Protein AF-0000000079924358 (afdb_homodimer)

Structure (mmCIF, N/CA/C/O backbone):
data_AF-0000000079924358-model_v1
#
loop_
_entity.id
_entity.type
_entity.pdbx_description
1 polymer 'Xylose transport system permease protein XylH'
#
loop_
_atom_site.group_PDB
_atom_site.id
_atom_site.type_symbol
_atom_site.label_atom_id
_atom_site.label_alt_id
_atom_site.label_comp_id
_atom_site.label_asym_id
_atom_site.label_entity_id
_atom_site.label_seq_id
_atom_site.pdbx_PDB_ins_code
_atom_site.Cartn_x
_atom_site.Cartn_y
_atom_site.Cartn_z
_atom_site.occupancy
_atom_site.B_iso_or_equiv
_atom_site.auth_seq_id
_atom_site.auth_comp_id
_atom_site.auth_asym_id
_atom_site.auth_atom_id
_atom_site.pdbx_PDB_model_num
ATOM 1 N N . MET A 1 1 ? -33.781 6.547 30.219 1 34 1 MET A N 1
ATOM 2 C CA . MET A 1 1 ? -32.406 7.074 30.188 1 34 1 MET A CA 1
ATOM 3 C C . MET A 1 1 ? -32.281 8.211 29.188 1 34 1 MET A C 1
ATOM 5 O O . MET A 1 1 ? -32.375 7.988 27.969 1 34 1 MET A O 1
ATOM 9 N N . SER A 1 2 ? -32.344 9.5 29.625 1 40.78 2 SER A N 1
ATOM 10 C CA . SER A 1 2 ? -32.75 10.648 28.812 1 40.78 2 SER A CA 1
ATOM 11 C C . SER A 1 2 ? -31.672 11.031 27.812 1 40.78 2 SER A C 1
ATOM 13 O O . SER A 1 2 ? -30.5 10.75 28.031 1 40.78 2 SER A O 1
ATOM 15 N N . LYS A 1 3 ? -32 11.648 26.688 1 49.72 3 LYS A N 1
ATOM 16 C CA . LYS A 1 3 ? -31.203 12.188 25.594 1 49.72 3 LYS A CA 1
ATOM 17 C C . LYS A 1 3 ? -30.031 13.008 26.125 1 49.72 3 LYS A C 1
ATOM 19 O O . LYS A 1 3 ? -29.094 13.305 25.375 1 49.72 3 LYS A O 1
ATOM 24 N N . ALA A 1 4 ? -30.188 13.43 27.297 1 50.41 4 ALA A N 1
ATOM 25 C CA . ALA A 1 4 ? -29.188 14.297 27.906 1 50.41 4 ALA A CA 1
ATOM 26 C C . ALA A 1 4 ? -27.953 13.5 28.328 1 50.41 4 ALA A C 1
ATOM 28 O O . ALA A 1 4 ? -26.828 14 28.25 1 50.41 4 ALA A O 1
ATOM 29 N N . SER A 1 5 ? -28.109 12.273 28.609 1 47.62 5 SER A N 1
ATOM 30 C CA . SER A 1 5 ? -27.047 11.398 29.109 1 47.62 5 SER A CA 1
ATOM 31 C C . SER A 1 5 ? -26.125 10.953 27.969 1 47.62 5 SER A C 1
ATOM 33 O O . SER A 1 5 ? -24.906 10.867 28.141 1 47.62 5 SER A O 1
ATOM 35 N N . ILE A 1 6 ? -26.656 10.766 26.797 1 46.41 6 ILE A N 1
ATOM 36 C CA . ILE A 1 6 ? -25.875 10.281 25.672 1 46.41 6 ILE A CA 1
ATOM 37 C C . ILE A 1 6 ? -24.938 11.375 25.172 1 46.41 6 ILE A C 1
ATOM 39 O O . ILE A 1 6 ? -23.797 11.102 24.812 1 46.41 6 ILE A O 1
ATOM 43 N N . LYS A 1 7 ? -25.422 12.703 25.141 1 47.31 7 LYS A N 1
ATOM 44 C CA . LYS A 1 7 ? -24.609 13.828 24.672 1 47.31 7 LYS A CA 1
ATOM 45 C C . LYS A 1 7 ? -23.438 14.086 25.609 1 47.31 7 LYS A C 1
ATOM 47 O O . LYS A 1 7 ? -22.344 14.43 25.172 1 47.31 7 LYS A O 1
ATOM 52 N N . ASP A 1 8 ? -23.75 13.906 26.875 1 49.22 8 ASP A N 1
ATOM 53 C CA . ASP A 1 8 ? -22.719 14.133 27.875 1 49.22 8 ASP A CA 1
ATOM 54 C C . ASP A 1 8 ? -21.625 13.07 27.781 1 49.22 8 ASP A C 1
ATOM 56 O O . ASP A 1 8 ? -20.438 13.367 27.969 1 49.22 8 ASP A O 1
ATOM 60 N N . ILE A 1 9 ? -22.047 11.82 27.531 1 44.66 9 ILE A N 1
ATOM 61 C CA . ILE A 1 9 ? -21.109 10.719 27.375 1 44.66 9 ILE A CA 1
ATOM 62 C C . ILE A 1 9 ? -20.25 10.945 26.125 1 44.66 9 ILE A C 1
ATOM 64 O O . ILE A 1 9 ? -19.047 10.711 26.141 1 44.66 9 ILE A O 1
ATOM 68 N N . GLN A 1 10 ? -20.891 11.414 25.062 1 47.69 10 GLN A N 1
ATOM 69 C CA . GLN A 1 10 ? -20.188 11.68 23.812 1 47.69 10 GLN A CA 1
ATOM 70 C C . GLN A 1 10 ? -19.188 12.812 23.969 1 47.69 10 GLN A C 1
ATOM 72 O O . GLN A 1 10 ? -18.078 12.75 23.438 1 47.69 10 GLN A O 1
ATOM 77 N N . LYS A 1 11 ? -19.516 13.945 24.703 1 47.91 11 LYS A N 1
ATOM 78 C CA . LYS A 1 11 ? -18.609 15.062 24.969 1 47.91 11 LYS A CA 1
ATOM 79 C C . LYS A 1 11 ? -17.406 14.625 25.812 1 47.91 11 LYS A C 1
ATOM 81 O O . LYS A 1 11 ? -16.281 15.031 25.547 1 47.91 11 LYS A O 1
ATOM 86 N N . ARG A 1 12 ? -17.688 13.789 26.828 1 47.69 12 ARG A N 1
ATOM 87 C CA . ARG A 1 12 ? -16.641 13.281 27.703 1 47.69 12 ARG A CA 1
ATOM 88 C C . ARG A 1 12 ? -15.664 12.406 26.922 1 47.69 12 ARG A C 1
ATOM 90 O O . ARG A 1 12 ? -14.461 12.43 27.188 1 47.69 12 ARG A O 1
ATOM 97 N N . GLN A 1 13 ? -16.141 11.625 25.953 1 49.03 13 GLN A N 1
ATOM 98 C CA . GLN A 1 13 ? -15.312 10.727 25.141 1 49.03 13 GLN A CA 1
ATOM 99 C C . GLN A 1 13 ? -14.398 11.516 24.203 1 49.03 13 GLN A C 1
ATOM 101 O O . GLN A 1 13 ? -13.234 11.156 24.016 1 49.03 13 GLN A O 1
ATOM 106 N N . ILE A 1 14 ? -14.867 12.602 23.641 1 52.69 14 ILE A N 1
ATOM 107 C CA . ILE A 1 14 ? -14.07 13.469 22.781 1 52.69 14 ILE A CA 1
ATOM 108 C C . ILE A 1 14 ? -12.938 14.094 23.594 1 52.69 14 ILE A C 1
ATOM 110 O O . ILE A 1 14 ? -11.805 14.188 23.125 1 52.69 14 ILE A O 1
ATOM 114 N N . ASP A 1 15 ? -13.273 14.336 24.906 1 57.34 15 ASP A N 1
ATOM 115 C CA . ASP A 1 15 ? -12.305 15.008 25.781 1 57.34 15 ASP A CA 1
ATOM 116 C C . ASP A 1 15 ? -11.172 14.062 26.156 1 57.34 15 ASP A C 1
ATOM 118 O O . ASP A 1 15 ? -10.008 14.453 26.156 1 57.34 15 ASP A O 1
ATOM 122 N N . ILE A 1 16 ? -11.5 12.828 26.219 1 59.38 16 ILE A N 1
ATOM 123 C CA . ILE A 1 16 ? -10.492 11.875 26.672 1 59.38 16 ILE A CA 1
ATOM 124 C C . ILE A 1 16 ? -9.492 11.609 25.547 1 59.38 16 ILE A C 1
ATOM 126 O O . ILE A 1 16 ? -8.297 11.43 25.812 1 59.38 16 ILE A O 1
ATOM 130 N N . ARG A 1 17 ? -9.938 11.766 24.344 1 63.81 17 ARG A N 1
ATOM 131 C CA . ARG A 1 17 ? -9.062 11.5 23.203 1 63.81 17 ARG A CA 1
ATOM 132 C C . ARG A 1 17 ? -8.055 12.625 23.016 1 63.81 17 ARG A C 1
ATOM 134 O O . ARG A 1 17 ? -6.891 12.375 22.688 1 63.81 17 ARG A O 1
ATOM 141 N N . LYS A 1 18 ? -8.539 13.758 23.234 1 66.19 18 LYS A N 1
ATOM 142 C CA . LYS A 1 18 ? -7.645 14.906 23.141 1 66.19 18 LYS A CA 1
ATOM 143 C C . LYS A 1 18 ? -6.539 14.836 24.188 1 66.19 18 LYS A C 1
ATOM 145 O O . LYS A 1 18 ? -5.375 15.109 23.891 1 66.19 18 LYS A O 1
ATOM 150 N N . TYR A 1 19 ? -6.879 14.406 25.281 1 70.88 19 TYR A N 1
ATOM 151 C CA . TYR A 1 19 ? -5.91 14.328 26.359 1 70.88 19 TYR A CA 1
ATOM 152 C C . TYR A 1 19 ? -4.926 13.188 26.141 1 70.88 19 TYR A C 1
ATOM 154 O O . TYR A 1 19 ? -3.736 13.32 26.453 1 70.88 19 TYR A O 1
ATOM 162 N N . THR A 1 20 ? -5.438 12.211 25.516 1 74 20 THR A N 1
ATOM 163 C CA . THR A 1 20 ? -4.57 11.062 25.266 1 74 20 THR A CA 1
ATOM 164 C C . THR A 1 20 ? -3.484 11.414 24.25 1 74 20 THR A C 1
ATOM 166 O O . THR A 1 20 ? -2.34 10.977 24.375 1 74 20 THR A O 1
ATOM 169 N N . MET A 1 21 ? -3.797 12.242 23.344 1 80.25 21 MET A N 1
ATOM 170 C CA . MET A 1 21 ? -2.834 12.633 22.328 1 80.25 21 MET A CA 1
ATOM 171 C C . MET A 1 21 ? -1.749 13.531 22.906 1 80.25 21 MET A C 1
ATOM 173 O O . MET A 1 21 ? -0.572 13.391 22.562 1 80.25 21 MET A O 1
ATOM 177 N N . ILE A 1 22 ? -2.168 14.406 23.766 1 80.81 22 ILE A N 1
ATOM 178 C CA . ILE A 1 22 ? -1.218 15.32 24.391 1 80.81 22 ILE A CA 1
ATOM 179 C C . ILE A 1 22 ? -0.282 14.539 25.312 1 80.81 22 ILE A C 1
ATOM 181 O O . ILE A 1 22 ? 0.926 14.781 25.328 1 80.81 22 ILE A O 1
ATOM 185 N N . ILE A 1 23 ? -0.848 13.578 25.984 1 80.62 23 ILE A N 1
ATOM 186 C CA . ILE A 1 23 ? -0.058 12.734 26.875 1 80.62 23 ILE A CA 1
ATOM 187 C C . ILE A 1 23 ? 0.945 11.922 26.047 1 80.62 23 ILE A C 1
ATOM 189 O O . ILE A 1 23 ? 2.107 11.781 26.453 1 80.62 23 ILE A O 1
ATOM 193 N N . ALA A 1 24 ? 0.464 11.477 24.922 1 81.75 24 ALA A N 1
ATOM 194 C CA . ALA A 1 24 ? 1.356 10.719 24.047 1 81.75 24 ALA A CA 1
ATOM 195 C C . ALA A 1 24 ? 2.5 11.586 23.531 1 81.75 24 ALA A C 1
ATOM 197 O O . ALA A 1 24 ? 3.652 11.148 23.5 1 81.75 24 ALA A O 1
ATOM 198 N N . LEU A 1 25 ? 2.195 12.758 23.156 1 89.81 25 LEU A N 1
ATOM 199 C CA . LEU A 1 25 ? 3.203 13.688 22.656 1 89.81 25 LEU A CA 1
ATOM 200 C C . LEU A 1 25 ? 4.234 14.016 23.719 1 89.81 25 LEU A C 1
ATOM 202 O O . LEU A 1 25 ? 5.441 13.945 23.469 1 89.81 25 LEU A O 1
ATOM 206 N N . VAL A 1 26 ? 3.766 14.336 24.891 1 89.81 26 VAL A N 1
ATOM 207 C CA . VAL A 1 26 ? 4.648 14.672 26 1 89.81 26 VAL A CA 1
ATOM 208 C C . VAL A 1 26 ? 5.492 13.461 26.391 1 89.81 26 VAL A C 1
ATOM 210 O O . VAL A 1 26 ? 6.688 13.586 26.656 1 89.81 26 VAL A O 1
ATOM 213 N N . GLY A 1 27 ? 4.84 12.305 26.438 1 90.69 27 GLY A N 1
ATOM 214 C CA . GLY A 1 27 ? 5.574 11.078 26.703 1 90.69 27 GLY A CA 1
ATOM 215 C C . GLY A 1 27 ? 6.695 10.82 25.719 1 90.69 27 GLY A C 1
ATOM 216 O O . GLY A 1 27 ? 7.801 10.445 26.109 1 90.69 27 GLY A O 1
ATOM 217 N N . ILE A 1 28 ? 6.441 11.055 24.484 1 91.69 28 ILE A N 1
ATOM 218 C CA . ILE A 1 28 ? 7.43 10.844 23.422 1 91.69 28 ILE A CA 1
ATOM 219 C C . ILE A 1 28 ? 8.57 11.844 23.594 1 91.69 28 ILE A C 1
ATOM 221 O O . ILE A 1 28 ? 9.742 11.492 23.422 1 91.69 28 ILE A O 1
ATOM 225 N N . TRP A 1 29 ? 8.234 13.086 23.859 1 93.5 29 TRP A N 1
ATOM 226 C CA . TRP A 1 29 ? 9.266 14.109 24.047 1 93.5 29 TRP A CA 1
ATOM 227 C C . TRP A 1 29 ? 10.141 13.789 25.25 1 93.5 29 TRP A C 1
ATOM 229 O O . TRP A 1 29 ? 11.359 13.961 25.203 1 93.5 29 TRP A O 1
ATOM 239 N N . ILE A 1 30 ? 9.508 13.281 26.297 1 93 30 ILE A N 1
ATOM 240 C CA . ILE A 1 30 ? 10.258 12.891 27.484 1 93 30 ILE A CA 1
ATOM 241 C C . ILE A 1 30 ? 11.148 11.688 27.172 1 93 30 ILE A C 1
ATOM 243 O O . ILE A 1 30 ? 12.328 11.664 27.531 1 93 30 ILE A O 1
ATOM 247 N N . LEU A 1 31 ? 10.609 10.789 26.484 1 92.31 31 LEU A N 1
ATOM 248 C CA . LEU A 1 31 ? 11.344 9.578 26.125 1 92.31 31 LEU A CA 1
ATOM 249 C C . LEU A 1 31 ? 12.594 9.922 25.312 1 92.31 31 LEU A C 1
ATOM 251 O O . LEU A 1 31 ? 13.695 9.477 25.656 1 92.31 31 LEU A O 1
ATOM 255 N N . PHE A 1 32 ? 12.445 10.703 24.312 1 93.31 32 PHE A N 1
ATOM 256 C CA . PHE A 1 32 ? 13.578 11 23.453 1 93.31 32 PHE A CA 1
ATOM 257 C C . PHE A 1 32 ? 14.547 11.961 24.141 1 93.31 32 PHE A C 1
ATOM 259 O O . PHE A 1 32 ? 15.75 11.938 23.859 1 93.31 32 PHE A O 1
ATOM 266 N N . SER A 1 33 ? 14.016 12.781 25.016 1 92.81 33 SER A N 1
ATOM 267 C CA . SER A 1 33 ? 14.906 13.633 25.812 1 92.81 33 SER A CA 1
ATOM 268 C C . SER A 1 33 ? 15.789 12.797 26.734 1 92.81 33 SER A C 1
ATOM 270 O O . SER A 1 33 ? 16.953 13.133 26.953 1 92.81 33 SER A O 1
ATOM 272 N N . PHE A 1 34 ? 15.203 11.773 27.25 1 92.75 34 PHE A N 1
ATOM 273 C CA . PHE A 1 34 ? 15.938 10.883 28.141 1 92.75 34 PHE A CA 1
ATOM 274 C C . PHE A 1 34 ? 16.922 10.023 27.359 1 92.75 34 PHE A C 1
ATOM 276 O O . PHE A 1 34 ? 18.031 9.75 27.828 1 92.75 34 PHE A O 1
ATOM 283 N N . LEU A 1 35 ? 16.578 9.602 26.219 1 92.31 35 LEU A N 1
ATOM 284 C CA . LEU A 1 35 ? 17.406 8.719 25.422 1 92.31 35 LEU A CA 1
ATOM 285 C C . LEU A 1 35 ? 18.531 9.508 24.75 1 92.31 35 LEU A C 1
ATOM 287 O O . LEU A 1 35 ? 19.594 8.953 24.453 1 92.31 35 LEU A O 1
ATOM 291 N N . ASP A 1 36 ? 18.219 10.75 24.438 1 92.62 36 ASP A N 1
ATOM 292 C CA . ASP A 1 36 ? 19.219 11.609 23.812 1 92.62 36 ASP A CA 1
ATOM 293 C C . ASP A 1 36 ? 20.234 12.117 24.828 1 92.62 36 ASP A C 1
ATOM 295 O O . ASP A 1 36 ? 20.016 13.141 25.484 1 92.62 36 ASP A O 1
ATOM 299 N N . LYS A 1 37 ? 21.344 11.562 24.891 1 89.38 37 LYS A N 1
ATOM 300 C CA . LYS A 1 37 ? 22.375 11.906 25.859 1 89.38 37 LYS A CA 1
ATOM 301 C C . LYS A 1 37 ? 23.062 13.219 25.484 1 89.38 37 LYS A C 1
ATOM 303 O O . LYS A 1 37 ? 23.672 13.867 26.328 1 89.38 37 LYS A O 1
ATOM 308 N N . SER A 1 38 ? 22.922 13.625 24.297 1 90.06 38 SER A N 1
ATOM 309 C CA . SER A 1 38 ? 23.578 14.852 23.844 1 90.06 38 SER A CA 1
ATOM 310 C C . SER A 1 38 ? 22.75 16.078 24.234 1 90.06 38 SER A C 1
ATOM 312 O O . SER A 1 38 ? 23.25 17.203 24.141 1 90.06 38 SER A O 1
ATOM 314 N N . GLY A 1 39 ? 21.5 15.852 24.656 1 89 39 GLY A N 1
ATOM 315 C CA . GLY A 1 39 ? 20.641 16.953 25.062 1 89 39 GLY A CA 1
ATOM 316 C C . GLY A 1 39 ? 20.188 17.812 23.891 1 89 39 GLY A C 1
ATOM 317 O O . GLY A 1 39 ? 19.812 18.969 24.078 1 89 39 GLY A O 1
ATOM 318 N N . THR A 1 40 ? 20.219 17.344 22.766 1 91.44 40 THR A N 1
ATOM 319 C CA . THR A 1 40 ? 19.938 18.094 21.547 1 91.44 40 THR A CA 1
ATOM 320 C C . THR A 1 40 ? 18.438 18.094 21.266 1 91.44 40 THR A C 1
ATOM 322 O O . THR A 1 40 ? 17.922 19.031 20.641 1 91.44 40 THR A O 1
ATOM 325 N N . PHE A 1 41 ? 17.719 17.172 21.734 1 94.44 41 PHE A N 1
ATOM 326 C CA . PHE A 1 41 ? 16.328 16.953 21.328 1 94.44 41 PHE A CA 1
ATOM 327 C C . PHE A 1 41 ? 15.469 18.172 21.656 1 94.44 41 PHE A C 1
ATOM 329 O O . PHE A 1 41 ? 14.711 18.641 20.812 1 94.44 41 PHE A O 1
ATOM 336 N N . LEU A 1 42 ? 15.633 18.766 22.828 1 92.44 42 LEU A N 1
ATOM 337 C CA . LEU A 1 42 ? 14.734 19.828 23.266 1 92.44 42 LEU A CA 1
ATOM 338 C C . LEU A 1 42 ? 15.359 21.203 23.031 1 92.44 42 LEU A C 1
ATOM 340 O O . LEU A 1 42 ? 14.844 22.219 23.5 1 92.44 42 LEU A O 1
ATOM 344 N N . THR A 1 43 ? 16.438 21.25 22.281 1 93.88 43 THR A N 1
ATOM 345 C CA . THR A 1 43 ? 17.031 22.531 21.938 1 93.88 43 THR A CA 1
ATOM 346 C C . THR A 1 43 ? 16.141 23.297 20.969 1 93.88 43 THR A C 1
ATOM 348 O O . THR A 1 43 ? 15.406 22.703 20.172 1 93.88 43 THR A O 1
ATOM 351 N N . PRO A 1 44 ? 16.188 24.578 21.062 1 94.81 44 PRO A N 1
ATOM 352 C CA . PRO A 1 44 ? 15.383 25.391 20.141 1 94.81 44 PRO A CA 1
ATOM 353 C C . PRO A 1 44 ? 15.68 25.094 18.672 1 94.81 44 PRO A C 1
ATOM 355 O O . PRO A 1 44 ? 14.773 25.109 17.844 1 94.81 44 PRO A O 1
ATOM 358 N N . ARG A 1 45 ? 16.891 24.875 18.391 1 94.62 45 ARG A N 1
ATOM 359 C CA . ARG A 1 45 ? 17.281 24.547 17.016 1 94.62 45 ARG A CA 1
ATOM 360 C C . ARG A 1 45 ? 16.578 23.297 16.531 1 94.62 45 ARG A C 1
ATOM 362 O O . ARG A 1 45 ? 15.977 23.297 15.445 1 94.62 45 ARG A O 1
ATOM 369 N N . ASN A 1 46 ? 16.672 22.234 17.344 1 95.81 46 ASN A N 1
ATOM 370 C CA . ASN A 1 46 ? 16.031 20.984 16.953 1 95.81 46 ASN A CA 1
ATOM 371 C C . ASN A 1 46 ? 14.508 21.094 16.938 1 95.81 46 ASN A C 1
ATOM 373 O O . ASN A 1 46 ? 13.844 20.484 16.094 1 95.81 46 ASN A O 1
ATOM 377 N N . MET A 1 47 ? 14.016 21.781 17.844 1 95.12 47 MET A N 1
ATOM 378 C CA . MET A 1 47 ? 12.57 21.984 17.859 1 95.12 47 MET A CA 1
ATOM 379 C C . MET A 1 47 ? 12.117 22.719 16.594 1 95.12 47 MET A C 1
ATOM 381 O O . MET A 1 47 ? 11.07 22.406 16.031 1 95.12 47 MET A O 1
ATOM 385 N N . SER A 1 48 ? 12.844 23.703 16.203 1 95.44 48 SER A N 1
ATOM 386 C CA . SER A 1 48 ? 12.539 24.391 14.969 1 95.44 48 SER A CA 1
ATOM 387 C C . SER A 1 48 ? 12.562 23.438 13.773 1 95.44 48 SER A C 1
ATOM 389 O O . SER A 1 48 ? 11.664 23.484 12.93 1 95.44 48 SER A O 1
ATOM 391 N N . ASN A 1 49 ? 13.539 22.578 13.766 1 94.25 49 ASN A N 1
ATOM 392 C CA . ASN A 1 49 ? 13.641 21.578 12.703 1 94.25 49 ASN A CA 1
ATOM 393 C C . ASN A 1 49 ? 12.477 20.594 12.742 1 94.25 49 ASN A C 1
ATOM 395 O O . ASN A 1 49 ? 11.945 20.203 11.695 1 94.25 49 ASN A O 1
ATOM 399 N N . LEU A 1 50 ? 12.148 20.172 13.891 1 95.5 50 LEU A N 1
ATOM 400 C CA . LEU A 1 50 ? 11.023 19.266 14.094 1 95.5 50 LEU A CA 1
ATOM 401 C C . LEU A 1 50 ? 9.734 19.859 13.516 1 95.5 50 LEU A C 1
ATOM 403 O O . LEU A 1 50 ? 8.984 19.156 12.828 1 95.5 50 LEU A O 1
ATOM 407 N N . PHE A 1 51 ? 9.531 21.094 13.75 1 95.56 51 PHE A N 1
ATOM 408 C CA . PHE A 1 51 ? 8.297 21.719 13.305 1 95.56 51 PHE A CA 1
ATOM 409 C C . PHE A 1 51 ? 8.297 21.938 11.797 1 95.56 51 PHE A C 1
ATOM 411 O O . PHE A 1 51 ? 7.254 21.859 11.148 1 95.56 51 PHE A O 1
ATOM 418 N N . LYS A 1 52 ? 9.484 22.172 11.211 1 94.81 52 LYS A N 1
ATOM 419 C CA . LYS A 1 52 ? 9.578 22.219 9.758 1 94.81 52 LYS A CA 1
ATOM 420 C C . LYS A 1 52 ? 9.219 20.875 9.133 1 94.81 52 LYS A C 1
ATOM 422 O O . LYS A 1 52 ? 8.492 20.828 8.141 1 94.81 52 LYS A O 1
ATOM 427 N N . GLN A 1 53 ? 9.688 19.828 9.758 1 93.69 53 GLN A N 1
ATOM 428 C CA . GLN A 1 53 ? 9.367 18.484 9.305 1 93.69 53 GLN A CA 1
ATOM 429 C C . GLN A 1 53 ? 7.887 18.172 9.492 1 93.69 53 GLN A C 1
ATOM 431 O O . GLN A 1 53 ? 7.262 17.562 8.625 1 93.69 53 GLN A O 1
ATOM 436 N N . MET A 1 54 ? 7.406 18.578 10.57 1 96.69 54 MET A N 1
ATOM 437 C CA . MET A 1 54 ? 6.004 18.359 10.914 1 96.69 54 MET A CA 1
ATOM 438 C C . MET A 1 54 ? 5.082 19.047 9.914 1 96.69 54 MET A C 1
ATOM 440 O O . MET A 1 54 ? 4.012 18.531 9.594 1 96.69 54 MET A O 1
ATOM 444 N N . ALA A 1 55 ? 5.535 20.156 9.391 1 97.88 55 ALA A N 1
ATOM 445 C CA . ALA A 1 55 ? 4.703 20.938 8.477 1 97.88 55 ALA A CA 1
ATOM 446 C C . ALA A 1 55 ? 4.32 20.109 7.246 1 97.88 55 ALA A C 1
ATOM 448 O O . ALA A 1 55 ? 3.16 20.109 6.828 1 97.88 55 ALA A O 1
ATOM 449 N N . VAL A 1 56 ? 5.223 19.406 6.695 1 97.56 56 VAL A N 1
ATOM 450 C CA . VAL A 1 56 ? 4.977 18.578 5.512 1 97.56 56 VAL A CA 1
ATOM 451 C C . VAL A 1 56 ? 3.98 17.469 5.848 1 97.56 56 VAL A C 1
ATOM 453 O O . VAL A 1 56 ? 2.988 17.281 5.141 1 97.56 56 VAL A O 1
ATOM 456 N N . THR A 1 57 ? 4.199 16.797 6.934 1 97.62 57 THR A N 1
ATOM 457 C CA . THR A 1 57 ? 3.336 15.703 7.363 1 97.62 57 THR A CA 1
ATOM 458 C C . THR A 1 57 ? 1.944 16.219 7.719 1 97.62 57 THR A C 1
ATOM 460 O O . THR A 1 57 ? 0.941 15.562 7.43 1 97.62 57 THR A O 1
ATOM 463 N N . ALA A 1 58 ? 1.953 17.344 8.344 1 98.44 58 ALA A N 1
ATOM 464 C CA . ALA A 1 58 ? 0.68 17.922 8.766 1 98.44 58 ALA A CA 1
ATOM 465 C C . ALA A 1 58 ? -0.189 18.266 7.562 1 98.44 58 ALA A C 1
ATOM 467 O O . ALA A 1 58 ? -1.396 18.016 7.562 1 98.44 58 ALA A O 1
ATOM 468 N N . VAL A 1 59 ? 0.392 18.875 6.578 1 98.62 59 VAL A N 1
ATOM 469 C CA . VAL A 1 59 ? -0.359 19.25 5.383 1 98.62 59 VAL A CA 1
ATOM 470 C C . VAL A 1 59 ? -0.918 18 4.711 1 98.62 59 VAL A C 1
ATOM 472 O O . VAL A 1 59 ? -2.09 17.969 4.328 1 98.62 59 VAL A O 1
ATOM 475 N N . LEU A 1 60 ? -0.111 17.031 4.633 1 98.38 60 LEU A N 1
ATOM 476 C CA . LEU A 1 60 ? -0.548 15.781 4.016 1 98.38 60 LEU A CA 1
ATOM 477 C C . LEU A 1 60 ? -1.634 15.117 4.852 1 98.38 60 LEU A C 1
ATOM 479 O O . LEU A 1 60 ? -2.582 14.547 4.305 1 98.38 60 LEU A O 1
ATOM 483 N N . ALA A 1 61 ? -1.427 15.164 6.152 1 98.38 61 ALA A N 1
ATOM 484 C CA . ALA A 1 61 ? -2.398 14.57 7.066 1 98.38 61 ALA A CA 1
ATOM 485 C C . ALA A 1 61 ? -3.756 15.258 6.949 1 98.38 61 ALA A C 1
ATOM 487 O O . ALA A 1 61 ? -4.801 14.609 7.051 1 98.38 61 ALA A O 1
ATOM 488 N N . MET A 1 62 ? -3.725 16.547 6.742 1 98.31 62 MET A N 1
ATOM 489 C CA . MET A 1 62 ? -4.98 17.266 6.574 1 98.31 62 MET A CA 1
ATOM 490 C C . MET A 1 62 ? -5.719 16.797 5.324 1 98.31 62 MET A C 1
ATOM 492 O O . MET A 1 62 ? -6.945 16.688 5.328 1 98.31 62 MET A O 1
ATOM 496 N N . GLY A 1 63 ? -5 16.547 4.281 1 97.56 63 GLY A N 1
ATOM 497 C CA . GLY A 1 63 ? -5.609 15.977 3.094 1 97.56 63 GLY A CA 1
ATOM 498 C C . GLY A 1 63 ? -6.148 14.578 3.322 1 97.56 63 GLY A C 1
ATOM 499 O O . GLY A 1 63 ? -7.27 14.266 2.912 1 97.56 63 GLY A O 1
ATOM 500 N N . MET A 1 64 ? -5.383 13.781 3.963 1 97.69 64 MET A N 1
ATOM 501 C CA . MET A 1 64 ? -5.785 12.406 4.27 1 97.69 64 MET A CA 1
ATOM 502 C C . MET A 1 64 ? -6.988 12.391 5.203 1 97.69 64 MET A C 1
ATOM 504 O O . MET A 1 64 ? -7.836 11.5 5.113 1 97.69 64 MET A O 1
ATOM 508 N N . PHE A 1 65 ? -7.051 13.352 6.09 1 97.31 65 PHE A N 1
ATOM 509 C CA . PHE A 1 65 ? -8.148 13.469 7.043 1 97.31 65 PHE A CA 1
ATOM 510 C C . PHE A 1 65 ? -9.492 13.445 6.328 1 97.31 65 PHE A C 1
ATOM 512 O O . PHE A 1 65 ? -10.391 12.688 6.699 1 97.31 65 PHE A O 1
ATOM 519 N N . MET A 1 66 ? -9.578 14.211 5.277 1 95.25 66 MET A N 1
ATOM 520 C CA . MET A 1 66 ? -10.836 14.289 4.531 1 95.25 66 MET A CA 1
ATOM 521 C C . MET A 1 66 ? -11.18 12.938 3.904 1 95.25 66 MET A C 1
ATOM 523 O O . MET A 1 66 ? -12.352 12.547 3.869 1 95.25 66 MET A O 1
ATOM 527 N N . ILE A 1 67 ? -10.18 12.312 3.447 1 97.44 67 ILE A N 1
ATOM 528 C CA . ILE A 1 67 ? -10.359 11.023 2.789 1 97.44 67 ILE A CA 1
ATOM 529 C C . ILE A 1 67 ? -10.82 9.984 3.807 1 97.44 67 ILE A C 1
ATOM 531 O O . ILE A 1 67 ? -11.742 9.203 3.539 1 97.44 67 ILE A O 1
ATOM 535 N N . LEU A 1 68 ? -10.219 9.984 4.949 1 96.31 68 LEU A N 1
ATOM 536 C CA . LEU A 1 68 ? -10.531 9.008 5.984 1 96.31 68 LEU A CA 1
ATOM 537 C C . LEU A 1 68 ? -11.945 9.211 6.52 1 96.31 68 LEU A C 1
ATOM 539 O O . LEU A 1 68 ? -12.664 8.242 6.766 1 96.31 68 LEU A O 1
ATOM 543 N N . VAL A 1 69 ? -12.312 10.422 6.691 1 95.69 69 VAL A N 1
ATOM 544 C CA . VAL A 1 69 ? -13.641 10.727 7.203 1 95.69 69 VAL A CA 1
ATOM 545 C C . VAL A 1 69 ? -14.703 10.172 6.25 1 95.69 69 VAL A C 1
ATOM 547 O O . VAL A 1 69 ? -15.773 9.742 6.688 1 95.69 69 VAL A O 1
ATOM 550 N N . ASP A 1 70 ? -14.336 10.156 4.965 1 95.31 70 ASP A N 1
ATOM 551 C CA . ASP A 1 70 ? -15.25 9.68 3.934 1 95.31 70 ASP A CA 1
ATOM 552 C C . ASP A 1 70 ? -15.109 8.172 3.73 1 95.31 70 ASP A C 1
ATOM 554 O O . ASP A 1 70 ? -15.625 7.621 2.756 1 95.31 70 ASP A O 1
ATOM 558 N N . LEU A 1 71 ? -14.406 7.523 4.523 1 93.25 71 LEU A N 1
ATOM 559 C CA . LEU A 1 71 ? -14.273 6.07 4.57 1 93.25 71 LEU A CA 1
ATOM 560 C C . LEU A 1 71 ? -13.445 5.562 3.393 1 93.25 71 LEU A C 1
ATOM 562 O O . LEU A 1 71 ? -13.805 4.559 2.768 1 93.25 71 LEU A O 1
ATOM 566 N N . HIS A 1 72 ? -12.469 6.367 3.008 1 95.06 72 HIS A N 1
ATOM 567 C CA . HIS A 1 72 ? -11.516 5.949 1.982 1 95.06 72 HIS A CA 1
ATOM 568 C C . HIS A 1 72 ? -10.078 6.047 2.486 1 95.06 72 HIS A C 1
ATOM 570 O O . HIS A 1 72 ? -9.836 6.523 3.598 1 95.06 72 HIS A O 1
ATOM 576 N N . ILE A 1 73 ? -9.18 5.465 1.834 1 93.75 73 ILE A N 1
ATOM 577 C CA . ILE A 1 73 ? -7.746 5.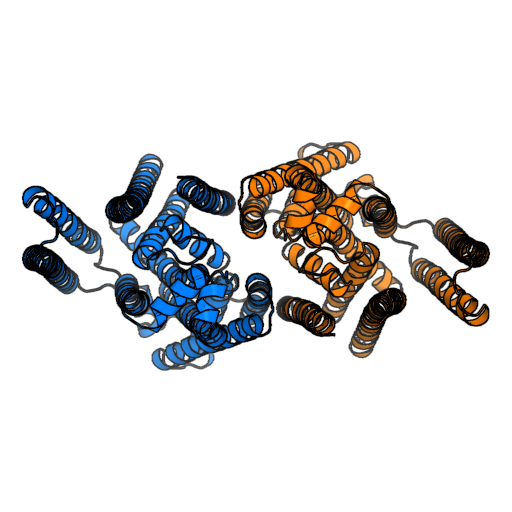59 2.08 1 93.75 73 ILE A CA 1
ATOM 578 C C . ILE A 1 73 ? -7.012 5.812 0.759 1 93.75 73 ILE A C 1
ATOM 580 O O . ILE A 1 73 ? -7.25 5.098 -0.218 1 93.75 73 ILE A O 1
ATOM 584 N N . ASP A 1 74 ? -6.293 6.781 0.694 1 96.81 74 ASP A N 1
ATOM 585 C CA . ASP A 1 74 ? -5.52 7.074 -0.508 1 96.81 74 ASP A CA 1
ATOM 586 C C . ASP A 1 74 ? -4.031 6.801 -0.286 1 96.81 74 ASP A C 1
ATOM 588 O O . ASP A 1 74 ? -3.344 7.586 0.371 1 96.81 74 ASP A O 1
ATOM 592 N N . LEU A 1 75 ? -3.531 5.828 -0.882 1 94.31 75 LEU A N 1
ATOM 593 C CA . LEU A 1 75 ? -2.152 5.402 -0.664 1 94.31 75 LEU A CA 1
ATOM 594 C C . LEU A 1 75 ? -1.209 6.102 -1.639 1 94.31 75 LEU A C 1
ATOM 596 O O . LEU A 1 75 ? 0.011 5.957 -1.537 1 94.31 75 LEU A O 1
ATOM 600 N N . SER A 1 76 ? -1.725 6.867 -2.508 1 97 76 SER A N 1
ATOM 601 C CA . SER A 1 76 ? -0.898 7.465 -3.553 1 97 76 SER A CA 1
ATOM 602 C C . SER A 1 76 ? -0.323 8.805 -3.107 1 97 76 SER A C 1
ATOM 604 O O . SER A 1 76 ? 0.551 9.359 -3.773 1 97 76 SER A O 1
ATOM 606 N N . LEU A 1 77 ? -0.742 9.281 -1.992 1 97.5 77 LEU A N 1
ATOM 607 C CA . LEU A 1 77 ? -0.447 10.664 -1.625 1 97.5 77 LEU A CA 1
ATOM 608 C C . LEU A 1 77 ? 1.048 10.852 -1.391 1 97.5 77 LEU A C 1
ATOM 610 O O . LEU A 1 77 ? 1.598 11.914 -1.702 1 97.5 77 LEU A O 1
ATOM 614 N N . GLY A 1 78 ? 1.661 9.875 -0.821 1 96.56 78 GLY A N 1
ATOM 615 C CA . GLY A 1 78 ? 3.102 9.984 -0.657 1 96.56 78 GLY A CA 1
ATOM 616 C C . GLY A 1 78 ? 3.844 10.125 -1.973 1 96.56 78 GLY A C 1
ATOM 617 O O . GLY A 1 78 ? 4.699 11 -2.121 1 96.56 78 GLY A O 1
ATOM 618 N N . SER A 1 79 ? 3.527 9.242 -2.906 1 97 79 SER A N 1
ATOM 619 C CA . SER A 1 79 ? 4.145 9.312 -4.227 1 97 79 SER A CA 1
ATOM 620 C C . SER A 1 79 ? 3.783 10.609 -4.941 1 97 79 SER A C 1
ATOM 622 O O . SER A 1 79 ? 4.586 11.141 -5.707 1 97 79 SER A O 1
ATOM 624 N N . LEU A 1 80 ? 2.611 11.078 -4.668 1 98.31 80 LEU A N 1
ATOM 625 C CA . LEU A 1 80 ? 2.188 12.328 -5.273 1 98.31 80 LEU A CA 1
ATOM 626 C C . LEU A 1 80 ? 3.008 13.5 -4.738 1 98.31 80 LEU A C 1
ATOM 628 O O . LEU A 1 80 ? 3.328 14.43 -5.48 1 98.31 80 LEU A O 1
ATOM 632 N N . VAL A 1 81 ? 3.326 13.461 -3.473 1 98.25 81 VAL A N 1
ATOM 633 C CA . VAL A 1 81 ? 4.223 14.453 -2.889 1 98.25 81 VAL A CA 1
ATOM 634 C C . VAL A 1 81 ? 5.547 14.461 -3.646 1 98.25 81 VAL A C 1
ATOM 636 O O . VAL A 1 81 ? 6.055 15.531 -4.004 1 98.25 81 VAL A O 1
ATOM 639 N N . GLY A 1 82 ? 6.039 13.289 -3.869 1 97.38 82 GLY A N 1
ATOM 640 C CA . GLY A 1 82 ? 7.277 13.18 -4.625 1 97.38 82 GLY A CA 1
ATOM 641 C C . GLY A 1 82 ? 7.156 13.695 -6.047 1 97.38 82 GLY A C 1
ATOM 642 O O . GLY A 1 82 ? 8.016 14.438 -6.52 1 97.38 82 GLY A O 1
ATOM 643 N N . LEU A 1 83 ? 6.137 13.289 -6.684 1 97.75 83 LEU A N 1
ATOM 644 C CA . LEU A 1 83 ? 5.922 13.688 -8.07 1 97.75 83 LEU A CA 1
ATOM 645 C C . LEU A 1 83 ? 5.789 15.203 -8.188 1 97.75 83 LEU A C 1
ATOM 647 O O . LEU A 1 83 ? 6.441 15.82 -9.031 1 97.75 83 LEU A O 1
ATOM 651 N N . THR A 1 84 ? 4.973 15.773 -7.379 1 98.19 84 THR A N 1
ATOM 652 C CA . THR A 1 84 ? 4.734 17.203 -7.461 1 98.19 84 THR A CA 1
ATOM 653 C C . THR A 1 84 ? 5.98 17.984 -7.055 1 98.19 84 THR A C 1
ATOM 655 O O . THR A 1 84 ? 6.312 19 -7.668 1 98.19 84 THR A O 1
ATOM 658 N N . GLY A 1 85 ? 6.652 17.547 -6.027 1 97.31 85 GLY A N 1
ATOM 659 C CA . GLY A 1 85 ? 7.93 18.156 -5.703 1 97.31 85 GLY A CA 1
ATOM 660 C C . GLY A 1 85 ? 8.922 18.125 -6.855 1 97.31 85 GLY A C 1
ATOM 661 O O . GLY A 1 85 ? 9.594 19.109 -7.133 1 97.31 85 GLY A O 1
ATOM 662 N N . GLY A 1 86 ? 9.016 16.969 -7.461 1 96.88 86 GLY A N 1
ATOM 663 C CA . GLY A 1 86 ? 9.898 16.812 -8.602 1 96.88 86 GLY A CA 1
ATOM 664 C C . GLY A 1 86 ? 9.516 17.688 -9.781 1 96.88 86 GLY A C 1
ATOM 665 O O . GLY A 1 86 ? 10.375 18.328 -10.391 1 96.88 86 GLY A O 1
ATOM 666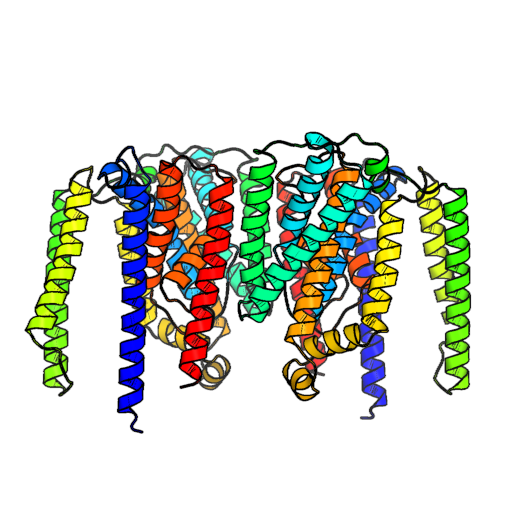 N N . VAL A 1 87 ? 8.227 17.719 -10.094 1 97.38 87 VAL A N 1
ATOM 667 C CA . VAL A 1 87 ? 7.746 18.531 -11.211 1 97.38 87 VAL A CA 1
ATOM 668 C C . VAL A 1 87 ? 8.008 20.016 -10.93 1 97.38 87 VAL A C 1
ATOM 670 O O . VAL A 1 87 ? 8.445 20.75 -11.82 1 97.38 87 VAL A O 1
ATOM 673 N N . CYS A 1 88 ? 7.758 20.406 -9.727 1 97.31 88 CYS A N 1
ATOM 674 C CA . CYS A 1 88 ? 8.023 21.781 -9.359 1 97.31 88 CYS A CA 1
ATOM 675 C C . CYS A 1 88 ? 9.492 22.141 -9.57 1 97.31 88 CYS A C 1
ATOM 677 O O . CYS A 1 88 ? 9.812 23.188 -10.133 1 97.31 88 CYS A O 1
ATOM 679 N N . ALA A 1 89 ? 10.336 21.281 -9.133 1 96.31 89 ALA A N 1
ATOM 680 C CA . ALA A 1 89 ? 11.773 21.484 -9.289 1 96.31 89 ALA A CA 1
ATOM 681 C C . ALA A 1 89 ? 12.164 21.531 -10.766 1 96.31 89 ALA A C 1
ATOM 683 O O . ALA A 1 89 ? 12.969 22.375 -11.172 1 96.31 89 ALA A O 1
ATOM 684 N N . LEU A 1 90 ? 11.586 20.672 -11.5 1 95.06 90 LEU A N 1
ATOM 685 C CA . LEU A 1 90 ? 11.93 20.578 -12.914 1 95.06 90 LEU A CA 1
ATOM 686 C C . LEU A 1 90 ? 11.469 21.828 -13.656 1 95.06 90 LEU A C 1
ATOM 688 O O . LEU A 1 90 ? 12.156 22.297 -14.57 1 95.06 90 LEU A O 1
ATOM 692 N N . LEU A 1 91 ? 10.281 22.297 -13.32 1 95.69 91 LEU A N 1
ATOM 693 C CA . LEU A 1 91 ? 9.758 23.516 -13.953 1 95.69 91 LEU A CA 1
ATOM 694 C C . LEU A 1 91 ? 10.688 24.688 -13.719 1 95.69 91 LEU A C 1
ATOM 696 O O . LEU A 1 91 ? 10.867 25.531 -14.602 1 95.69 91 LEU A O 1
ATOM 700 N N . MET A 1 92 ? 11.312 24.734 -12.594 1 95.12 92 MET A N 1
ATOM 701 C CA . MET A 1 92 ? 12.211 25.828 -12.266 1 95.12 92 MET A CA 1
ATOM 702 C C . MET A 1 92 ? 13.609 25.562 -12.805 1 95.12 92 MET A C 1
ATOM 704 O O . MET A 1 92 ? 14.234 26.453 -13.383 1 95.12 92 MET A O 1
ATOM 708 N N . TYR A 1 93 ? 14.062 24.422 -12.609 1 91.81 93 TYR A N 1
ATOM 709 C CA . TYR A 1 93 ? 15.438 24.062 -12.93 1 91.81 93 TYR A CA 1
ATOM 710 C C . TYR A 1 93 ? 15.633 23.938 -14.438 1 91.81 93 TYR A C 1
ATOM 712 O O . TYR A 1 93 ? 16.594 24.469 -14.992 1 91.81 93 TYR A O 1
ATOM 720 N N . LYS A 1 94 ? 14.812 23.266 -15.094 1 89.12 94 LYS A N 1
ATOM 721 C CA . LYS A 1 94 ? 15 22.984 -16.516 1 89.12 94 LYS A CA 1
ATOM 722 C C . LYS A 1 94 ? 14.32 24.047 -17.375 1 89.12 94 LYS A C 1
ATOM 724 O O . LYS A 1 94 ? 14.875 24.453 -18.406 1 89.12 94 LYS A O 1
ATOM 729 N N . LEU A 1 95 ? 13.156 24.469 -16.953 1 91.88 95 LEU A N 1
ATOM 730 C CA . LEU A 1 95 ? 12.406 25.391 -17.797 1 91.88 95 LEU A CA 1
ATOM 731 C C . LEU A 1 95 ? 12.609 26.828 -17.344 1 91.88 95 LEU A C 1
ATOM 733 O O . LEU A 1 95 ? 12.188 27.766 -18.016 1 91.88 95 LEU A O 1
ATOM 737 N N . GLY A 1 96 ? 13.133 27.016 -16.188 1 91.88 96 GLY A N 1
ATOM 738 C CA . GLY A 1 96 ? 13.445 28.344 -15.695 1 91.88 96 GLY A CA 1
ATOM 739 C C . GLY A 1 96 ? 12.211 29.156 -15.344 1 91.88 96 GLY A C 1
ATOM 740 O O . GLY A 1 96 ? 12.234 30.375 -15.398 1 91.88 96 GLY A O 1
ATOM 741 N N . LEU A 1 97 ? 11.234 28.5 -15.016 1 93.94 97 LEU A N 1
ATOM 742 C CA . LEU A 1 97 ? 10 29.219 -14.703 1 93.94 97 LEU A CA 1
ATOM 743 C C . LEU A 1 97 ? 10.109 29.938 -13.359 1 93.94 97 LEU A C 1
ATOM 745 O O . LEU A 1 97 ? 10.828 29.484 -12.469 1 93.94 97 LEU A O 1
ATOM 749 N N . ASN A 1 98 ? 9.344 31.016 -13.336 1 95 98 ASN A N 1
ATOM 750 C CA . ASN A 1 98 ? 9.219 31.703 -12.062 1 95 98 ASN A CA 1
ATOM 751 C C . ASN A 1 98 ? 8.617 30.812 -10.984 1 95 98 ASN A C 1
ATOM 753 O O . ASN A 1 98 ? 7.723 30.016 -11.266 1 95 98 ASN A O 1
ATOM 757 N N . PRO A 1 99 ? 9.148 30.922 -9.773 1 95.62 99 PRO A N 1
ATOM 758 C CA . PRO A 1 99 ? 8.648 30.078 -8.688 1 95.62 99 PRO A CA 1
ATOM 759 C C . PRO A 1 99 ? 7.137 30.172 -8.508 1 95.62 99 PRO A C 1
ATOM 761 O O . PRO A 1 99 ? 6.484 29.156 -8.219 1 95.62 99 PRO A O 1
ATOM 764 N N . PHE A 1 100 ? 6.629 31.281 -8.672 1 96.25 100 PHE A N 1
ATOM 765 C CA . PHE A 1 100 ? 5.195 31.469 -8.492 1 96.25 100 PHE A CA 1
ATOM 766 C C . PHE A 1 100 ? 4.406 30.656 -9.516 1 96.25 100 PHE A C 1
ATOM 768 O O . PHE A 1 100 ? 3.447 29.969 -9.164 1 96.25 100 PHE A O 1
ATOM 775 N N . ILE A 1 101 ? 4.781 30.734 -10.742 1 97.06 101 ILE A N 1
ATOM 776 C CA . ILE A 1 101 ? 4.109 29.984 -11.805 1 97.06 101 ILE A CA 1
ATOM 777 C C . ILE A 1 101 ? 4.32 28.484 -11.594 1 97.06 101 ILE A C 1
ATOM 779 O O . ILE A 1 101 ? 3.395 27.688 -11.781 1 97.06 101 ILE A O 1
ATOM 783 N N . ALA A 1 102 ? 5.559 28.109 -11.211 1 97.62 102 ALA A N 1
ATOM 784 C CA . ALA A 1 102 ? 5.871 26.703 -10.961 1 97.62 102 ALA A CA 1
ATOM 785 C C . ALA A 1 102 ? 4.984 26.141 -9.852 1 97.62 102 ALA A C 1
ATOM 787 O O . ALA A 1 102 ? 4.492 25.016 -9.961 1 97.62 102 ALA A O 1
ATOM 788 N N . ILE A 1 103 ? 4.773 26.922 -8.859 1 98.12 103 ILE A N 1
ATOM 789 C CA . ILE A 1 103 ? 3.967 26.516 -7.715 1 98.12 103 ILE A CA 1
ATOM 790 C C . ILE A 1 103 ? 2.516 26.312 -8.148 1 98.12 103 ILE A C 1
ATOM 792 O O . ILE A 1 103 ? 1.899 25.297 -7.836 1 98.12 103 ILE A O 1
ATOM 796 N N . ILE A 1 104 ? 1.97 27.188 -8.914 1 98.38 104 ILE A N 1
ATOM 797 C CA . ILE A 1 104 ? 0.58 27.125 -9.352 1 98.38 104 ILE A CA 1
ATOM 798 C C . ILE A 1 104 ? 0.372 25.906 -10.25 1 98.38 104 ILE A C 1
ATOM 800 O O . ILE A 1 104 ? -0.61 25.172 -10.094 1 98.38 104 ILE A O 1
ATOM 804 N N . LEU A 1 105 ? 1.29 25.688 -11.141 1 98.25 105 LEU A N 1
ATOM 805 C CA . LEU A 1 105 ? 1.186 24.547 -12.047 1 98.25 105 LEU A CA 1
ATOM 806 C C . LEU A 1 105 ? 1.295 23.234 -11.289 1 98.25 105 LEU A C 1
ATOM 808 O O . LEU A 1 105 ? 0.619 22.25 -11.625 1 98.25 105 LEU A O 1
ATOM 812 N N . THR A 1 106 ? 2.176 23.234 -10.312 1 98.5 106 THR A N 1
ATOM 813 C CA . THR A 1 106 ? 2.342 22.047 -9.492 1 98.5 106 THR A CA 1
ATOM 814 C C . THR A 1 106 ? 1.074 21.766 -8.688 1 98.5 106 THR A C 1
ATOM 816 O O . THR A 1 106 ? 0.653 20.609 -8.57 1 98.5 106 THR A O 1
ATOM 819 N N . MET A 1 107 ? 0.5 22.781 -8.125 1 98.75 107 MET A N 1
ATOM 820 C CA . MET A 1 107 ? -0.76 22.625 -7.402 1 98.75 107 MET A CA 1
ATOM 821 C C . MET A 1 107 ? -1.857 22.125 -8.336 1 98.75 107 MET A C 1
ATOM 823 O O . MET A 1 107 ? -2.668 21.281 -7.945 1 98.75 107 MET A O 1
ATOM 827 N N . ALA A 1 108 ? -1.894 22.625 -9.555 1 98.75 108 ALA A N 1
ATOM 828 C CA . ALA A 1 108 ? -2.854 22.156 -10.547 1 98.75 108 ALA A CA 1
ATOM 829 C C . ALA A 1 108 ? -2.66 20.688 -10.852 1 98.75 108 ALA A C 1
ATOM 831 O O . ALA A 1 108 ? -3.633 19.953 -11.039 1 98.75 108 ALA A O 1
ATOM 832 N N . LEU A 1 109 ? -1.41 20.266 -10.898 1 98.56 109 LEU A N 1
ATOM 833 C CA . LEU A 1 109 ? -1.12 18.859 -11.117 1 98.56 109 LEU A CA 1
ATOM 834 C C . LEU A 1 109 ? -1.689 18.016 -9.984 1 98.56 109 LEU A C 1
ATOM 836 O O . LEU A 1 109 ? -2.234 16.938 -10.219 1 98.56 109 LEU A O 1
ATOM 840 N N . GLY A 1 110 ? -1.471 18.5 -8.727 1 98.69 110 GLY A N 1
ATOM 841 C CA . GLY A 1 110 ? -2.074 17.797 -7.602 1 98.69 110 GLY A CA 1
ATOM 842 C C . GLY A 1 110 ? -3.578 17.641 -7.73 1 98.69 110 GLY A C 1
ATOM 843 O O . GLY A 1 110 ? -4.125 16.578 -7.441 1 98.69 110 GLY A O 1
ATOM 844 N N . VAL A 1 111 ? -4.188 18.688 -8.188 1 98.75 111 VAL A N 1
ATOM 845 C CA . VAL A 1 111 ? -5.633 18.688 -8.391 1 98.75 111 VAL A CA 1
ATOM 846 C C . VAL A 1 111 ? -6.004 17.656 -9.461 1 98.75 111 VAL A C 1
ATOM 848 O O . VAL A 1 111 ? -6.934 16.875 -9.273 1 98.75 111 VAL A O 1
ATOM 851 N N . VAL A 1 112 ? -5.309 17.641 -10.547 1 98.75 112 VAL A N 1
ATOM 852 C CA . VAL A 1 112 ? -5.578 16.719 -11.641 1 98.75 112 VAL A CA 1
ATOM 853 C C . VAL A 1 112 ? -5.434 15.281 -11.164 1 98.75 112 VAL A C 1
ATOM 855 O O . VAL A 1 112 ? -6.27 14.43 -11.469 1 98.75 112 VAL A O 1
ATOM 858 N N . CYS A 1 113 ? -4.398 15.016 -10.43 1 98.56 113 CYS A N 1
ATOM 859 C CA . CYS A 1 113 ? -4.184 13.672 -9.914 1 98.56 113 CYS A CA 1
ATOM 860 C C . CYS A 1 113 ? -5.289 13.273 -8.945 1 98.56 113 CYS A C 1
ATOM 862 O O . CYS A 1 113 ? -5.695 12.109 -8.891 1 98.56 113 CYS A O 1
ATOM 864 N N . GLY A 1 114 ? -5.723 14.266 -8.148 1 98.5 114 GLY A N 1
ATOM 865 C CA . GLY A 1 114 ? -6.875 14.008 -7.301 1 98.5 114 GLY A CA 1
ATOM 866 C C . GLY A 1 114 ? -8.125 13.656 -8.086 1 98.5 114 GLY A C 1
ATOM 867 O O . GLY A 1 114 ? -8.875 12.758 -7.703 1 98.5 114 GLY A O 1
ATOM 868 N N . VAL A 1 115 ? -8.336 14.359 -9.195 1 98.62 115 VAL A N 1
ATOM 869 C CA . VAL A 1 115 ? -9.477 14.094 -10.062 1 98.62 115 VAL A CA 1
ATOM 870 C C . VAL A 1 115 ? -9.375 12.68 -10.633 1 98.62 115 VAL A C 1
ATOM 872 O O . VAL A 1 115 ? -10.367 11.945 -10.672 1 98.62 115 VAL A O 1
ATOM 875 N N . ILE A 1 116 ? -8.25 12.281 -11.023 1 98.19 116 ILE A N 1
ATOM 876 C CA . ILE A 1 116 ? -8.047 10.969 -11.625 1 98.19 116 ILE A CA 1
ATOM 877 C C . ILE A 1 116 ? -8.383 9.883 -10.609 1 98.19 116 ILE A C 1
ATOM 879 O O . ILE A 1 116 ? -9.164 8.969 -10.898 1 98.19 116 ILE A O 1
ATOM 883 N N . THR A 1 117 ? -7.812 9.992 -9.445 1 98.06 117 THR A N 1
ATOM 884 C CA . THR A 1 117 ? -8.07 8.992 -8.414 1 98.06 117 THR A CA 1
ATOM 885 C C . THR A 1 117 ? -9.547 8.977 -8.031 1 98.06 117 THR A C 1
ATOM 887 O O . THR A 1 117 ? -10.156 7.914 -7.914 1 98.06 117 THR A O 1
ATOM 890 N N . GLY A 1 118 ? -10.078 10.188 -7.836 1 98.12 118 GLY A N 1
ATOM 891 C CA . GLY A 1 118 ? -11.484 10.281 -7.48 1 98.12 118 GLY A CA 1
ATOM 892 C C . GLY A 1 118 ? -12.406 9.703 -8.531 1 98.12 118 GLY A C 1
ATOM 893 O O . GLY A 1 118 ? -13.438 9.109 -8.203 1 98.12 118 GLY A O 1
ATOM 894 N N . THR A 1 119 ? -12.078 9.875 -9.797 1 97.88 119 THR A N 1
ATOM 895 C CA . THR A 1 119 ? -12.891 9.359 -10.883 1 97.88 119 THR A CA 1
ATOM 896 C C . THR A 1 119 ? -12.898 7.832 -10.891 1 97.88 119 THR A C 1
ATOM 898 O O . THR A 1 119 ? -13.93 7.207 -11.133 1 97.88 119 THR A O 1
ATOM 901 N N . TRP A 1 120 ? -11.758 7.223 -10.648 1 97.31 120 TRP A N 1
ATOM 902 C CA . TRP A 1 120 ? -11.695 5.77 -10.555 1 97.31 120 TRP A CA 1
ATOM 903 C C . TRP A 1 120 ? -12.531 5.258 -9.391 1 97.31 120 TRP A C 1
ATOM 905 O O . TRP A 1 120 ? -13.219 4.242 -9.516 1 97.31 120 TRP A O 1
ATOM 915 N N . VAL A 1 121 ? -12.438 5.973 -8.266 1 96.75 121 VAL A N 1
ATOM 916 C CA . VAL A 1 121 ? -13.211 5.582 -7.09 1 96.75 121 VAL A CA 1
ATOM 917 C C . VAL A 1 121 ? -14.703 5.684 -7.395 1 96.75 121 VAL A C 1
ATOM 919 O O . VAL A 1 121 ? -15.477 4.789 -7.039 1 96.75 121 VAL A O 1
ATOM 922 N N . ASN A 1 122 ? -15.062 6.75 -8.102 1 96.44 122 ASN A N 1
ATOM 923 C CA . ASN A 1 122 ? -16.469 6.941 -8.461 1 96.44 122 ASN A CA 1
ATOM 924 C C . ASN A 1 122 ? -16.922 5.895 -9.477 1 96.44 122 ASN A C 1
ATOM 926 O O . ASN A 1 122 ? -18.109 5.602 -9.57 1 96.44 122 ASN A O 1
ATOM 930 N N . ALA A 1 123 ? -15.977 5.383 -10.195 1 94.75 123 ALA A N 1
ATOM 931 C CA . ALA A 1 123 ? -16.312 4.352 -11.172 1 94.75 123 ALA A CA 1
ATOM 932 C C . ALA A 1 123 ? -16.5 2.996 -10.5 1 94.75 123 ALA A C 1
ATOM 934 O O . ALA A 1 123 ? -16.859 2.016 -11.156 1 94.75 123 ALA A O 1
ATOM 935 N N . GLY A 1 124 ? -16.188 2.924 -9.242 1 92.88 124 GLY A N 1
ATOM 936 C CA . GLY A 1 124 ? -16.453 1.703 -8.5 1 92.88 124 GLY A CA 1
ATOM 937 C C . GLY A 1 124 ? -15.195 0.995 -8.031 1 92.88 124 GLY A C 1
ATOM 938 O O . GLY A 1 124 ? -15.273 0.017 -7.289 1 92.88 124 GLY A O 1
ATOM 939 N N . VAL A 1 125 ? -14.047 1.473 -8.43 1 93.38 125 VAL A N 1
ATOM 940 C CA . VAL A 1 125 ? -12.789 0.889 -7.98 1 93.38 125 VAL A CA 1
ATOM 941 C C . VAL A 1 125 ? -12.539 1.266 -6.52 1 93.38 125 VAL A C 1
ATOM 943 O O . VAL A 1 125 ? -12.617 2.441 -6.152 1 93.38 125 VAL A O 1
ATOM 946 N N . PRO A 1 126 ? -12.281 0.241 -5.707 1 92.56 126 PRO A N 1
ATOM 947 C CA . PRO A 1 126 ? -11.953 0.6 -4.324 1 92.56 126 PRO A CA 1
ATOM 948 C C . PRO A 1 126 ? -10.805 1.604 -4.234 1 92.56 126 PRO A C 1
ATOM 950 O O . PRO A 1 126 ? -9.82 1.491 -4.969 1 92.56 126 PRO A O 1
ATOM 953 N N . ALA A 1 127 ? -10.977 2.572 -3.385 1 95 127 ALA A N 1
ATOM 954 C CA . ALA A 1 127 ? -10.047 3.693 -3.285 1 95 127 ALA A CA 1
ATOM 955 C C . ALA A 1 127 ? -8.617 3.201 -3.045 1 95 127 ALA A C 1
ATOM 957 O O . ALA A 1 127 ? -7.664 3.756 -3.592 1 95 127 ALA A O 1
ATOM 958 N N . PHE A 1 128 ? -8.508 2.217 -2.252 1 90.38 128 PHE A N 1
ATOM 959 C CA . PHE A 1 128 ? -7.176 1.726 -1.92 1 90.38 128 PHE A CA 1
ATOM 960 C C . PHE A 1 128 ? -6.477 1.173 -3.156 1 90.38 128 PHE A C 1
ATOM 962 O O . PHE A 1 128 ? -5.262 1.319 -3.309 1 90.38 128 PHE A O 1
ATOM 969 N N . ILE A 1 129 ? -7.133 0.508 -4.078 1 91.62 129 ILE A N 1
ATOM 970 C CA . ILE A 1 129 ? -6.562 -0.073 -5.289 1 91.62 129 ILE A CA 1
ATOM 971 C C . ILE A 1 129 ? -6.254 1.032 -6.297 1 91.62 129 ILE A C 1
ATOM 973 O O . ILE A 1 129 ? -5.176 1.052 -6.895 1 91.62 129 ILE A O 1
ATOM 977 N N . ALA A 1 130 ? -7.254 1.938 -6.438 1 94.88 130 ALA A N 1
ATOM 978 C CA . ALA A 1 130 ? -7.039 3.066 -7.344 1 94.88 130 ALA A CA 1
ATOM 979 C C . ALA A 1 130 ? -5.797 3.857 -6.945 1 94.88 130 ALA A C 1
ATOM 981 O O . ALA A 1 130 ? -4.992 4.238 -7.805 1 94.88 130 ALA A O 1
ATOM 982 N N . SER A 1 131 ? -5.688 3.992 -5.645 1 95.75 131 SER A N 1
ATOM 983 C CA . SER A 1 131 ? -4.578 4.809 -5.16 1 95.75 131 SER A CA 1
ATOM 984 C C . SER A 1 131 ? -3.273 4.02 -5.156 1 95.75 131 SER A C 1
ATOM 986 O O . SER A 1 131 ? -2.193 4.594 -5.316 1 95.75 131 SER A O 1
ATOM 988 N N . LEU A 1 132 ? -3.326 2.738 -4.988 1 92.62 132 LEU A N 1
ATOM 989 C CA . LEU A 1 132 ? -2.121 1.928 -5.145 1 92.62 132 LEU A CA 1
ATOM 990 C C . LEU A 1 132 ? -1.594 2.006 -6.57 1 92.62 132 LEU A C 1
ATOM 992 O O . LEU A 1 132 ? -0.384 2.1 -6.785 1 92.62 132 LEU A O 1
ATOM 996 N N . GLY A 1 133 ? -2.52 1.865 -7.48 1 94.06 133 GLY A N 1
ATOM 997 C CA . GLY A 1 133 ? -2.127 2.086 -8.859 1 94.06 133 GLY A CA 1
ATOM 998 C C . GLY A 1 133 ? -1.519 3.457 -9.094 1 94.06 133 GLY A C 1
ATOM 999 O O . GLY A 1 133 ? -0.51 3.582 -9.797 1 94.06 133 GLY A O 1
ATOM 1000 N N . GLY A 1 134 ? -2.139 4.469 -8.508 1 95.88 134 GLY A N 1
ATOM 1001 C CA . GLY A 1 134 ? -1.598 5.816 -8.586 1 95.88 134 GLY A CA 1
ATOM 1002 C C . GLY A 1 134 ? -0.222 5.941 -7.953 1 95.88 134 GLY A C 1
ATOM 1003 O O . GLY A 1 134 ? 0.652 6.625 -8.492 1 95.88 134 GLY A O 1
ATOM 1004 N N . MET A 1 135 ? -0.101 5.285 -6.828 1 95.44 135 MET A N 1
ATOM 1005 C CA . MET A 1 135 ? 1.182 5.305 -6.133 1 95.44 135 MET A CA 1
ATOM 1006 C C . MET A 1 135 ? 2.307 4.832 -7.047 1 95.44 135 MET A C 1
ATOM 1008 O O . MET A 1 135 ? 3.344 5.488 -7.156 1 95.44 135 MET A O 1
ATOM 1012 N N . LEU A 1 136 ? 2.082 3.736 -7.75 1 93.44 136 LEU A N 1
ATOM 1013 C CA . LEU A 1 136 ? 3.076 3.186 -8.664 1 93.44 136 LEU A CA 1
ATOM 1014 C C . LEU A 1 136 ? 3.299 4.117 -9.852 1 93.44 136 LEU A C 1
ATOM 1016 O O . LEU A 1 136 ? 4.441 4.402 -10.211 1 93.44 136 LEU A O 1
ATOM 1020 N N . ALA A 1 137 ? 2.234 4.562 -10.398 1 95.25 137 ALA A N 1
ATOM 1021 C CA . ALA A 1 137 ? 2.324 5.414 -11.578 1 95.25 137 ALA A CA 1
ATOM 1022 C C . ALA A 1 137 ? 3.051 6.719 -11.266 1 95.25 137 ALA A C 1
ATOM 1024 O O . ALA A 1 137 ? 3.904 7.168 -12.031 1 95.25 137 ALA A O 1
ATOM 1025 N N . TYR A 1 138 ? 2.707 7.305 -10.125 1 96.88 138 TYR A N 1
ATOM 1026 C CA . TYR A 1 138 ? 3.334 8.562 -9.742 1 96.88 138 TYR A CA 1
ATOM 1027 C C . TYR A 1 138 ? 4.812 8.367 -9.438 1 96.88 138 TYR A C 1
ATOM 1029 O O . TYR A 1 138 ? 5.645 9.2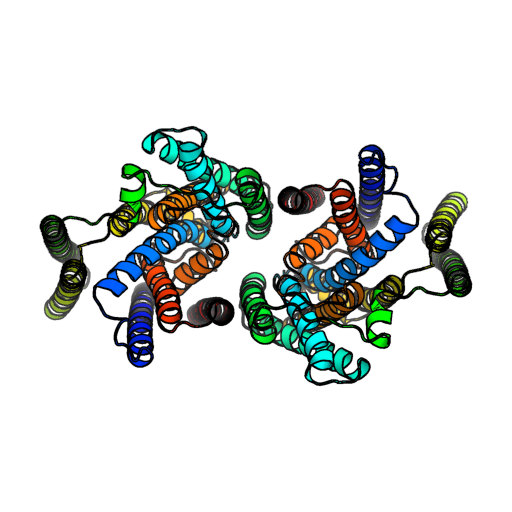19 -9.773 1 96.88 138 TYR A O 1
ATOM 1037 N N . ARG A 1 139 ? 5.113 7.266 -8.781 1 94.44 139 ARG A N 1
ATOM 1038 C CA . ARG A 1 139 ? 6.512 6.953 -8.508 1 94.44 139 ARG A CA 1
ATOM 1039 C C . ARG A 1 139 ? 7.289 6.75 -9.805 1 94.44 139 ARG A C 1
ATOM 1041 O O . ARG A 1 139 ? 8.414 7.238 -9.953 1 94.44 139 ARG A O 1
ATOM 1048 N N . GLY A 1 140 ? 6.707 6 -10.703 1 93.5 140 GLY A N 1
ATOM 1049 C CA . GLY A 1 140 ? 7.328 5.836 -12.008 1 93.5 140 GLY A CA 1
ATOM 1050 C C . GLY A 1 140 ? 7.512 7.145 -12.75 1 93.5 140 GLY A C 1
ATOM 1051 O O . GLY A 1 140 ? 8.547 7.367 -13.375 1 93.5 140 GLY A O 1
ATOM 1052 N N . ALA A 1 141 ? 6.59 7.992 -12.648 1 94.81 141 ALA A N 1
ATOM 1053 C CA . ALA A 1 141 ? 6.637 9.273 -13.344 1 94.81 141 ALA A CA 1
ATOM 1054 C C . ALA A 1 141 ? 7.777 10.141 -12.812 1 94.81 141 ALA A C 1
ATOM 1056 O O . ALA A 1 141 ? 8.484 10.789 -13.594 1 94.81 141 ALA A O 1
ATOM 1057 N N . ILE A 1 142 ? 7.918 10.156 -11.531 1 93.25 142 ILE A N 1
ATOM 1058 C CA . ILE A 1 142 ? 8.984 10.992 -10.977 1 93.25 142 ILE A CA 1
ATOM 1059 C C . ILE A 1 142 ? 10.344 10.414 -11.367 1 93.25 142 ILE A C 1
ATOM 1061 O O . ILE A 1 142 ? 11.273 11.156 -11.68 1 93.25 142 ILE A O 1
ATOM 1065 N N . MET A 1 143 ? 10.461 9.125 -11.352 1 92.12 143 MET A N 1
ATOM 1066 C CA . MET A 1 143 ? 11.711 8.484 -11.766 1 92.12 143 MET A CA 1
ATOM 1067 C C . MET A 1 143 ? 12 8.773 -13.234 1 92.12 143 MET A C 1
ATOM 1069 O O . MET A 1 143 ? 13.148 8.984 -13.617 1 92.12 143 MET A O 1
ATOM 1073 N N . GLY A 1 144 ? 11.008 8.781 -14.008 1 91.31 144 GLY A N 1
ATOM 1074 C CA . GLY A 1 144 ? 11.156 9.047 -15.43 1 91.31 144 GLY A CA 1
ATOM 1075 C C . GLY A 1 144 ? 11.531 10.484 -15.727 1 91.31 144 GLY A C 1
ATOM 1076 O O . GLY A 1 144 ? 12.461 10.742 -16.5 1 91.31 144 GLY A O 1
ATOM 1077 N N . ILE A 1 145 ? 10.844 11.352 -15.062 1 90.06 145 ILE A N 1
ATOM 1078 C CA . ILE A 1 145 ? 11.039 12.773 -15.352 1 90.06 145 ILE A CA 1
ATOM 1079 C C . ILE A 1 145 ? 12.391 13.227 -14.805 1 90.06 145 ILE A C 1
ATOM 1081 O O . ILE A 1 145 ? 13.039 14.109 -15.375 1 90.06 145 ILE A O 1
ATOM 1085 N N . SER A 1 146 ? 12.828 12.641 -13.711 1 91 146 SER A N 1
ATOM 1086 C CA . SER A 1 146 ? 14.109 13 -13.102 1 91 146 SER A CA 1
ATOM 1087 C C . SER A 1 146 ? 15.25 12.172 -13.672 1 91 146 SER A C 1
ATOM 1089 O O . SER A 1 146 ? 16.422 12.453 -13.414 1 91 146 SER A O 1
ATOM 1091 N N . ARG A 1 147 ? 14.859 11.086 -14.461 1 87.5 147 ARG A N 1
ATOM 1092 C CA . ARG A 1 147 ? 15.836 10.133 -14.977 1 87.5 147 ARG A CA 1
ATOM 1093 C C . ARG A 1 147 ? 16.625 9.5 -13.836 1 87.5 147 ARG A C 1
ATOM 1095 O O . ARG A 1 147 ? 17.844 9.297 -13.961 1 87.5 147 ARG A O 1
ATOM 1102 N N . GLY A 1 148 ? 15.969 9.477 -12.703 1 86 148 GLY A N 1
ATOM 1103 C CA . GLY A 1 148 ? 16.562 8.805 -11.562 1 86 148 GLY A CA 1
ATOM 1104 C C . GLY A 1 148 ? 17.516 9.688 -10.773 1 86 148 GLY A C 1
ATOM 1105 O O . GLY A 1 148 ? 18.125 9.242 -9.797 1 86 148 GLY A O 1
ATOM 1106 N N . GLU A 1 149 ? 17.562 10.93 -11.133 1 90.62 149 GLU A N 1
ATOM 1107 C CA . GLU A 1 149 ? 18.516 11.836 -10.492 1 90.62 149 GLU A CA 1
ATOM 1108 C C . GLU A 1 149 ? 17.797 12.844 -9.594 1 90.62 149 GLU A C 1
ATOM 1110 O O . GLU A 1 149 ? 16.609 13.094 -9.766 1 90.62 149 GLU A O 1
ATOM 1115 N N . SER A 1 150 ? 18.594 13.344 -8.672 1 93.75 150 SER A N 1
ATOM 1116 C CA . SER A 1 150 ? 18.078 14.43 -7.848 1 93.75 150 SER A CA 1
ATOM 1117 C C . SER A 1 150 ? 18.109 15.758 -8.602 1 93.75 150 SER A C 1
ATOM 1119 O O . SER A 1 150 ? 19.016 16 -9.406 1 93.75 150 SER A O 1
ATOM 1121 N N . ILE A 1 151 ? 17.172 16.578 -8.352 1 95.06 151 ILE A N 1
ATOM 1122 C CA . ILE A 1 151 ? 17.062 17.875 -9.008 1 95.06 151 ILE A CA 1
ATOM 1123 C C . ILE A 1 151 ? 17.25 18.984 -7.977 1 95.06 151 ILE A C 1
ATOM 1125 O O . ILE A 1 151 ? 16.375 19.234 -7.148 1 95.06 151 ILE A O 1
ATOM 1129 N N . PRO A 1 152 ? 18.359 19.656 -8.07 1 93.88 152 PRO A N 1
ATOM 1130 C CA . PRO A 1 152 ? 18.625 20.719 -7.09 1 93.88 152 PRO A CA 1
ATOM 1131 C C . PRO A 1 152 ? 17.812 21.984 -7.355 1 93.88 152 PRO A C 1
ATOM 1133 O O . PRO A 1 152 ? 17.547 22.312 -8.516 1 93.88 152 PRO A O 1
ATOM 1136 N N . ILE A 1 153 ? 17.438 22.641 -6.273 1 92.06 153 ILE A N 1
ATOM 1137 C CA . ILE A 1 153 ? 16.75 23.922 -6.359 1 92.06 153 ILE A CA 1
ATOM 1138 C C . ILE A 1 153 ? 17.422 24.938 -5.438 1 92.06 153 ILE A C 1
ATOM 1140 O O . ILE A 1 153 ? 17.531 24.719 -4.23 1 92.06 153 ILE A O 1
ATOM 1144 N N . SER A 1 154 ? 17.781 26.109 -6.082 1 87 154 SER A N 1
ATOM 1145 C CA . SER A 1 154 ? 18.5 27.109 -5.293 1 87 154 SER A CA 1
ATOM 1146 C C . SER A 1 154 ? 17.75 28.438 -5.281 1 87 154 SER A C 1
ATOM 1148 O O . SER A 1 154 ? 18.172 29.375 -4.598 1 87 154 SER A O 1
ATOM 1150 N N . ASP A 1 155 ? 16.672 28.453 -5.957 1 91.31 155 ASP A N 1
ATOM 1151 C CA . ASP A 1 155 ? 15.938 29.719 -6.008 1 91.31 155 ASP A CA 1
ATOM 1152 C C . ASP A 1 155 ? 15.531 30.172 -4.609 1 91.31 155 ASP A C 1
ATOM 1154 O O . ASP A 1 155 ? 14.828 29.453 -3.893 1 91.31 155 ASP A O 1
ATOM 1158 N N . ALA A 1 156 ? 15.914 31.359 -4.32 1 90.31 156 ALA A N 1
ATOM 1159 C CA . ALA A 1 156 ? 15.711 31.891 -2.975 1 90.31 156 ALA A CA 1
ATOM 1160 C C . ALA A 1 156 ? 14.227 32.094 -2.688 1 90.31 156 ALA A C 1
ATOM 1162 O O . ALA A 1 156 ? 13.766 31.859 -1.565 1 90.31 156 ALA A O 1
ATOM 1163 N N . GLY A 1 157 ? 13.547 32.594 -3.65 1 91.5 157 GLY A N 1
ATOM 1164 C CA . GLY A 1 157 ? 12.109 32.781 -3.486 1 91.5 157 GLY A CA 1
ATOM 1165 C C . GLY A 1 157 ? 11.367 31.5 -3.191 1 91.5 157 GLY A C 1
ATOM 1166 O O . GLY A 1 157 ? 10.469 31.484 -2.348 1 91.5 157 GLY A O 1
ATOM 1167 N N . PHE A 1 158 ? 11.781 30.5 -3.834 1 94.69 158 PHE A N 1
ATOM 1168 C CA . PHE A 1 158 ? 11.164 29.203 -3.609 1 94.69 158 PHE A CA 1
ATOM 1169 C C . PHE A 1 158 ? 11.586 28.625 -2.266 1 94.69 158 PHE A C 1
ATOM 1171 O O . PHE A 1 158 ? 10.758 28.109 -1.514 1 94.69 158 PHE A O 1
ATOM 1178 N N . ARG A 1 159 ? 12.812 28.75 -1.958 1 93.88 159 ARG A N 1
ATOM 1179 C CA . ARG A 1 159 ? 13.359 28.188 -0.723 1 93.88 159 ARG A CA 1
ATOM 1180 C C . ARG A 1 159 ? 12.773 28.891 0.497 1 93.88 159 ARG A C 1
ATOM 1182 O O . ARG A 1 159 ? 12.781 28.344 1.601 1 93.88 159 ARG A O 1
ATOM 1189 N N . PHE A 1 160 ? 12.336 30.094 0.271 1 92.94 160 PHE A N 1
ATOM 1190 C CA . PHE A 1 160 ? 11.719 30.891 1.326 1 92.94 160 PHE A CA 1
ATOM 1191 C C . PHE A 1 160 ? 10.562 30.125 1.966 1 92.94 160 PHE A C 1
ATOM 1193 O O . PHE A 1 160 ? 10.398 30.141 3.186 1 92.94 160 PHE A O 1
ATOM 1200 N N . LEU A 1 161 ? 9.867 29.359 1.243 1 92.94 161 LEU A N 1
ATOM 1201 C CA . LEU A 1 161 ? 8.68 28.641 1.699 1 92.94 161 LEU A CA 1
ATOM 1202 C C . LEU A 1 161 ? 9.062 27.547 2.701 1 92.94 161 LEU A C 1
ATOM 1204 O O . LEU A 1 161 ? 8.281 27.219 3.592 1 92.94 161 LEU A O 1
ATOM 1208 N N . GLY A 1 162 ? 10.25 27.031 2.494 1 92.94 162 GLY A N 1
ATOM 1209 C CA . GLY A 1 162 ? 10.633 25.875 3.309 1 92.94 162 GLY A CA 1
ATOM 1210 C C . GLY A 1 162 ? 11.656 26.219 4.375 1 92.94 162 GLY A C 1
ATOM 1211 O O . GLY A 1 162 ? 11.812 25.484 5.348 1 92.94 162 GLY A O 1
ATOM 1212 N N . THR A 1 163 ? 12.336 27.391 4.23 1 91.44 163 THR A N 1
ATOM 1213 C CA . THR A 1 163 ? 13.492 27.594 5.098 1 91.44 163 THR A CA 1
ATOM 1214 C C . THR A 1 163 ? 13.383 28.922 5.852 1 91.44 163 THR A C 1
ATOM 1216 O O . THR A 1 163 ? 14.07 29.125 6.852 1 91.44 163 THR A O 1
ATOM 1219 N N . ALA A 1 164 ? 12.523 29.797 5.453 1 91.94 164 ALA A N 1
ATOM 1220 C CA . ALA A 1 164 ? 12.469 31.125 6.043 1 91.94 164 ALA A CA 1
ATOM 1221 C C . ALA A 1 164 ? 11.781 31.094 7.402 1 91.94 164 ALA A C 1
ATOM 1223 O O . ALA A 1 164 ? 11.188 30.078 7.785 1 91.94 164 ALA A O 1
ATOM 1224 N N . TYR A 1 165 ? 11.977 32.188 8.125 1 95.25 165 TYR A N 1
ATOM 1225 C CA . TYR A 1 165 ? 11.375 32.375 9.438 1 95.25 165 TYR A CA 1
ATOM 1226 C C . TYR A 1 165 ? 10.586 33.656 9.5 1 95.25 165 TYR A C 1
ATOM 1228 O O . TYR A 1 165 ? 10.945 34.656 8.859 1 95.25 165 TYR A O 1
ATOM 1236 N N . VAL A 1 166 ? 9.602 33.625 10.258 1 93.56 166 VAL A N 1
ATOM 1237 C CA . VAL A 1 166 ? 8.883 34.875 10.57 1 93.56 166 VAL A CA 1
ATOM 1238 C C . VAL A 1 166 ? 9.711 35.719 11.523 1 93.56 166 VAL A C 1
ATOM 1240 O O . VAL A 1 166 ? 10.258 35.219 12.508 1 93.56 166 VAL A O 1
ATOM 1243 N N . PRO A 1 167 ? 9.812 36.969 11.156 1 93.75 167 PRO A N 1
ATOM 1244 C CA . PRO A 1 167 ? 10.539 37.844 12.102 1 93.75 167 PRO A CA 1
ATOM 1245 C C . PRO A 1 167 ? 10.008 37.688 13.531 1 93.75 167 PRO A C 1
ATOM 1247 O O . PRO A 1 167 ? 8.797 37.594 13.734 1 93.75 167 PRO A O 1
ATOM 1250 N N . LYS A 1 168 ? 10.898 37.688 14.531 1 93.88 168 LYS A N 1
ATOM 1251 C CA . LYS A 1 168 ? 10.586 37.406 15.938 1 93.88 168 LYS A CA 1
ATOM 1252 C C . LYS A 1 168 ? 9.5 38.344 16.453 1 93.88 168 LYS A C 1
ATOM 1254 O O . LYS A 1 168 ? 8.578 37.938 17.156 1 93.88 168 LYS A O 1
ATOM 1259 N N . THR A 1 169 ? 9.586 39.625 16.047 1 93.88 169 THR A N 1
ATOM 1260 C CA . THR A 1 169 ? 8.609 40.594 16.5 1 93.88 169 THR A CA 1
ATOM 1261 C C . THR A 1 169 ? 7.227 40.281 15.93 1 93.88 169 THR A C 1
ATOM 1263 O O . THR A 1 169 ? 6.223 40.375 16.641 1 93.88 169 THR A O 1
ATOM 1266 N N . LEU A 1 170 ? 7.262 39.938 14.664 1 92.31 170 LEU A N 1
ATOM 1267 C CA . LEU A 1 170 ? 5.988 39.594 14.039 1 92.31 170 LEU A CA 1
ATOM 1268 C C . LEU A 1 170 ? 5.398 38.312 14.656 1 92.31 170 LEU A C 1
ATOM 1270 O O . LEU A 1 170 ? 4.18 38.219 14.805 1 92.31 170 LEU A O 1
ATOM 1274 N N . GLY A 1 171 ? 6.309 37.406 14.945 1 92.25 171 GLY A N 1
ATOM 1275 C CA . GLY A 1 171 ? 5.852 36.219 15.625 1 92.25 171 GLY A CA 1
ATOM 1276 C C . GLY A 1 171 ? 5.191 36.5 16.953 1 92.25 171 GLY A C 1
ATOM 1277 O O . GLY A 1 171 ? 4.16 35.906 17.281 1 92.25 171 GLY A O 1
ATOM 1278 N N . LEU A 1 172 ? 5.742 37.375 17.688 1 92.88 172 LEU A N 1
ATOM 1279 C CA . LEU A 1 172 ? 5.191 37.719 18.984 1 92.88 172 LEU A CA 1
ATOM 1280 C C . LEU A 1 172 ? 3.852 38.438 18.828 1 92.88 172 LEU A C 1
ATOM 1282 O O . LEU A 1 172 ? 2.934 38.219 19.625 1 92.88 172 LEU A O 1
ATOM 1286 N N . ILE A 1 173 ? 3.738 39.25 17.844 1 94.31 173 ILE A N 1
ATOM 1287 C CA . ILE A 1 173 ? 2.498 39.969 17.578 1 94.31 173 ILE A CA 1
ATOM 1288 C C . ILE A 1 173 ? 1.387 38.969 17.25 1 94.31 173 ILE A C 1
ATOM 1290 O O . ILE A 1 173 ? 0.276 39.062 17.766 1 94.31 173 ILE A O 1
ATOM 1294 N N . ILE A 1 174 ? 1.761 38.094 16.375 1 92.25 174 ILE A N 1
ATOM 1295 C CA . ILE A 1 174 ? 0.794 37.062 15.984 1 92.25 174 ILE A CA 1
ATOM 1296 C C . ILE A 1 174 ? 0.359 36.25 17.219 1 92.25 174 ILE A C 1
ATOM 1298 O O . ILE A 1 174 ? -0.821 35.938 17.359 1 92.25 174 ILE A O 1
ATOM 1302 N N . ALA A 1 175 ? 1.28 35.969 18.078 1 91.94 175 ALA A N 1
ATOM 1303 C CA . ALA A 1 175 ? 0.982 35.188 19.281 1 91.94 175 ALA A CA 1
ATOM 1304 C C . ALA A 1 175 ? 0.034 35.969 20.203 1 91.94 175 ALA A C 1
ATOM 1306 O O . ALA A 1 175 ? -0.908 35.406 20.75 1 91.94 175 ALA A O 1
ATOM 1307 N N . ILE A 1 176 ? 0.279 37.219 20.344 1 93.19 176 ILE A N 1
ATOM 1308 C CA . ILE A 1 176 ? -0.545 38.062 21.203 1 93.19 176 ILE A CA 1
ATOM 1309 C C . ILE A 1 176 ? -1.958 38.156 20.625 1 93.19 176 ILE A C 1
ATOM 1311 O O . ILE A 1 176 ? -2.941 38.031 21.359 1 93.19 176 ILE A O 1
ATOM 1315 N N . ILE A 1 177 ? -2.016 38.312 19.344 1 92.81 177 ILE A N 1
ATOM 1316 C CA . ILE A 1 177 ? -3.314 38.406 18.688 1 92.81 177 ILE A CA 1
ATOM 1317 C C . ILE A 1 177 ? -4.066 37.094 18.875 1 92.81 177 ILE A C 1
ATOM 1319 O O . ILE A 1 177 ? -5.266 37.094 19.172 1 92.81 177 ILE A O 1
ATOM 1323 N N . ALA A 1 178 ? -3.316 36 18.672 1 90.94 178 ALA A N 1
ATOM 1324 C CA . ALA A 1 178 ? -3.924 34.688 18.844 1 90.94 178 ALA A CA 1
ATOM 1325 C C . ALA A 1 178 ? -4.426 34.5 20.281 1 90.94 178 ALA A C 1
ATOM 1327 O O . ALA A 1 178 ? -5.508 33.938 20.5 1 90.94 178 ALA A O 1
ATOM 1328 N N . CYS A 1 179 ? -3.658 34.906 21.266 1 91.56 179 CYS A N 1
ATOM 1329 C CA . CYS A 1 179 ? -4.051 34.812 22.672 1 91.56 179 CYS A CA 1
ATOM 1330 C C . CYS A 1 179 ? -5.301 35.656 22.953 1 91.56 179 CYS A C 1
ATOM 1332 O O . CYS A 1 179 ? -6.223 35.188 23.625 1 91.56 179 CYS A O 1
ATOM 1334 N N . ILE A 1 180 ? -5.344 36.812 22.422 1 92.69 180 ILE A N 1
ATOM 1335 C CA . ILE A 1 180 ? -6.496 37.688 22.594 1 92.69 180 ILE A CA 1
ATOM 1336 C C . ILE A 1 180 ? -7.73 37.031 21.969 1 92.69 180 ILE A C 1
ATOM 1338 O O . ILE A 1 180 ? -8.812 37.062 22.578 1 92.69 180 ILE A O 1
ATOM 1342 N N . PHE A 1 181 ? -7.5 36.531 20.828 1 90.81 181 PHE A N 1
ATOM 1343 C CA . PHE A 1 181 ? -8.609 35.906 20.125 1 90.81 181 PHE A CA 1
ATOM 1344 C C . PHE A 1 181 ? -9.148 34.719 20.922 1 90.81 181 PHE A C 1
ATOM 1346 O O . PHE A 1 181 ? -10.367 34.562 21.031 1 90.81 181 PHE A O 1
ATOM 1353 N N . VAL A 1 182 ? -8.312 33.906 21.422 1 88.69 182 VAL A N 1
ATOM 1354 C CA . VAL A 1 182 ? -8.711 32.719 22.188 1 88.69 182 VAL A CA 1
ATOM 1355 C C . VAL A 1 182 ? -9.469 33.156 23.438 1 88.69 182 VAL A C 1
ATOM 1357 O O . VAL A 1 182 ? -10.492 32.562 23.781 1 88.69 182 VAL A O 1
ATOM 1360 N N . VAL A 1 183 ? -8.992 34.188 24.125 1 90.12 183 VAL A N 1
ATOM 1361 C CA . VAL A 1 183 ? -9.617 34.688 25.344 1 90.12 183 VAL A CA 1
ATOM 1362 C C . VAL A 1 183 ? -10.992 35.25 25.031 1 90.12 183 VAL A C 1
ATOM 1364 O O . VAL A 1 183 ? -11.977 34.938 25.703 1 90.12 183 VAL A O 1
ATOM 1367 N N . ILE A 1 184 ? -11.102 36.031 24 1 91.19 184 ILE A N 1
ATOM 1368 C CA . ILE A 1 184 ? -12.359 36.656 23.625 1 91.19 184 ILE A CA 1
ATOM 1369 C C . ILE A 1 184 ? -13.367 35.594 23.188 1 91.19 184 ILE A C 1
ATOM 1371 O O . ILE A 1 184 ? -14.539 35.656 23.578 1 91.19 184 ILE A O 1
ATOM 1375 N N . SER A 1 185 ? -12.875 34.719 22.391 1 89.12 185 SER A N 1
ATOM 1376 C CA . SER A 1 185 ? -13.758 33.688 21.906 1 89.12 185 SER A CA 1
ATOM 1377 C C . SER A 1 185 ? -14.289 32.812 23.047 1 89.12 185 SER A C 1
ATOM 1379 O O . SER A 1 185 ? -15.438 32.375 23.016 1 89.12 185 SER A O 1
ATOM 1381 N N . ALA A 1 186 ? -13.422 32.531 24.016 1 86.94 186 ALA A N 1
ATOM 1382 C CA . ALA A 1 186 ? -13.828 31.719 25.156 1 86.94 186 ALA A CA 1
ATOM 1383 C C . ALA A 1 186 ? -14.914 32.438 25.969 1 86.94 186 ALA A C 1
ATOM 1385 O O . ALA A 1 186 ? -15.891 31.812 26.391 1 86.94 186 ALA A O 1
ATOM 1386 N N . PHE A 1 187 ? -14.789 33.688 26.156 1 88.44 187 PHE A N 1
ATOM 1387 C CA . PHE A 1 187 ? -15.742 34.438 26.953 1 88.44 187 PHE A CA 1
ATOM 1388 C C . PHE A 1 187 ? -17.031 34.656 26.188 1 88.44 187 PHE A C 1
ATOM 1390 O O . PHE A 1 187 ? -18.125 34.656 26.75 1 88.44 187 PHE A O 1
ATOM 1397 N N . LYS A 1 188 ? -16.922 34.844 24.906 1 89.62 188 LYS A N 1
ATOM 1398 C CA . LYS A 1 188 ? -18.125 35 24.078 1 89.62 188 LYS A CA 1
ATOM 1399 C C . LYS A 1 188 ? -18.938 33.719 24.078 1 89.62 188 LYS A C 1
ATOM 1401 O O . LYS A 1 188 ? -20.172 33.75 24.156 1 89.62 188 LYS A O 1
ATOM 1406 N N . LYS A 1 189 ? -18.203 32.688 23.969 1 86.75 189 LYS A N 1
ATOM 1407 C CA . LYS A 1 189 ? -18.891 31.391 23.984 1 86.75 189 LYS A CA 1
ATOM 1408 C C . LYS A 1 189 ? -19.562 31.141 25.328 1 86.75 189 LYS A C 1
ATOM 1410 O O . LYS A 1 189 ? -20.672 30.609 25.375 1 86.75 189 LYS A O 1
ATOM 1415 N N . ARG A 1 190 ? -18.828 31.484 26.406 1 86 190 ARG A N 1
ATOM 1416 C CA . ARG A 1 190 ? -19.375 31.328 27.75 1 86 190 ARG A CA 1
ATOM 1417 C C . ARG A 1 190 ? -20.625 32.188 27.938 1 86 190 ARG A C 1
ATOM 1419 O O . ARG A 1 190 ? -21.641 31.703 28.453 1 86 190 ARG A O 1
ATOM 1426 N N . ASN A 1 191 ? -20.578 33.375 27.453 1 89.25 191 ASN A N 1
ATOM 1427 C CA . ASN A 1 191 ? -21.719 34.281 27.578 1 89.25 191 ASN A CA 1
ATOM 1428 C C . ASN A 1 191 ? -22.906 33.812 26.766 1 89.25 191 ASN A C 1
ATOM 1430 O O . ASN A 1 191 ? -24.062 33.938 27.203 1 89.25 191 ASN A O 1
ATOM 1434 N N . ALA A 1 192 ? -22.594 33.312 25.625 1 88 192 ALA A N 1
ATOM 1435 C CA . ALA A 1 192 ? -23.656 32.781 24.797 1 88 192 ALA A CA 1
ATOM 1436 C C . ALA A 1 192 ? -24.328 31.578 25.453 1 88 192 ALA A C 1
ATOM 1438 O O . ALA A 1 192 ? -25.547 31.422 25.391 1 88 192 ALA A O 1
ATOM 1439 N N . ARG A 1 193 ? -23.484 30.75 26.047 1 85.75 193 ARG A N 1
ATOM 1440 C CA . ARG A 1 193 ? -24.031 29.578 26.719 1 85.75 193 ARG A CA 1
ATOM 1441 C C . ARG A 1 193 ? -24.891 29.984 27.906 1 85.75 193 ARG A C 1
ATOM 1443 O O . ARG A 1 193 ? -25.938 29.391 28.172 1 85.75 193 ARG A O 1
ATOM 1450 N N . ILE A 1 194 ? -24.453 31.031 28.672 1 85.5 194 ILE A N 1
ATOM 1451 C CA . ILE A 1 194 ? -25.203 31.531 29.812 1 85.5 194 ILE A CA 1
ATOM 1452 C C . ILE A 1 194 ? -26.516 32.156 29.344 1 85.5 194 ILE A C 1
ATOM 1454 O O . ILE A 1 194 ? -27.562 31.938 29.953 1 85.5 194 ILE A O 1
ATOM 1458 N N . LYS A 1 195 ? -26.438 32.844 28.25 1 88.94 195 LYS A N 1
ATOM 1459 C CA . LYS A 1 195 ? -27.609 33.5 27.719 1 88.94 195 LYS A CA 1
ATOM 1460 C C . LYS A 1 195 ? -28.672 32.5 27.281 1 88.94 195 LYS A C 1
ATOM 1462 O O . LYS A 1 195 ? -29.875 32.75 27.422 1 88.94 195 LYS A O 1
ATOM 1467 N N . PHE A 1 196 ? -28.234 31.422 26.75 1 89 196 PHE A N 1
ATOM 1468 C CA . PHE A 1 196 ? -29.172 30.438 26.234 1 89 196 PHE A CA 1
ATOM 1469 C C . PHE A 1 196 ? -29.484 29.375 27.297 1 89 196 PHE A C 1
ATOM 1471 O O . PHE A 1 196 ? -30.156 28.391 27.016 1 89 196 PHE A O 1
ATOM 1478 N N . GLY A 1 197 ? -28.938 29.438 28.531 1 78.75 197 GLY A N 1
ATOM 1479 C CA . GLY A 1 197 ? -29.312 28.625 29.672 1 78.75 197 GLY A CA 1
ATOM 1480 C C . GLY A 1 197 ? -28.562 27.297 29.75 1 78.75 197 GLY A C 1
ATOM 1481 O O . GLY A 1 197 ? -29.062 26.328 30.328 1 78.75 197 GLY A O 1
ATOM 1482 N N . PHE A 1 198 ? -27.5 27.281 29.016 1 81.5 198 PHE A N 1
ATOM 1483 C CA . PHE A 1 198 ? -26.703 26.047 29.047 1 81.5 198 PHE A CA 1
ATOM 1484 C C . PHE A 1 198 ? -25.781 26.031 30.25 1 81.5 198 PHE A C 1
ATOM 1486 O O . PHE A 1 198 ? -25.469 27.094 30.812 1 81.5 198 PHE A O 1
ATOM 1493 N N . LYS A 1 199 ? -25.406 24.844 30.797 1 82.25 199 LYS A N 1
ATOM 1494 C CA . LYS A 1 199 ? -24.453 24.719 31.891 1 82.25 199 LYS A CA 1
ATOM 1495 C C . LYS A 1 199 ? -23.047 25.109 31.469 1 82.25 199 LYS A C 1
ATOM 1497 O O . LYS A 1 199 ? -22.625 24.797 30.359 1 82.25 199 LYS A O 1
ATOM 1502 N N . VAL A 1 200 ? -22.516 26.047 32.25 1 83.69 200 VAL A N 1
ATOM 1503 C CA . VAL A 1 200 ? -21.156 26.484 31.938 1 83.69 200 VAL A CA 1
ATOM 1504 C C . VAL A 1 200 ? -20.203 26 33.031 1 83.69 200 VAL A C 1
ATOM 1506 O O . VAL A 1 200 ? -20.609 25.75 34.156 1 83.69 200 VAL A O 1
ATOM 1509 N N . LYS A 1 201 ? -18.938 25.672 32.625 1 80.94 201 LYS A N 1
ATOM 1510 C CA . LYS A 1 201 ? -17.906 25.312 33.594 1 80.94 201 LYS A CA 1
ATOM 1511 C C . LYS A 1 201 ? -17.672 26.453 34.594 1 80.94 201 LYS A C 1
ATOM 1513 O O . LYS A 1 201 ? -18.016 27.609 34.312 1 80.94 201 LYS A O 1
ATOM 1518 N N . SER A 1 202 ? -17.156 26.062 35.781 1 84.75 202 SER A N 1
ATOM 1519 C CA . SER A 1 202 ? -16.812 27.094 36.781 1 84.75 202 SER A CA 1
ATOM 1520 C C . SER A 1 202 ? -15.812 28.094 36.188 1 84.75 202 SER A C 1
ATOM 1522 O O . SER A 1 202 ? -15 27.75 35.344 1 84.75 202 SER A O 1
ATOM 1524 N N . MET A 1 203 ? -15.922 29.312 36.531 1 85.75 203 MET A N 1
ATOM 1525 C CA . MET A 1 203 ? -15.047 30.375 36.062 1 85.75 203 MET A CA 1
ATOM 1526 C C . MET A 1 203 ? -13.586 30.047 36.344 1 85.75 203 MET A C 1
ATOM 1528 O O . MET A 1 203 ? -12.711 30.328 35.531 1 85.75 203 MET A O 1
ATOM 1532 N N . ALA A 1 204 ? -13.328 29.359 37.438 1 87.75 204 ALA A N 1
ATOM 1533 C CA . ALA A 1 204 ? -11.961 28.984 37.812 1 87.75 204 ALA A CA 1
ATOM 1534 C C . ALA A 1 204 ? -11.375 28 36.812 1 87.75 204 ALA A C 1
ATOM 1536 O O . ALA A 1 204 ? -10.227 28.141 36.375 1 87.75 204 ALA A O 1
ATOM 1537 N N . LEU A 1 205 ? -12.188 27.062 36.469 1 85.88 205 LEU A N 1
ATOM 1538 C CA . LEU A 1 205 ? -11.719 26.047 35.562 1 85.88 205 LEU A CA 1
ATOM 1539 C C . LEU A 1 205 ? -11.516 26.625 34.156 1 85.88 205 LEU A C 1
ATOM 1541 O O . LEU A 1 205 ? -10.57 26.25 33.469 1 85.88 205 LEU A O 1
ATOM 1545 N N . GLU A 1 206 ? -12.375 27.469 33.844 1 87.12 206 GLU A N 1
ATOM 1546 C CA . GLU A 1 206 ? -12.25 28.109 32.531 1 87.12 206 GLU A CA 1
ATOM 1547 C C . GLU A 1 206 ? -11 28.969 32.438 1 87.12 206 GLU A C 1
ATOM 1549 O O . GLU A 1 206 ? -10.32 29 31.422 1 87.12 206 GLU A O 1
ATOM 1554 N N . ILE A 1 207 ? -10.773 29.656 33.5 1 90.12 207 ILE A N 1
ATOM 1555 C CA . ILE A 1 207 ? -9.586 30.5 33.562 1 90.12 207 ILE A CA 1
ATOM 1556 C C . ILE A 1 207 ? -8.328 29.641 33.5 1 90.12 207 ILE A C 1
ATOM 1558 O O . ILE A 1 207 ? -7.348 30 32.844 1 90.12 207 ILE A O 1
ATOM 1562 N N . ILE A 1 208 ? -8.367 28.531 34.188 1 89.31 208 ILE A N 1
ATOM 1563 C CA . ILE A 1 208 ? -7.223 27.641 34.188 1 89.31 208 ILE A CA 1
ATOM 1564 C C . ILE A 1 208 ? -6.945 27.141 32.781 1 89.31 208 ILE A C 1
ATOM 1566 O O . ILE A 1 208 ? -5.797 27.125 32.312 1 89.31 208 ILE A O 1
ATOM 1570 N N . TYR A 1 209 ? -7.988 26.75 32.062 1 84.81 209 TYR A N 1
ATOM 1571 C CA . TYR A 1 209 ? -7.828 26.297 30.688 1 84.81 209 TYR A CA 1
ATOM 1572 C C . TYR A 1 209 ? -7.293 27.406 29.797 1 84.81 209 TYR A C 1
ATOM 1574 O O . TYR A 1 209 ? -6.449 27.156 28.938 1 84.81 209 TYR A O 1
ATOM 1582 N N . LEU A 1 210 ? -7.777 28.562 30.016 1 88.75 210 LEU A N 1
ATOM 1583 C CA . LEU A 1 210 ? -7.336 29.688 29.219 1 88.75 210 LEU A CA 1
ATOM 1584 C C . LEU A 1 210 ? -5.867 30 29.469 1 88.75 210 LEU A C 1
ATOM 1586 O O . LEU A 1 210 ? -5.121 30.312 28.547 1 88.75 210 LEU A O 1
ATOM 1590 N N . VAL A 1 211 ? -5.508 29.953 30.734 1 91.06 211 VAL A N 1
ATOM 1591 C CA . VAL A 1 211 ? -4.117 30.203 31.094 1 91.06 211 VAL A CA 1
ATOM 1592 C C . VAL A 1 211 ? -3.217 29.156 30.438 1 91.06 211 VAL A C 1
ATOM 1594 O O . VAL A 1 211 ? -2.133 29.484 29.938 1 91.06 211 VAL A O 1
ATOM 1597 N N . ILE A 1 212 ? -3.676 27.984 30.406 1 87.56 212 ILE A N 1
ATOM 1598 C CA . ILE A 1 212 ? -2.906 26.906 29.797 1 87.56 212 ILE A CA 1
ATOM 1599 C C . ILE A 1 212 ? -2.771 27.156 28.297 1 87.56 212 ILE A C 1
ATOM 1601 O O . ILE A 1 212 ? -1.687 27 27.719 1 87.56 212 ILE A O 1
ATOM 1605 N N . TYR A 1 213 ? -3.797 27.516 27.625 1 87.25 213 TYR A N 1
ATOM 1606 C CA . TYR A 1 213 ? -3.773 27.797 26.203 1 87.25 213 TYR A CA 1
ATOM 1607 C C . TYR A 1 213 ? -2.811 28.938 25.875 1 87.25 213 TYR A C 1
ATOM 1609 O O . TYR A 1 213 ? -2.023 28.844 24.938 1 87.25 213 TYR A O 1
ATOM 1617 N N . VAL A 1 214 ? -2.928 29.953 26.656 1 90.69 214 VAL A N 1
ATOM 1618 C CA . VAL A 1 214 ? -2.07 31.125 26.453 1 90.69 214 VAL A CA 1
ATOM 1619 C C . VAL A 1 214 ? -0.613 30.734 26.703 1 90.69 214 VAL A C 1
ATOM 1621 O O . VAL A 1 214 ? 0.281 31.156 25.969 1 90.69 214 VAL A O 1
ATOM 1624 N N . ALA A 1 215 ? -0.413 29.969 27.719 1 91.44 215 ALA A N 1
ATOM 1625 C CA . ALA A 1 215 ? 0.94 29.531 28.047 1 91.44 215 ALA A CA 1
ATOM 1626 C C . ALA A 1 215 ? 1.532 28.688 26.922 1 91.44 215 ALA A C 1
ATOM 1628 O O . ALA A 1 215 ? 2.719 28.797 26.609 1 91.44 215 ALA A O 1
ATOM 1629 N N . ILE A 1 216 ? 0.745 27.891 26.359 1 88.19 216 ILE A N 1
ATOM 1630 C CA . ILE A 1 216 ? 1.203 27.016 25.281 1 88.19 216 ILE A CA 1
ATOM 1631 C C . ILE A 1 216 ? 1.555 27.859 24.047 1 88.19 216 ILE A C 1
ATOM 1633 O O . ILE A 1 216 ? 2.6 27.641 23.438 1 88.19 216 ILE A O 1
ATOM 1637 N N . ILE A 1 217 ? 0.734 28.797 23.719 1 91.19 217 ILE A N 1
ATOM 1638 C CA . ILE A 1 217 ? 0.948 29.641 22.547 1 91.19 217 ILE A CA 1
ATOM 1639 C C . ILE A 1 217 ? 2.207 30.484 22.75 1 91.19 217 ILE A C 1
ATOM 1641 O O . ILE A 1 217 ? 3.092 30.5 21.891 1 91.19 217 ILE A O 1
ATOM 1645 N N . MET A 1 218 ? 2.232 31.125 23.906 1 91.94 218 MET A N 1
ATOM 1646 C CA . MET A 1 218 ? 3.377 31.969 24.203 1 91.94 218 MET A CA 1
ATOM 1647 C C . MET A 1 218 ? 4.652 31.141 24.344 1 91.94 218 MET A C 1
ATOM 1649 O O . MET A 1 218 ? 5.719 31.562 23.891 1 91.94 218 MET A O 1
ATOM 1653 N N . GLY A 1 219 ? 4.52 30.047 25.031 1 91.44 219 GLY A N 1
ATOM 1654 C CA . GLY A 1 219 ? 5.66 29.172 25.156 1 91.44 219 GLY A CA 1
ATOM 1655 C C . GLY A 1 219 ? 6.211 28.703 23.828 1 91.44 219 GLY A C 1
ATOM 1656 O O . GLY A 1 219 ? 7.426 28.625 23.641 1 91.44 219 GLY A O 1
ATOM 1657 N N . PHE A 1 220 ? 5.367 28.391 22.938 1 91.75 220 PHE A N 1
ATOM 1658 C CA . PHE A 1 220 ? 5.758 27.969 21.594 1 91.75 220 PHE A CA 1
ATOM 1659 C C . PHE A 1 220 ? 6.523 29.078 20.875 1 91.75 220 PHE A C 1
ATOM 1661 O O . PHE A 1 220 ? 7.59 28.828 20.312 1 91.75 220 PHE A O 1
ATOM 1668 N N . VAL A 1 221 ? 5.957 30.25 20.891 1 93.44 221 VAL A N 1
ATOM 1669 C CA . VAL A 1 221 ? 6.555 31.375 20.156 1 93.44 221 VAL A CA 1
ATOM 1670 C C . VAL A 1 221 ? 7.898 31.734 20.781 1 93.44 221 VAL A C 1
ATOM 1672 O O . VAL A 1 221 ? 8.859 32.031 20.078 1 93.44 221 VAL A O 1
ATOM 1675 N N . LEU A 1 222 ? 7.926 31.734 22.125 1 92.81 222 LEU A N 1
ATOM 1676 C CA . LEU A 1 222 ? 9.18 32.031 22.797 1 92.81 222 LEU A CA 1
ATOM 1677 C C . LEU A 1 222 ? 10.242 30.984 22.484 1 92.81 222 LEU A C 1
ATOM 1679 O O . LEU A 1 222 ? 11.422 31.312 22.312 1 92.81 222 LEU A O 1
ATOM 1683 N N . LEU A 1 223 ? 9.773 29.797 22.406 1 92.19 223 LEU A N 1
ATOM 1684 C CA . LEU A 1 223 ? 10.68 28.703 22.047 1 92.19 223 LEU A CA 1
ATOM 1685 C C . LEU A 1 223 ? 11.219 28.891 20.625 1 92.19 223 LEU A C 1
ATOM 1687 O O . LEU A 1 223 ? 12.422 28.75 20.391 1 92.19 223 LEU A O 1
ATOM 1691 N N . MET A 1 224 ? 10.398 29.156 19.688 1 93.75 224 MET A N 1
ATOM 1692 C CA . MET A 1 224 ? 10.805 29.359 18.312 1 93.75 224 MET A CA 1
ATOM 1693 C C . MET A 1 224 ? 11.703 30.578 18.172 1 93.75 224 MET A C 1
ATOM 1695 O O . MET A 1 224 ? 12.68 30.562 17.422 1 93.75 224 MET A O 1
ATOM 1699 N N . ASN A 1 225 ? 11.367 31.609 18.969 1 94.31 225 ASN A N 1
ATOM 1700 C CA . ASN A 1 225 ? 12.133 32.844 18.922 1 94.31 225 ASN A CA 1
ATOM 1701 C C . ASN A 1 225 ? 13.508 32.688 19.562 1 94.31 225 ASN A C 1
ATOM 1703 O O . ASN A 1 225 ? 14.422 33.469 19.297 1 94.31 225 ASN A O 1
ATOM 1707 N N . SER A 1 226 ? 13.648 31.766 20.391 1 93.81 226 SER A N 1
ATOM 1708 C CA . SER A 1 226 ? 14.945 31.484 20.984 1 93.81 226 SER A CA 1
ATOM 1709 C C . SER A 1 226 ? 15.938 30.969 19.953 1 93.81 226 SER A C 1
ATOM 1711 O O . SER A 1 226 ? 17.141 30.953 20.188 1 93.81 226 SER A O 1
ATOM 1713 N N . TYR A 1 227 ? 15.492 30.531 18.875 1 94.31 227 TYR A N 1
ATOM 1714 C CA . TYR A 1 227 ? 16.328 30.203 17.734 1 94.31 227 TYR A CA 1
ATOM 1715 C C . TYR A 1 227 ? 16.234 31.281 16.656 1 94.31 227 TYR A C 1
ATOM 1717 O O . TYR A 1 227 ? 16.703 32.406 16.844 1 94.31 227 TYR A O 1
ATOM 1725 N N . LYS A 1 228 ? 15.516 31.031 15.516 1 94.5 228 LYS A N 1
ATOM 1726 C CA . LYS A 1 228 ? 15.477 32 14.43 1 94.5 228 LYS A CA 1
ATOM 1727 C C . LYS A 1 228 ? 14.07 32.562 14.242 1 94.5 228 LYS A C 1
ATOM 1729 O O . LYS A 1 228 ? 13.844 33.438 13.383 1 94.5 228 LYS A O 1
ATOM 1734 N N . GLY A 1 229 ? 13.062 32.125 15.078 1 95.06 229 GLY A N 1
ATOM 1735 C CA . GLY A 1 229 ? 11.672 32.5 14.93 1 95.06 229 GLY A CA 1
ATOM 1736 C C . GLY A 1 229 ? 10.773 31.375 14.5 1 95.06 229 GLY A C 1
ATOM 1737 O O . GLY A 1 229 ? 11.188 30.203 14.484 1 95.06 229 GLY A O 1
ATOM 1738 N N . ILE A 1 230 ? 9.57 31.766 14.18 1 94.88 230 ILE A N 1
ATOM 1739 C CA . ILE A 1 230 ? 8.609 30.766 13.727 1 94.88 230 ILE A CA 1
ATOM 1740 C C . ILE A 1 230 ? 8.914 30.375 12.281 1 94.88 230 ILE A C 1
ATOM 1742 O O . ILE A 1 230 ? 8.953 31.234 11.398 1 94.88 230 ILE A O 1
ATOM 1746 N N . PRO A 1 231 ? 9.156 29.109 12.055 1 95.75 231 PRO A N 1
ATOM 1747 C CA . PRO A 1 231 ? 9.383 28.688 10.672 1 95.75 231 PRO A CA 1
ATOM 1748 C C . PRO A 1 231 ? 8.195 29 9.758 1 95.75 231 PRO A C 1
ATOM 1750 O O . PRO A 1 231 ? 7.043 28.812 10.156 1 95.75 231 PRO A O 1
ATOM 1753 N N . MET A 1 232 ? 8.43 29.453 8.562 1 95.38 232 MET A N 1
ATOM 1754 C CA . MET A 1 232 ? 7.41 29.859 7.598 1 95.38 232 MET A CA 1
ATOM 1755 C C . MET A 1 232 ? 6.465 28.703 7.293 1 95.38 232 MET A C 1
ATOM 1757 O O . MET A 1 232 ? 5.258 28.891 7.148 1 95.38 232 MET A O 1
ATOM 1761 N N . PRO A 1 233 ? 6.953 27.422 7.137 1 97 233 PRO A N 1
ATOM 1762 C CA . PRO A 1 233 ? 6.047 26.297 6.844 1 97 233 PRO A CA 1
ATOM 1763 C C . PRO A 1 233 ? 4.945 26.156 7.891 1 97 233 PRO A C 1
ATOM 1765 O O . PRO A 1 233 ? 3.842 25.703 7.566 1 97 233 PRO A O 1
ATOM 1768 N N . ILE A 1 234 ? 5.207 26.5 9.102 1 95.94 234 ILE A N 1
ATOM 1769 C CA . ILE A 1 234 ? 4.215 26.375 10.164 1 95.94 234 ILE A CA 1
ATOM 1770 C C . ILE A 1 234 ? 3.076 27.375 9.922 1 95.94 234 ILE A C 1
ATOM 1772 O O . ILE A 1 234 ? 1.916 27.078 10.211 1 95.94 234 ILE A O 1
ATOM 1776 N N . MET A 1 235 ? 3.449 28.562 9.43 1 95 235 MET A N 1
ATOM 1777 C CA . MET A 1 235 ? 2.424 29.547 9.094 1 95 235 MET A CA 1
ATOM 1778 C C . MET A 1 235 ? 1.493 29.016 8.008 1 95 235 MET A C 1
ATOM 1780 O O . MET A 1 235 ? 0.285 29.25 8.047 1 95 235 MET A O 1
ATOM 1784 N N . ILE A 1 236 ? 2.066 28.297 7.105 1 96.94 236 ILE A N 1
ATOM 1785 C CA . ILE A 1 236 ? 1.275 27.703 6.035 1 96.94 236 ILE A CA 1
ATOM 1786 C C . ILE A 1 236 ? 0.353 26.625 6.609 1 96.94 236 ILE A C 1
ATOM 1788 O O . ILE A 1 236 ? -0.829 26.562 6.262 1 96.94 236 ILE A O 1
ATOM 1792 N N . VAL A 1 237 ? 0.898 25.781 7.48 1 97.81 237 VAL A N 1
ATOM 1793 C CA . VAL A 1 237 ? 0.112 24.734 8.133 1 97.81 237 VAL A CA 1
ATOM 1794 C C . VAL A 1 237 ? -1.055 25.359 8.891 1 97.81 237 VAL A C 1
ATOM 1796 O O . VAL A 1 237 ? -2.189 24.891 8.797 1 97.81 237 VAL A O 1
ATOM 1799 N N . LEU A 1 238 ? -0.767 26.422 9.664 1 95.38 238 LEU A N 1
ATOM 1800 C CA . LEU A 1 238 ? -1.803 27.094 10.453 1 95.38 238 LEU A CA 1
ATOM 1801 C C . LEU A 1 238 ? -2.881 27.672 9.547 1 95.38 238 LEU A C 1
ATOM 1803 O O . LEU A 1 238 ? -4.074 27.562 9.836 1 95.38 238 LEU A O 1
ATOM 1807 N N . GLY A 1 239 ? -2.463 28.328 8.469 1 96.75 239 GLY A N 1
ATOM 1808 C CA . GLY A 1 239 ? -3.424 28.859 7.512 1 96.75 239 GLY A CA 1
ATOM 1809 C C . GLY A 1 239 ? -4.309 27.781 6.902 1 96.75 239 GLY A C 1
ATOM 1810 O O . GLY A 1 239 ? -5.531 27.938 6.855 1 96.75 239 GLY A O 1
ATOM 1811 N N . LEU A 1 240 ? -3.695 26.703 6.461 1 98.19 240 LEU A N 1
ATOM 1812 C CA . LEU A 1 240 ? -4.438 25.609 5.848 1 98.19 240 LEU A CA 1
ATOM 1813 C C . LEU A 1 240 ? -5.352 24.922 6.863 1 98.19 240 LEU A C 1
ATOM 1815 O O . LEU A 1 240 ? -6.465 24.516 6.527 1 98.19 240 LEU A O 1
ATOM 1819 N N . ALA A 1 241 ? -4.789 24.781 8.086 1 97.69 241 ALA A N 1
ATOM 1820 C CA . ALA A 1 241 ? -5.594 24.172 9.141 1 97.69 241 ALA A CA 1
ATOM 1821 C C . ALA A 1 241 ? -6.848 25 9.414 1 97.69 241 ALA A C 1
ATOM 1823 O O . ALA A 1 241 ? -7.93 24.453 9.617 1 97.69 241 ALA A O 1
ATOM 1824 N N . LEU A 1 242 ? -6.688 26.312 9.469 1 95.31 242 LEU A N 1
ATOM 1825 C CA . LEU A 1 242 ? -7.828 27.203 9.688 1 95.31 242 LEU A CA 1
ATOM 1826 C C . LEU A 1 242 ? -8.836 27.078 8.555 1 95.31 242 LEU A C 1
ATOM 1828 O O . LEU A 1 242 ? -10.039 26.969 8.797 1 95.31 242 LEU A O 1
ATOM 1832 N N . ILE A 1 243 ? -8.359 27.047 7.34 1 97.44 243 ILE A N 1
ATOM 1833 C CA . ILE A 1 243 ? -9.227 26.984 6.168 1 97.44 243 ILE A CA 1
ATOM 1834 C C . ILE A 1 243 ? -9.953 25.641 6.141 1 97.44 243 ILE A C 1
ATOM 1836 O O . ILE A 1 243 ? -11.18 25.594 5.992 1 97.44 243 ILE A O 1
ATOM 1840 N N . LEU A 1 244 ? -9.211 24.594 6.297 1 97.75 244 LEU A N 1
ATOM 1841 C CA . LEU A 1 244 ? -9.812 23.266 6.176 1 97.75 244 LEU A CA 1
ATOM 1842 C C . LEU A 1 244 ? -10.703 22.953 7.375 1 97.75 244 LEU A C 1
ATOM 1844 O O . LEU A 1 244 ? -11.695 22.234 7.25 1 97.75 244 LEU A O 1
ATOM 1848 N N . SER A 1 245 ? -10.266 23.531 8.547 1 95.81 245 SER A N 1
ATOM 1849 C CA . SER A 1 245 ? -11.148 23.375 9.695 1 95.81 245 SER A CA 1
ATOM 1850 C C . SER A 1 245 ? -12.492 24.062 9.453 1 95.81 245 SER A C 1
ATOM 1852 O O . SER A 1 245 ? -13.539 23.531 9.812 1 95.81 245 SER A O 1
ATOM 1854 N N . PHE A 1 246 ? -12.461 25.234 8.914 1 95.31 246 PHE A N 1
ATOM 1855 C CA . PHE A 1 246 ? -13.68 25.953 8.57 1 95.31 246 PHE A CA 1
ATOM 1856 C C . PHE A 1 246 ? -14.508 25.172 7.559 1 95.31 246 PHE A C 1
ATOM 1858 O O . PHE A 1 246 ? -15.719 25 7.734 1 95.31 246 PHE A O 1
ATOM 1865 N N . VAL A 1 247 ? -13.875 24.625 6.535 1 96.19 247 VAL A N 1
ATOM 1866 C CA . VAL A 1 247 ? -14.547 23.859 5.484 1 96.19 247 VAL A CA 1
ATOM 1867 C C . VAL A 1 247 ? -15.18 22.609 6.074 1 96.19 247 VAL A C 1
ATOM 1869 O O . VAL A 1 247 ? -16.312 22.25 5.738 1 96.19 247 VAL A O 1
ATOM 1872 N N . ALA A 1 248 ? -14.523 21.969 6.973 1 95.25 248 ALA A N 1
ATOM 1873 C CA . ALA A 1 248 ? -14.945 20.688 7.531 1 95.25 248 ALA A CA 1
ATOM 1874 C C . ALA A 1 248 ? -16.078 20.875 8.539 1 95.25 248 ALA A C 1
ATOM 1876 O O . ALA A 1 248 ? -16.922 20 8.695 1 95.25 248 ALA A O 1
ATOM 1877 N N . THR A 1 249 ? -16.125 22.109 9.211 1 93.38 249 THR A N 1
ATOM 1878 C CA . THR A 1 249 ? -17.047 22.203 10.344 1 93.38 249 THR A CA 1
ATOM 1879 C C . THR A 1 249 ? -18.141 23.234 10.062 1 93.38 249 THR A C 1
ATOM 1881 O O . THR A 1 249 ? -19.234 23.156 10.641 1 93.38 249 THR A O 1
ATOM 1884 N N . LYS A 1 250 ? -17.875 24.125 9.141 1 94.94 250 LYS A N 1
ATOM 1885 C CA . LYS A 1 250 ? -18.812 25.234 9.031 1 94.94 250 LYS A CA 1
ATOM 1886 C C . LYS A 1 250 ? -19.453 25.281 7.648 1 94.94 250 LYS A C 1
ATOM 1888 O O . LYS A 1 250 ? -20.25 26.188 7.355 1 94.94 250 LYS A O 1
ATOM 1893 N N . THR A 1 251 ? -19.203 24.375 6.828 1 96.81 251 THR A N 1
ATOM 1894 C CA . THR A 1 251 ? -19.781 24.391 5.492 1 96.81 251 THR A CA 1
ATOM 1895 C C . THR A 1 251 ? -20.656 23.172 5.262 1 96.81 251 THR A C 1
ATOM 1897 O O . THR A 1 251 ? -20.578 22.188 6.008 1 96.81 251 THR A O 1
ATOM 1900 N N . LYS A 1 252 ? -21.531 23.312 4.238 1 96.81 252 LYS A N 1
ATOM 1901 C CA . LYS A 1 252 ? -22.375 22.203 3.816 1 96.81 252 LYS A CA 1
ATOM 1902 C C . LYS A 1 252 ? -21.531 21.016 3.359 1 96.81 252 LYS A C 1
ATOM 1904 O O . LYS A 1 252 ? -21.875 19.859 3.617 1 96.81 252 LYS A O 1
ATOM 1909 N N . PHE A 1 253 ? -20.453 21.344 2.758 1 97 253 PHE A N 1
ATOM 1910 C CA . PHE A 1 253 ? -19.547 20.312 2.275 1 97 253 PHE A CA 1
ATOM 1911 C C . PHE A 1 253 ? -19.047 19.438 3.424 1 97 253 PHE A C 1
ATOM 1913 O O . PHE A 1 253 ? -19.141 18.203 3.359 1 97 253 PHE A O 1
ATOM 1920 N N . GLY A 1 254 ? -18.547 20.062 4.418 1 96.5 254 GLY A N 1
ATOM 1921 C CA . GLY A 1 254 ? -18.047 19.328 5.562 1 96.5 254 GLY A CA 1
ATOM 1922 C C . GLY A 1 254 ? -19.094 18.453 6.219 1 96.5 254 GLY A C 1
ATOM 1923 O O . GLY A 1 254 ? -18.859 17.281 6.52 1 96.5 254 GLY A O 1
ATOM 1924 N N . ARG A 1 255 ? -20.297 19 6.398 1 96.25 255 ARG A N 1
ATOM 1925 C CA . ARG A 1 255 ? -21.391 18.266 7.027 1 96.25 255 ARG A CA 1
ATOM 1926 C C . ARG A 1 255 ? -21.766 17.047 6.203 1 96.25 255 ARG A C 1
ATOM 1928 O O . ARG A 1 255 ? -22.016 15.969 6.758 1 96.25 255 ARG A O 1
ATOM 1935 N N . GLN A 1 256 ? -21.75 17.25 4.992 1 97.75 256 GLN A N 1
ATOM 1936 C CA . GLN A 1 256 ? -22.125 16.141 4.117 1 97.75 256 GLN A CA 1
ATOM 1937 C C . GLN A 1 256 ? -21.062 15.055 4.117 1 97.75 256 GLN A C 1
ATOM 1939 O O . GLN A 1 256 ? -21.391 13.859 4.082 1 97.75 256 GLN A O 1
ATOM 1944 N N . VAL A 1 257 ? -19.844 15.43 4.16 1 97.06 257 VAL A N 1
ATOM 1945 C CA . VAL A 1 257 ? -18.75 14.461 4.176 1 97.06 257 VAL A CA 1
ATOM 1946 C C . VAL A 1 257 ? -18.812 13.641 5.457 1 97.06 257 VAL A C 1
ATOM 1948 O O . VAL A 1 257 ? -18.656 12.414 5.426 1 97.06 257 VAL A O 1
ATOM 1951 N N . PHE A 1 258 ? -19.078 14.289 6.559 1 96.94 258 PHE A N 1
ATOM 1952 C CA . PHE A 1 258 ? -19.172 13.578 7.832 1 96.94 258 PHE A CA 1
ATOM 1953 C C . PHE A 1 258 ? -20.391 12.672 7.855 1 96.94 258 PHE A C 1
ATOM 1955 O O . PHE A 1 258 ? -20.359 11.594 8.445 1 96.94 258 PHE A O 1
ATOM 1962 N N . ALA A 1 259 ? -21.453 13.094 7.223 1 96.5 259 ALA A N 1
ATOM 1963 C CA . ALA A 1 259 ? -22.656 12.273 7.129 1 96.5 259 ALA A CA 1
ATOM 1964 C C . ALA A 1 259 ? -22.406 11.016 6.312 1 96.5 259 ALA A C 1
ATOM 1966 O O . ALA A 1 259 ? -22.844 9.922 6.684 1 96.5 259 ALA A O 1
ATOM 1967 N N . ILE A 1 260 ? -21.719 11.219 5.242 1 97 260 ILE A N 1
ATOM 1968 C CA . ILE A 1 260 ? -21.375 10.078 4.406 1 97 260 ILE A CA 1
ATOM 1969 C C . ILE A 1 260 ? -20.531 9.086 5.203 1 97 260 ILE A C 1
ATOM 1971 O O . ILE A 1 260 ? -20.781 7.879 5.168 1 97 260 ILE A O 1
ATOM 1975 N N . GLY A 1 261 ? -19.547 9.609 5.895 1 95.5 261 GLY A N 1
ATOM 1976 C CA . GLY A 1 261 ? -18.672 8.758 6.699 1 95.5 261 GLY A CA 1
ATOM 1977 C C . GLY A 1 261 ? -19.406 8.055 7.824 1 95.5 261 GLY A C 1
ATOM 1978 O O . GLY A 1 261 ? -19.031 6.949 8.219 1 95.5 261 GLY A O 1
ATOM 1979 N N . GLY A 1 262 ? -20.438 8.664 8.359 1 93.62 262 GLY A N 1
ATOM 1980 C CA . GLY A 1 262 ? -21.203 8.078 9.438 1 93.62 262 GLY A CA 1
ATOM 1981 C C . GLY A 1 262 ? -22.109 6.945 8.977 1 93.62 262 GLY A C 1
ATOM 1982 O O . GLY A 1 262 ? -22.125 5.871 9.578 1 93.62 262 GLY A O 1
ATOM 1983 N N . ASN A 1 263 ? -22.891 7.23 7.984 1 95.12 263 ASN A N 1
ATOM 1984 C CA . ASN A 1 263 ? -23.797 6.254 7.383 1 95.12 263 ASN A CA 1
ATOM 1985 C C . ASN A 1 263 ? -24.062 6.57 5.914 1 95.12 263 ASN A C 1
ATOM 1987 O O . ASN A 1 263 ? -24.953 7.352 5.594 1 95.12 263 ASN A O 1
ATOM 1991 N N . LYS A 1 264 ? -23.406 5.812 5.109 1 94.69 264 LYS A N 1
ATOM 1992 C CA . LYS A 1 264 ? -23.469 6.09 3.676 1 94.69 264 LYS A CA 1
ATOM 1993 C C . LYS A 1 264 ? -24.875 5.93 3.137 1 94.69 264 LYS A C 1
ATOM 1995 O O . LYS A 1 264 ? -25.328 6.723 2.303 1 94.69 264 LYS A O 1
ATOM 2000 N N . GLU A 1 265 ? -25.516 4.922 3.562 1 94.44 265 GLU A N 1
ATOM 2001 C CA . GLU A 1 265 ? -26.859 4.668 3.084 1 94.44 265 GLU A CA 1
ATOM 2002 C C . GLU A 1 265 ? -27.828 5.773 3.521 1 94.44 265 GLU A C 1
ATOM 2004 O O . GLU A 1 265 ? -28.641 6.246 2.727 1 94.44 265 GLU A O 1
ATOM 2009 N N . ALA A 1 266 ? -27.719 6.133 4.754 1 95.94 266 ALA A N 1
ATOM 2010 C CA . ALA A 1 266 ? -28.547 7.219 5.266 1 95.94 266 ALA A CA 1
ATOM 2011 C C . ALA A 1 266 ? -28.25 8.523 4.531 1 95.94 266 ALA A C 1
ATOM 2013 O O . ALA A 1 266 ? -29.172 9.305 4.25 1 95.94 266 ALA A O 1
ATOM 2014 N N . ALA A 1 267 ? -26.984 8.719 4.258 1 96.75 267 ALA A N 1
ATOM 2015 C CA . ALA A 1 267 ? -26.594 9.922 3.529 1 96.75 267 ALA A CA 1
ATOM 2016 C C . ALA A 1 267 ? -27.203 9.938 2.127 1 96.75 267 ALA A C 1
ATOM 2018 O O . ALA A 1 267 ? -27.688 10.969 1.664 1 96.75 267 ALA A O 1
ATOM 2019 N N . ARG A 1 268 ? -27.172 8.82 1.506 1 96 268 ARG A N 1
ATOM 2020 C CA . ARG A 1 268 ? -27.75 8.695 0.17 1 96 268 ARG A CA 1
ATOM 2021 C C . ARG A 1 268 ? -29.234 8.984 0.188 1 96 268 ARG A C 1
ATOM 2023 O O . ARG A 1 268 ? -29.75 9.711 -0.669 1 96 268 ARG A O 1
ATOM 2030 N N . LEU A 1 269 ? -29.906 8.469 1.136 1 96.19 269 LEU A N 1
ATOM 2031 C CA . LEU A 1 269 ? -31.344 8.641 1.268 1 96.19 269 LEU A CA 1
ATOM 2032 C C . LEU A 1 269 ? -31.703 10.086 1.586 1 96.19 269 LEU A C 1
ATOM 2034 O O . LEU A 1 269 ? -32.812 10.531 1.315 1 96.19 269 LEU A O 1
ATOM 2038 N N . SER A 1 270 ? -30.766 10.797 2.137 1 96.75 270 SER A N 1
ATOM 2039 C CA . SER A 1 270 ? -31 12.195 2.488 1 96.75 270 SER A CA 1
ATOM 2040 C C . SER A 1 270 ? -30.719 13.117 1.307 1 96.75 270 SER A C 1
ATOM 2042 O O . SER A 1 270 ? -30.766 14.336 1.444 1 96.75 270 SER A O 1
ATOM 2044 N N . GLY A 1 271 ? -30.344 12.531 0.174 1 96.5 271 GLY A N 1
ATOM 2045 C CA . GLY A 1 271 ? -30.203 13.305 -1.049 1 96.5 271 GLY A CA 1
ATOM 2046 C C . GLY A 1 271 ? -28.797 13.812 -1.276 1 96.5 271 GLY A C 1
ATOM 2047 O O . GLY A 1 271 ? -28.562 14.625 -2.178 1 96.5 271 GLY A O 1
ATOM 2048 N N . ILE A 1 272 ? -27.891 13.406 -0.527 1 97.56 272 ILE A N 1
ATOM 2049 C CA . ILE A 1 272 ? -26.5 13.844 -0.681 1 97.56 272 ILE A CA 1
ATOM 2050 C C . ILE A 1 272 ? -25.875 13.164 -1.894 1 97.56 272 ILE A C 1
ATOM 2052 O O . ILE A 1 272 ? -26.016 11.945 -2.07 1 97.56 272 ILE A O 1
ATOM 2056 N N . ASP A 1 273 ? -25.219 13.953 -2.75 1 97.94 273 ASP A N 1
ATOM 2057 C CA . ASP A 1 273 ? -24.516 13.398 -3.9 1 97.94 273 ASP A CA 1
ATOM 2058 C C . ASP A 1 273 ? -23.156 12.836 -3.486 1 97.94 273 ASP A C 1
ATOM 2060 O O . ASP A 1 273 ? -22.141 13.539 -3.523 1 97.94 273 ASP A O 1
ATOM 2064 N N . ILE A 1 274 ? -23.141 11.648 -3.289 1 97.56 274 ILE A N 1
ATOM 2065 C CA . ILE A 1 274 ? -21.969 10.977 -2.744 1 97.56 274 ILE A CA 1
ATOM 2066 C C . ILE A 1 274 ? -20.828 11.055 -3.75 1 97.56 274 ILE A C 1
ATOM 2068 O O . ILE A 1 274 ? -19.672 11.312 -3.373 1 97.56 274 ILE A O 1
ATOM 2072 N N . LYS A 1 275 ? -21.062 10.875 -5.016 1 97.5 275 LYS A N 1
ATOM 2073 C CA . LYS A 1 275 ? -20.031 10.883 -6.051 1 97.5 275 LYS A CA 1
ATOM 2074 C C . LYS A 1 275 ? -19.344 12.242 -6.133 1 97.5 275 LYS A C 1
ATOM 2076 O O . LYS A 1 275 ? -18.109 12.32 -6.246 1 97.5 275 LYS A O 1
ATOM 2081 N N . LYS A 1 276 ? -20.109 13.211 -6.07 1 98.12 276 LYS A N 1
ATOM 2082 C CA . LYS A 1 276 ? -19.578 14.562 -6.156 1 98.12 276 LYS A CA 1
ATOM 2083 C C . LYS A 1 276 ? -18.688 14.875 -4.953 1 98.12 276 LYS A C 1
ATOM 2085 O O . LYS A 1 276 ? -17.594 15.422 -5.109 1 98.12 276 LYS A O 1
ATOM 2090 N N . ARG A 1 277 ? -19.141 14.57 -3.783 1 98.12 277 ARG A N 1
ATOM 2091 C CA . ARG A 1 277 ? -18.391 14.859 -2.568 1 98.12 277 ARG A CA 1
ATOM 2092 C C . ARG A 1 277 ? -17.094 14.047 -2.521 1 98.12 277 ARG A C 1
ATOM 2094 O O . ARG A 1 277 ? -16.047 14.57 -2.139 1 98.12 277 ARG A O 1
ATOM 2101 N N . THR A 1 278 ? -17.234 12.805 -2.926 1 97.62 278 THR A N 1
ATOM 2102 C CA . THR A 1 278 ? -16.047 11.953 -2.959 1 97.62 278 THR A CA 1
ATOM 2103 C C . THR A 1 278 ? -14.992 12.523 -3.912 1 97.62 278 THR A C 1
ATOM 2105 O O . THR A 1 278 ? -13.812 12.586 -3.576 1 97.62 278 THR A O 1
ATOM 2108 N N . LEU A 1 279 ? -15.461 12.938 -5.027 1 98.38 279 LEU A N 1
ATOM 2109 C CA . LEU A 1 279 ? -14.539 13.539 -5.988 1 98.38 279 LEU A CA 1
ATOM 2110 C C . LEU A 1 279 ? -13.867 14.773 -5.398 1 98.38 279 LEU A C 1
ATOM 2112 O O . LEU A 1 279 ? -12.656 14.953 -5.543 1 98.38 279 LEU A O 1
ATOM 2116 N N . GLN A 1 280 ? -14.625 15.586 -4.754 1 98.5 280 GLN A N 1
ATOM 2117 C CA . GLN A 1 280 ? -14.109 16.828 -4.176 1 98.5 280 GLN A CA 1
ATOM 2118 C C . GLN A 1 280 ? -13.07 16.531 -3.096 1 98.5 280 GLN A C 1
ATOM 2120 O O . GLN A 1 280 ? -12.078 17.25 -2.971 1 98.5 280 GLN A O 1
ATOM 2125 N N . ILE A 1 281 ? -13.305 15.516 -2.342 1 98.12 281 ILE A N 1
ATOM 2126 C CA . ILE A 1 281 ? -12.383 15.164 -1.27 1 98.12 281 ILE A CA 1
ATOM 2127 C C . ILE A 1 281 ? -11.047 14.727 -1.861 1 98.12 281 ILE A C 1
ATOM 2129 O O . ILE A 1 281 ? -9.984 15.062 -1.331 1 98.12 281 ILE A O 1
ATOM 2133 N N . PHE A 1 282 ? -11.086 13.969 -2.949 1 98.62 282 PHE A N 1
ATOM 2134 C CA . PHE A 1 282 ? -9.852 13.531 -3.594 1 98.62 282 PHE A CA 1
ATOM 2135 C C . PHE A 1 282 ? -9.141 14.703 -4.258 1 98.62 282 PHE A C 1
ATOM 2137 O O . PHE A 1 282 ? -7.906 14.742 -4.301 1 98.62 282 PHE A O 1
ATOM 2144 N N . ILE A 1 283 ? -9.875 15.648 -4.719 1 98.62 283 ILE A N 1
ATOM 2145 C CA . ILE A 1 283 ? -9.297 16.859 -5.293 1 98.62 283 ILE A CA 1
ATOM 2146 C C . ILE A 1 283 ? -8.562 17.641 -4.207 1 98.62 283 ILE A C 1
ATOM 2148 O O . ILE A 1 283 ? -7.41 18.047 -4.395 1 98.62 283 ILE A O 1
ATOM 2152 N N . ILE A 1 284 ? -9.195 17.812 -3.082 1 98.5 284 ILE A N 1
ATOM 2153 C CA . ILE A 1 284 ? -8.602 18.531 -1.966 1 98.5 284 ILE A CA 1
ATOM 2154 C C . ILE A 1 284 ? -7.348 17.812 -1.483 1 98.5 284 ILE A C 1
ATOM 2156 O O . ILE A 1 284 ? -6.32 18.453 -1.229 1 98.5 284 ILE A O 1
ATOM 2160 N N . SER A 1 285 ? -7.457 16.516 -1.38 1 98.31 285 SER A N 1
ATOM 2161 C CA . SER A 1 285 ? -6.32 15.734 -0.914 1 98.31 285 SER A CA 1
ATOM 2162 C C . SER A 1 285 ? -5.148 15.828 -1.884 1 98.31 285 SER A C 1
ATOM 2164 O O . SER A 1 285 ? -3.99 15.891 -1.462 1 98.31 285 SER A O 1
ATOM 2166 N N . GLY A 1 286 ? -5.473 15.812 -3.189 1 98.69 286 GLY A N 1
ATOM 2167 C CA . GLY A 1 286 ? -4.43 16 -4.188 1 98.69 286 GLY A CA 1
ATOM 2168 C C . GLY A 1 286 ? -3.746 17.344 -4.094 1 98.69 286 GLY A C 1
ATOM 2169 O O . GLY A 1 286 ? -2.525 17.438 -4.227 1 98.69 286 GLY A O 1
ATOM 2170 N N . LEU A 1 287 ? -4.543 18.344 -3.863 1 98.75 287 LEU A N 1
ATOM 2171 C CA . LEU A 1 287 ? -4.008 19.688 -3.684 1 98.75 287 LEU A CA 1
ATOM 2172 C C . LEU A 1 287 ? -3.096 19.75 -2.463 1 98.75 287 LEU A C 1
ATOM 2174 O O . LEU A 1 287 ? -2.012 20.344 -2.52 1 98.75 287 LEU A O 1
ATOM 2178 N N . MET A 1 288 ? -3.525 19.188 -1.39 1 98.75 288 MET A N 1
ATOM 2179 C CA . MET A 1 288 ? -2.73 19.188 -0.165 1 98.75 288 MET A CA 1
ATOM 2180 C C . MET A 1 288 ? -1.42 18.438 -0.375 1 98.75 288 MET A C 1
ATOM 2182 O O . MET A 1 288 ? -0.377 18.844 0.141 1 98.75 288 MET A O 1
ATOM 2186 N N . ALA A 1 289 ? -1.478 17.312 -1.117 1 98.69 289 ALA A N 1
ATOM 2187 C CA . ALA A 1 289 ? -0.262 16.562 -1.42 1 98.69 289 ALA A CA 1
ATOM 2188 C C . ALA A 1 289 ? 0.722 17.422 -2.221 1 98.69 289 ALA A C 1
ATOM 2190 O O . ALA A 1 289 ? 1.931 17.359 -1.985 1 98.69 289 ALA A O 1
ATOM 2191 N N . ALA A 1 290 ? 0.179 18.156 -3.133 1 98.81 290 ALA A N 1
ATOM 2192 C CA . ALA A 1 290 ? 1.027 19.047 -3.932 1 98.81 290 ALA A CA 1
ATOM 2193 C C . ALA A 1 290 ? 1.684 20.109 -3.061 1 98.81 290 ALA A C 1
ATOM 2195 O O . ALA A 1 290 ? 2.873 20.391 -3.213 1 98.81 290 ALA A O 1
ATOM 2196 N N . ILE A 1 291 ? 0.921 20.688 -2.164 1 98.69 291 ILE A N 1
ATOM 2197 C CA . ILE A 1 291 ? 1.453 21.688 -1.261 1 98.69 291 ILE A CA 1
ATOM 2198 C C . ILE A 1 291 ? 2.533 21.078 -0.373 1 98.69 291 ILE A C 1
ATOM 2200 O O . ILE A 1 291 ? 3.588 21.688 -0.16 1 98.69 291 ILE A O 1
ATOM 2204 N N . ALA A 1 292 ? 2.283 19.891 0.108 1 98.56 292 ALA A N 1
ATOM 2205 C CA . ALA A 1 292 ? 3.275 19.172 0.913 1 98.56 292 ALA A CA 1
ATOM 2206 C C . ALA A 1 292 ? 4.555 18.938 0.117 1 98.56 292 ALA A C 1
ATOM 2208 O O . ALA A 1 292 ? 5.66 19.062 0.65 1 98.56 292 ALA A O 1
ATOM 2209 N N . GLY A 1 293 ? 4.352 18.562 -1.173 1 98.31 293 GLY A N 1
ATOM 2210 C CA . GLY A 1 293 ? 5.508 18.359 -2.029 1 98.31 293 GLY A CA 1
ATOM 2211 C C . GLY A 1 293 ? 6.328 19.609 -2.242 1 98.31 293 GLY A C 1
ATOM 2212 O O . GLY A 1 293 ? 7.559 19.562 -2.215 1 98.31 293 GLY A O 1
ATOM 2213 N N . ILE A 1 294 ? 5.66 20.672 -2.441 1 98.12 294 ILE A N 1
ATOM 2214 C CA . ILE A 1 294 ? 6.309 21.969 -2.619 1 98.12 294 ILE A CA 1
ATOM 2215 C C . ILE A 1 294 ? 7.086 22.344 -1.355 1 98.12 294 ILE A C 1
ATOM 2217 O O . ILE A 1 294 ? 8.258 22.734 -1.429 1 98.12 294 ILE A O 1
ATOM 2221 N N . LEU A 1 295 ? 6.453 22.172 -0.228 1 97.81 295 LEU A N 1
ATOM 2222 C CA . LEU A 1 295 ? 7.09 22.5 1.041 1 97.81 295 LEU A CA 1
ATOM 2223 C C . LEU A 1 295 ? 8.312 21.625 1.286 1 97.81 295 LEU A C 1
ATOM 2225 O O . LEU A 1 295 ? 9.352 22.109 1.731 1 97.81 295 LEU A O 1
ATOM 2229 N N . LEU A 1 296 ? 8.164 20.375 1.004 1 97.5 296 LEU A N 1
ATOM 2230 C CA . LEU A 1 296 ? 9.258 19.438 1.199 1 97.5 296 LEU A CA 1
ATOM 2231 C C . LEU A 1 296 ? 10.453 19.797 0.324 1 97.5 296 LEU A C 1
ATOM 2233 O O . LEU A 1 296 ? 11.594 19.828 0.8 1 97.5 296 LEU A O 1
ATOM 2237 N N . THR A 1 297 ? 10.172 20.031 -0.895 1 97.25 297 THR A N 1
ATOM 2238 C CA . THR A 1 297 ? 11.227 20.375 -1.847 1 97.25 297 THR A CA 1
ATOM 2239 C C . THR A 1 297 ? 11.875 21.703 -1.495 1 97.25 297 THR A C 1
ATOM 2241 O O . THR A 1 297 ? 13.094 21.859 -1.604 1 97.25 297 THR A O 1
ATOM 2244 N N . ALA A 1 298 ? 11.086 22.656 -1.109 1 97 298 ALA A N 1
ATOM 2245 C CA . ALA A 1 298 ? 11.602 23.953 -0.698 1 97 298 ALA A CA 1
ATOM 2246 C C . ALA A 1 298 ? 12.492 23.828 0.533 1 97 298 ALA A C 1
ATOM 2248 O O . ALA A 1 298 ? 13.5 24.531 0.647 1 97 298 ALA A O 1
ATOM 2249 N N . ARG A 1 299 ? 12.109 23.016 1.414 1 95.19 299 ARG A N 1
ATOM 2250 C CA . ARG A 1 299 ? 12.859 22.812 2.652 1 95.19 299 ARG A CA 1
ATOM 2251 C C . ARG A 1 299 ? 14.195 22.141 2.381 1 95.19 299 ARG A C 1
ATOM 2253 O O . ARG A 1 299 ? 15.227 22.547 2.912 1 95.19 299 ARG A O 1
ATOM 2260 N N . LEU A 1 300 ? 14.164 21.125 1.525 1 94.44 300 LEU A N 1
ATOM 2261 C CA . LEU A 1 300 ? 15.344 20.297 1.291 1 94.44 300 LEU A CA 1
ATOM 2262 C C . LEU A 1 300 ? 16.25 20.938 0.245 1 94.44 300 LEU A C 1
ATOM 2264 O O . LEU A 1 300 ? 17.438 20.625 0.187 1 94.44 300 LEU A O 1
ATOM 2268 N N . GLY A 1 301 ? 15.727 21.672 -0.596 1 95.44 301 GLY A N 1
ATOM 2269 C CA . GLY A 1 301 ? 16.5 22.297 -1.658 1 95.44 301 GLY A CA 1
ATOM 2270 C C . GLY A 1 301 ? 16.797 21.359 -2.807 1 95.44 301 GLY A C 1
ATOM 2271 O O . GLY A 1 301 ? 17.641 21.672 -3.662 1 95.44 301 GLY A O 1
ATOM 2272 N N . THR A 1 302 ? 16.203 20.219 -2.773 1 95 302 THR A N 1
ATOM 2273 C CA . THR A 1 302 ? 16.422 19.219 -3.811 1 95 302 THR A CA 1
ATOM 2274 C C . THR A 1 302 ? 15.227 18.266 -3.893 1 95 302 THR A C 1
ATOM 2276 O O . THR A 1 302 ? 14.562 18 -2.887 1 95 302 THR A O 1
ATOM 2279 N N . ALA A 1 303 ? 14.844 17.906 -5.055 1 95.31 303 ALA A N 1
ATOM 2280 C CA . ALA A 1 303 ? 13.844 16.875 -5.281 1 95.31 303 ALA A CA 1
ATOM 2281 C C . ALA A 1 303 ? 14.508 15.523 -5.574 1 95.31 303 ALA A C 1
ATOM 2283 O O . ALA A 1 303 ? 15.414 15.445 -6.406 1 95.31 303 ALA A O 1
ATOM 2284 N N . THR A 1 304 ? 14.141 14.539 -4.871 1 93.81 304 THR A N 1
ATOM 2285 C CA . THR A 1 304 ? 14.719 13.211 -5.059 1 93.81 304 THR A CA 1
ATOM 2286 C C . THR A 1 304 ? 13.648 12.219 -5.5 1 93.81 304 THR A C 1
ATOM 2288 O O . THR A 1 304 ? 12.453 12.477 -5.355 1 93.81 304 THR A O 1
ATOM 2291 N N . THR A 1 305 ? 14.07 11.109 -6.051 1 91.06 305 THR A N 1
ATOM 2292 C CA . THR A 1 305 ? 13.141 10.117 -6.578 1 91.06 305 THR A CA 1
ATOM 2293 C C . THR A 1 305 ? 12.414 9.398 -5.441 1 91.06 305 THR A C 1
ATOM 2295 O O . THR A 1 305 ? 11.297 8.906 -5.625 1 91.06 305 THR A O 1
ATOM 2298 N N . ASP A 1 306 ? 12.953 9.359 -4.281 1 89.94 306 ASP A N 1
ATOM 2299 C CA . ASP A 1 306 ? 12.359 8.633 -3.166 1 89.94 306 ASP A CA 1
ATOM 2300 C C . ASP A 1 306 ? 11.578 9.57 -2.248 1 89.94 306 ASP A C 1
ATOM 2302 O O . ASP A 1 306 ? 11.031 9.141 -1.229 1 89.94 306 ASP A O 1
ATOM 2306 N N . ALA A 1 307 ? 11.523 10.82 -2.633 1 93.81 307 ALA A N 1
ATOM 2307 C CA . ALA A 1 307 ? 10.812 11.789 -1.799 1 93.81 307 ALA A CA 1
ATOM 2308 C C . ALA A 1 307 ? 9.359 11.375 -1.6 1 93.81 307 ALA A C 1
ATOM 2310 O O . ALA A 1 307 ? 8.688 10.984 -2.553 1 93.81 307 ALA A O 1
ATOM 2311 N N . GLY A 1 308 ? 8.922 11.43 -0.367 1 94.06 308 GLY A N 1
ATOM 2312 C CA . GLY A 1 308 ? 7.523 11.18 -0.053 1 94.06 308 GLY A CA 1
ATOM 2313 C C . GLY A 1 308 ? 7.223 9.711 0.177 1 94.06 308 GLY A C 1
ATOM 2314 O O . GLY A 1 308 ? 6.09 9.352 0.514 1 94.06 308 GLY A O 1
ATOM 2315 N N . ASN A 1 309 ? 8.195 8.812 -0.036 1 89.69 309 ASN A N 1
ATOM 2316 C CA . ASN A 1 309 ? 7.988 7.387 0.195 1 89.69 309 ASN A CA 1
ATOM 2317 C C . ASN A 1 309 ? 7.539 7.109 1.627 1 89.69 309 ASN A C 1
ATOM 2319 O O . ASN A 1 309 ? 8.211 7.504 2.58 1 89.69 309 ASN A O 1
ATOM 2323 N N . GLY A 1 310 ? 6.379 6.535 1.734 1 88.5 310 GLY A N 1
ATOM 2324 C CA . GLY A 1 310 ? 5.883 6.168 3.051 1 88.5 310 GLY A CA 1
ATOM 2325 C C . GLY A 1 310 ? 5.098 7.277 3.725 1 88.5 310 GLY A C 1
ATOM 2326 O O . GLY A 1 310 ? 4.492 7.066 4.777 1 88.5 310 GLY A O 1
ATOM 2327 N N . PHE A 1 311 ? 5 8.445 3.07 1 94.81 311 PHE A N 1
ATOM 2328 C CA . PHE A 1 311 ? 4.336 9.586 3.688 1 94.81 311 PHE A CA 1
ATOM 2329 C C . PHE A 1 311 ? 2.838 9.336 3.822 1 94.81 311 PHE A C 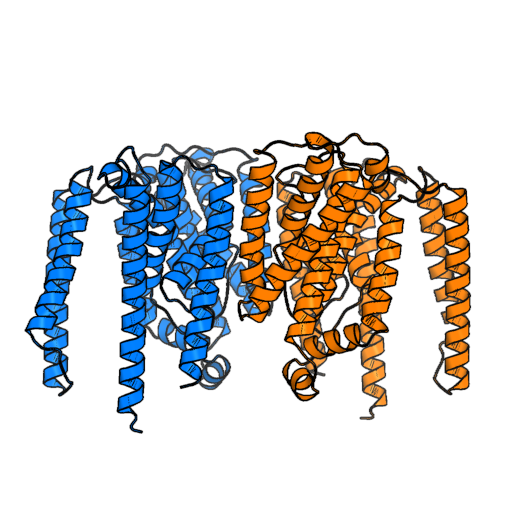1
ATOM 2331 O O . PHE A 1 311 ? 2.184 9.906 4.695 1 94.81 311 PHE A O 1
ATOM 2338 N N . GLU A 1 312 ? 2.314 8.555 2.896 1 94.19 312 GLU A N 1
ATOM 2339 C CA . GLU A 1 312 ? 0.893 8.234 2.998 1 94.19 312 GLU A CA 1
ATOM 2340 C C . GLU A 1 312 ? 0.584 7.496 4.301 1 94.19 312 GLU A C 1
ATOM 2342 O O . GLU A 1 312 ? -0.46 7.723 4.914 1 94.19 312 GLU A O 1
ATOM 2347 N N . LEU A 1 313 ? 1.485 6.648 4.75 1 92.12 313 LEU A N 1
ATOM 2348 C CA . LEU A 1 313 ? 1.289 5.895 5.984 1 92.12 313 LEU A CA 1
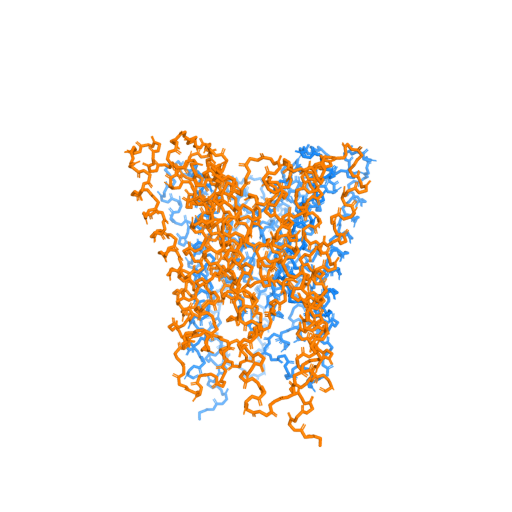ATOM 2349 C C . LEU A 1 313 ? 1.468 6.793 7.203 1 92.12 313 LEU A C 1
ATOM 2351 O O . LEU A 1 313 ? 0.755 6.645 8.195 1 92.12 313 LEU A O 1
ATOM 2355 N N . ASP A 1 314 ? 2.393 7.695 7.062 1 94.81 314 ASP A N 1
ATOM 2356 C CA . ASP A 1 314 ? 2.561 8.688 8.125 1 94.81 314 ASP A CA 1
ATOM 2357 C C . ASP A 1 314 ? 1.302 9.539 8.281 1 94.81 314 ASP A C 1
ATOM 2359 O O . ASP A 1 314 ? 0.907 9.867 9.398 1 94.81 314 ASP A O 1
ATOM 2363 N N . ALA A 1 315 ? 0.791 9.859 7.145 1 97.06 315 ALA A N 1
ATOM 2364 C CA . ALA A 1 315 ? -0.414 10.688 7.164 1 97.06 315 ALA A CA 1
ATOM 2365 C C . ALA A 1 315 ? -1.583 9.938 7.797 1 97.06 315 ALA A C 1
ATOM 2367 O O . ALA A 1 315 ? -2.33 10.5 8.602 1 97.06 315 ALA A O 1
ATOM 2368 N N . VAL A 1 316 ? -1.746 8.711 7.453 1 95.25 316 VAL A N 1
ATOM 2369 C CA . VAL A 1 316 ? -2.812 7.898 8.031 1 95.25 316 VAL A CA 1
ATOM 2370 C C . VAL A 1 316 ? -2.596 7.754 9.531 1 95.25 316 VAL A C 1
ATOM 2372 O O . VAL A 1 316 ? -3.523 7.945 10.32 1 95.25 316 VAL A O 1
ATOM 2375 N N . ALA A 1 317 ? -1.371 7.43 9.906 1 94.56 317 ALA A N 1
ATOM 2376 C CA . ALA A 1 317 ? -1.048 7.27 11.32 1 94.56 317 ALA A CA 1
ATOM 2377 C C . ALA A 1 317 ? -1.312 8.555 12.094 1 94.56 317 ALA A C 1
ATOM 2379 O O . ALA A 1 317 ? -1.851 8.523 13.203 1 94.56 317 ALA A O 1
ATOM 2380 N N . SER A 1 318 ? -0.94 9.656 11.492 1 96.31 318 SER A N 1
ATOM 2381 C CA . SER A 1 318 ? -1.165 10.961 12.109 1 96.31 318 SER A CA 1
ATOM 2382 C C . SER A 1 318 ? -2.648 11.195 12.375 1 96.31 318 SER A C 1
ATOM 2384 O O . SER A 1 318 ? -3.029 11.641 13.461 1 96.31 318 SER A O 1
ATOM 2386 N N . CYS A 1 319 ? -3.441 10.891 11.383 1 96.25 319 CYS A N 1
ATOM 2387 C CA . CYS A 1 319 ? -4.879 11.102 11.516 1 96.25 319 CYS A CA 1
ATOM 2388 C C . CYS A 1 319 ? -5.465 10.195 12.586 1 96.25 319 CYS A C 1
ATOM 2390 O O . CYS A 1 319 ? -6.242 10.656 13.43 1 96.25 319 CYS A O 1
ATOM 2392 N N . VAL A 1 320 ? -5.039 8.992 12.586 1 92.88 320 VAL A N 1
ATOM 2393 C CA . VAL A 1 320 ? -5.617 8.023 13.516 1 92.88 320 VAL A CA 1
ATOM 2394 C C . VAL A 1 320 ? -5.172 8.336 14.938 1 92.88 320 VAL A C 1
ATOM 2396 O O . VAL A 1 320 ? -5.98 8.305 15.875 1 92.88 320 VAL A O 1
ATOM 2399 N N . ILE A 1 321 ? -3.93 8.633 15.039 1 91.88 321 ILE A N 1
ATOM 2400 C CA . ILE A 1 321 ? -3.412 9.039 16.344 1 91.88 321 ILE A CA 1
ATOM 2401 C C . ILE A 1 321 ? -4.121 10.305 16.812 1 91.88 321 ILE A C 1
ATOM 2403 O O . ILE A 1 321 ? -4.43 10.453 18 1 91.88 321 ILE A O 1
ATOM 2407 N N . GLY A 1 322 ? -4.414 11.117 15.852 1 93 322 GLY A N 1
ATOM 2408 C CA . GLY A 1 322 ? -5.078 12.375 16.141 1 93 322 GLY A CA 1
ATOM 2409 C C . GLY A 1 322 ? -6.559 12.219 16.422 1 93 322 GLY A C 1
ATOM 2410 O O . GLY A 1 322 ? -7.246 13.203 16.719 1 93 322 GLY A O 1
ATOM 2411 N N . GLY A 1 323 ? -7.074 11.047 16.266 1 90.81 323 GLY A N 1
ATOM 2412 C CA . GLY A 1 323 ? -8.453 10.812 16.672 1 90.81 323 GLY A CA 1
ATOM 2413 C C . GLY A 1 323 ? -9.391 10.586 15.508 1 90.81 323 GLY A C 1
ATOM 2414 O O . GLY A 1 323 ? -10.602 10.445 15.703 1 90.81 323 GLY A O 1
ATOM 2415 N N . THR A 1 324 ? -8.859 10.641 14.328 1 93.19 324 THR A N 1
ATOM 2416 C CA . THR A 1 324 ? -9.703 10.344 13.18 1 93.19 324 THR A CA 1
ATOM 2417 C C . THR A 1 324 ? -10.023 8.852 13.117 1 93.19 324 THR A C 1
ATOM 2419 O O . THR A 1 324 ? -9.141 8.008 13.289 1 93.19 324 THR A O 1
ATOM 2422 N N . SER A 1 325 ? -11.25 8.562 12.945 1 90.75 325 SER A N 1
ATOM 2423 C CA . SER A 1 325 ? -11.664 7.168 12.914 1 90.75 325 SER A CA 1
ATOM 2424 C C . SER A 1 325 ? -11.484 6.566 11.523 1 90.75 325 SER A C 1
ATOM 2426 O O . SER A 1 325 ? -11.82 7.203 10.523 1 90.75 325 SER A O 1
ATOM 2428 N N . LEU A 1 326 ? -11.047 5.367 11.5 1 88.94 326 LEU A N 1
ATOM 2429 C CA . LEU A 1 326 ? -10.945 4.652 10.234 1 88.94 326 LEU A CA 1
ATOM 2430 C C . LEU A 1 326 ? -12.305 4.145 9.789 1 88.94 326 LEU A C 1
ATOM 2432 O O . LEU A 1 326 ? -12.477 3.734 8.633 1 88.94 326 LEU A O 1
ATOM 2436 N N . LEU A 1 327 ? -13.258 4.18 10.641 1 86.69 327 LEU A N 1
ATOM 2437 C CA . LEU A 1 327 ? -14.617 3.764 10.312 1 86.69 327 LEU A CA 1
ATOM 2438 C C . LEU A 1 327 ? -15.438 4.941 9.797 1 86.69 327 LEU A C 1
ATOM 2440 O O . LEU A 1 327 ? -16.625 4.801 9.508 1 86.69 327 LEU A O 1
ATOM 2444 N N . GLY A 1 328 ? -14.828 6.039 9.695 1 89.25 328 GLY A N 1
ATOM 2445 C CA . GLY A 1 328 ? -15.43 7.191 9.039 1 89.25 328 GLY A CA 1
ATOM 2446 C C . GLY A 1 328 ? -16.25 8.047 9.984 1 89.25 328 GLY A C 1
ATOM 2447 O O . GLY A 1 328 ? -16.562 7.633 11.102 1 89.25 328 GLY A O 1
ATOM 2448 N N . GLY A 1 329 ? -16.453 9.312 9.641 1 92.44 329 GLY A N 1
ATOM 2449 C CA . GLY A 1 329 ? -17.438 10.195 10.234 1 92.44 329 GLY A CA 1
ATOM 2450 C C . GLY A 1 329 ? -16.953 10.867 11.508 1 92.44 329 GLY A C 1
ATOM 2451 O O . GLY A 1 329 ? -17.703 11.578 12.164 1 92.44 329 GLY A O 1
ATOM 2452 N N . GLU A 1 330 ? -15.734 10.617 11.883 1 92.56 330 GLU A N 1
ATOM 2453 C CA . GLU A 1 330 ? -15.227 11.219 13.117 1 92.56 330 GLU A CA 1
ATOM 2454 C C . GLU A 1 330 ? -13.797 11.711 12.945 1 92.56 330 GLU A C 1
ATOM 2456 O O . GLU A 1 330 ? -12.992 11.07 12.266 1 92.56 330 GLU A O 1
ATOM 2461 N N . GLY A 1 331 ? -13.531 12.867 13.617 1 92.88 331 GLY A N 1
ATOM 2462 C CA . GLY A 1 331 ? -12.18 13.414 13.617 1 92.88 331 GLY A CA 1
ATOM 2463 C C . GLY A 1 331 ? -12.148 14.93 13.5 1 92.88 331 GLY A C 1
ATOM 2464 O O . GLY A 1 331 ? -13.195 15.562 13.344 1 92.88 331 GLY A O 1
ATOM 2465 N N . THR A 1 332 ? -11.008 15.477 13.68 1 94.75 332 THR A N 1
ATOM 2466 C CA . THR A 1 332 ? -10.828 16.922 13.547 1 94.75 332 THR A CA 1
ATOM 2467 C C . THR A 1 332 ? -9.508 17.234 12.852 1 94.75 332 THR A C 1
ATOM 2469 O O . THR A 1 332 ? -8.555 16.453 12.922 1 94.75 332 THR A O 1
ATOM 2472 N N . ILE A 1 333 ? -9.523 18.344 12.18 1 96.31 333 ILE A N 1
ATOM 2473 C CA . ILE A 1 333 ? -8.32 18.797 11.492 1 96.31 333 ILE A CA 1
ATOM 2474 C C . ILE A 1 333 ? -7.203 19.047 12.508 1 96.31 333 ILE A C 1
ATOM 2476 O O . ILE A 1 333 ? -6.051 18.672 12.273 1 96.31 333 ILE A O 1
ATOM 2480 N N . ILE A 1 334 ? -7.512 19.578 13.617 1 92.62 334 ILE A N 1
ATOM 2481 C CA . ILE A 1 334 ? -6.535 19.875 14.656 1 92.62 334 ILE A CA 1
ATOM 2482 C C . ILE A 1 334 ? -5.938 18.562 15.18 1 92.62 334 ILE A C 1
ATOM 2484 O O . ILE A 1 334 ? -4.734 18.5 15.453 1 92.62 334 ILE A O 1
ATOM 2488 N N . GLY A 1 335 ? -6.793 17.562 15.336 1 93.5 335 GLY A N 1
ATOM 2489 C CA . GLY A 1 335 ? -6.293 16.25 15.719 1 93.5 335 GLY A CA 1
ATOM 2490 C C . GLY A 1 335 ? -5.266 15.703 14.75 1 93.5 335 GLY A C 1
ATOM 2491 O O . GLY A 1 335 ? -4.227 15.188 15.164 1 93.5 335 GLY A O 1
ATOM 2492 N N . ALA A 1 336 ? -5.586 15.836 13.5 1 96.31 336 ALA A N 1
ATOM 2493 C CA . ALA A 1 336 ? -4.668 15.359 12.469 1 96.31 336 ALA A CA 1
ATOM 2494 C C . ALA A 1 336 ? -3.332 16.094 12.539 1 96.31 336 ALA A C 1
ATOM 2496 O O . ALA A 1 336 ? -2.273 15.484 12.375 1 96.31 336 ALA A O 1
ATOM 2497 N N . VAL A 1 337 ? -3.377 17.391 12.773 1 96.5 337 VAL A N 1
ATOM 2498 C CA . VAL A 1 337 ? -2.166 18.203 12.859 1 96.5 337 VAL A CA 1
ATOM 2499 C C . VAL A 1 337 ? -1.354 17.797 14.086 1 96.5 337 VAL A C 1
ATOM 2501 O O . VAL A 1 337 ? -0.13 17.656 14.016 1 96.5 337 VAL A O 1
ATOM 2504 N N . LEU A 1 338 ? -1.991 17.562 15.172 1 94.38 338 LEU A N 1
ATOM 2505 C CA . LEU A 1 338 ? -1.309 17.125 16.391 1 94.38 338 LEU A CA 1
ATOM 2506 C C . LEU A 1 338 ? -0.708 15.734 16.188 1 94.38 338 LEU A C 1
ATOM 2508 O O . LEU A 1 338 ? 0.38 15.445 16.703 1 94.38 338 LEU A O 1
ATOM 2512 N N . GLY A 1 339 ? -1.521 14.891 15.555 1 95.38 339 GLY A N 1
ATOM 2513 C CA . GLY A 1 339 ? -0.97 13.594 15.211 1 95.38 339 GLY A CA 1
ATOM 2514 C C . GLY A 1 339 ? 0.283 13.68 14.359 1 95.38 339 GLY A C 1
ATOM 2515 O O . GLY A 1 339 ? 1.217 12.898 14.539 1 95.38 339 GLY A O 1
ATOM 2516 N N . ALA A 1 340 ? 0.248 14.586 13.438 1 97.19 340 ALA A N 1
ATOM 2517 C CA . ALA A 1 340 ? 1.427 14.812 12.602 1 97.19 340 ALA A CA 1
ATOM 2518 C C . ALA A 1 340 ? 2.625 15.234 13.445 1 97.19 340 ALA A C 1
ATOM 2520 O O . ALA A 1 340 ? 3.764 14.867 13.141 1 97.19 340 ALA A O 1
ATOM 2521 N N . LEU A 1 341 ? 2.348 16.016 14.445 1 96.38 341 LEU A N 1
ATOM 2522 C CA . LEU A 1 341 ? 3.412 16.422 15.359 1 96.38 341 LEU A CA 1
ATOM 2523 C C . LEU A 1 341 ? 3.984 15.211 16.094 1 96.38 341 LEU A C 1
ATOM 2525 O O . LEU A 1 341 ? 5.195 15.117 16.281 1 96.38 341 LEU A O 1
ATOM 2529 N N . VAL A 1 342 ? 3.094 14.312 16.438 1 94.31 342 VAL A N 1
ATOM 2530 C CA . VAL A 1 342 ? 3.529 13.086 17.109 1 94.31 342 VAL A CA 1
ATOM 2531 C C . VAL A 1 342 ? 4.434 12.281 16.188 1 94.31 342 VAL A C 1
ATOM 2533 O O . VAL A 1 342 ? 5.535 11.883 16.562 1 94.31 342 VAL A O 1
ATOM 2536 N N . MET A 1 343 ? 3.977 12.094 15.008 1 94.38 343 MET A N 1
ATOM 2537 C CA . MET A 1 343 ? 4.742 11.305 14.055 1 94.38 343 MET A CA 1
ATOM 2538 C C . MET A 1 343 ? 6.07 11.977 13.727 1 94.38 343 MET A C 1
ATOM 2540 O O . MET A 1 343 ? 7.102 11.305 13.641 1 94.38 343 MET A O 1
ATOM 2544 N N . ALA A 1 344 ? 6.027 13.25 13.531 1 95.56 344 ALA A N 1
ATOM 2545 C CA . ALA A 1 344 ? 7.254 13.992 13.25 1 95.56 344 ALA A CA 1
ATOM 2546 C C . ALA A 1 344 ? 8.227 13.906 14.422 1 95.56 344 ALA A C 1
ATOM 2548 O O . ALA A 1 344 ? 9.445 13.875 14.227 1 95.56 344 ALA A O 1
ATOM 2549 N N . SER A 1 345 ? 7.715 13.938 15.633 1 95.38 345 SER A N 1
ATOM 2550 C CA . SER A 1 345 ? 8.547 13.82 16.828 1 95.38 345 SER A CA 1
ATOM 2551 C C . SER A 1 345 ? 9.273 12.477 16.859 1 95.38 345 SER A C 1
ATOM 2553 O O . SER A 1 345 ? 10.445 12.414 17.234 1 95.38 345 SER A O 1
ATOM 2555 N N . ILE A 1 346 ? 8.578 11.516 16.453 1 92.69 346 ILE A N 1
ATOM 2556 C CA . ILE A 1 346 ? 9.18 10.188 16.422 1 92.69 346 ILE A CA 1
ATOM 2557 C C . ILE A 1 346 ? 10.289 10.141 15.367 1 92.69 346 ILE A C 1
ATOM 2559 O O . ILE A 1 346 ? 11.391 9.664 15.641 1 92.69 346 ILE A O 1
ATOM 2563 N N . ASP A 1 347 ? 9.977 10.648 14.219 1 92.62 347 ASP A N 1
ATOM 2564 C CA . ASP A 1 347 ? 10.977 10.695 13.156 1 92.62 347 ASP A CA 1
ATOM 2565 C C . ASP A 1 347 ? 12.203 11.5 13.586 1 92.62 347 ASP A C 1
ATOM 2567 O O . ASP A 1 347 ? 13.336 11.07 13.383 1 92.62 347 ASP A O 1
ATOM 2571 N N . ASN A 1 348 ? 11.961 12.656 14.102 1 93.75 348 ASN A N 1
ATOM 2572 C CA . ASN A 1 348 ? 13.023 13.547 14.555 1 93.75 348 ASN A CA 1
ATOM 2573 C C . ASN A 1 348 ? 13.852 12.906 15.664 1 93.75 348 ASN A C 1
ATOM 2575 O O . ASN A 1 348 ? 15.086 12.953 15.633 1 93.75 348 ASN A O 1
ATOM 2579 N N . GLY A 1 349 ? 13.188 12.352 16.625 1 93.06 349 GLY A N 1
ATOM 2580 C CA . GLY A 1 349 ? 13.883 11.695 17.734 1 93.06 349 GLY A CA 1
ATOM 2581 C C . GLY A 1 349 ? 14.758 10.547 17.281 1 93.06 349 GLY A C 1
ATOM 2582 O O . GLY A 1 349 ? 15.891 10.406 17.75 1 93.06 349 GLY A O 1
ATOM 2583 N N . MET A 1 350 ? 14.227 9.742 16.422 1 92 350 MET A N 1
ATOM 2584 C CA . MET A 1 350 ? 15 8.602 15.938 1 92 350 MET A CA 1
ATOM 2585 C C . MET A 1 350 ? 16.188 9.078 15.102 1 92 350 MET A C 1
ATOM 2587 O O . MET A 1 350 ? 17.25 8.445 15.109 1 92 350 MET A O 1
ATOM 2591 N N . SER A 1 351 ? 15.984 10.133 14.383 1 89.25 351 SER A N 1
ATOM 2592 C CA . SER A 1 351 ? 17.078 10.711 13.617 1 89.25 351 SER A CA 1
ATOM 2593 C C . SER A 1 351 ? 18.188 11.219 14.531 1 89.25 351 SER A C 1
ATOM 2595 O O . SER A 1 351 ? 19.375 11.023 14.25 1 89.25 351 SER A O 1
ATOM 2597 N N . ILE A 1 352 ? 17.875 11.852 15.594 1 90.69 352 ILE A N 1
ATOM 2598 C CA . ILE A 1 352 ? 18.844 12.414 16.547 1 90.69 352 ILE A CA 1
ATOM 2599 C C . ILE A 1 352 ? 19.625 11.281 17.188 1 90.69 352 ILE A C 1
ATOM 2601 O O . ILE A 1 352 ? 20.828 11.43 17.453 1 90.69 352 ILE A O 1
ATOM 2605 N N . LEU A 1 353 ? 18.922 10.188 17.438 1 90.62 353 LEU A N 1
ATOM 2606 C CA . LEU A 1 353 ? 19.594 9.039 18.047 1 90.62 353 LEU A CA 1
ATOM 2607 C C . LEU A 1 353 ? 20.406 8.273 17.016 1 90.62 353 LEU A C 1
ATOM 2609 O O . LEU A 1 353 ? 21.031 7.254 17.344 1 90.62 353 LEU A O 1
ATOM 2613 N N . ASN A 1 354 ? 20.422 8.773 15.773 1 84.56 354 ASN A N 1
ATOM 2614 C CA . ASN A 1 354 ? 21.141 8.148 14.664 1 84.56 354 ASN A CA 1
ATOM 2615 C C . ASN A 1 354 ? 20.719 6.691 14.469 1 84.56 354 ASN A C 1
ATOM 2617 O O . ASN A 1 354 ? 21.562 5.816 14.266 1 84.56 354 ASN A O 1
ATOM 2621 N N . THR A 1 355 ? 19.516 6.512 14.711 1 82.5 355 THR A N 1
ATOM 2622 C CA . THR A 1 355 ? 19 5.168 14.516 1 82.5 355 THR A CA 1
ATOM 2623 C C . THR A 1 355 ? 19.031 4.789 13.039 1 82.5 355 THR A C 1
ATOM 2625 O O . THR A 1 355 ? 18.75 5.617 12.172 1 82.5 355 THR A O 1
ATOM 2628 N N . GLU A 1 356 ? 19.406 3.596 12.797 1 84.25 356 GLU A N 1
ATOM 2629 C CA . GLU A 1 356 ? 19.438 3.117 11.422 1 84.25 356 GLU A CA 1
ATOM 2630 C C . GLU A 1 356 ? 18.062 3.16 10.781 1 84.25 356 GLU A C 1
ATOM 2632 O O . GLU A 1 356 ? 17.047 3.055 11.477 1 84.25 356 GLU A O 1
ATOM 2637 N N . ALA A 1 357 ? 17.953 3.398 9.516 1 78.69 357 ALA A N 1
ATOM 2638 C CA . ALA A 1 357 ? 16.719 3.592 8.734 1 78.69 357 ALA A CA 1
ATOM 2639 C C . ALA A 1 357 ? 15.781 2.404 8.898 1 78.69 357 ALA A C 1
ATOM 2641 O O . ALA A 1 357 ? 14.555 2.572 8.914 1 78.69 357 ALA A O 1
ATOM 2642 N N . TYR A 1 358 ? 16.391 1.26 9.156 1 86 358 TYR A N 1
ATOM 2643 C CA . TYR A 1 358 ? 15.539 0.074 9.211 1 86 358 TYR A CA 1
ATOM 2644 C C . TYR A 1 358 ? 14.695 0.065 10.477 1 86 358 TYR A C 1
ATOM 2646 O O . TYR A 1 358 ? 13.547 -0.402 10.461 1 86 358 TYR A O 1
ATOM 2654 N N . TRP A 1 359 ? 15.125 0.7 11.516 1 86.56 359 TRP A N 1
ATOM 2655 C CA . TRP A 1 359 ? 14.336 0.787 12.742 1 86.56 359 TRP A CA 1
ATOM 2656 C C . TRP A 1 359 ? 13.141 1.712 12.555 1 86.56 359 TRP A C 1
ATOM 2658 O O . TRP A 1 359 ? 12.07 1.466 13.109 1 86.56 359 TRP A O 1
ATOM 2668 N N . GLN A 1 360 ? 13.352 2.729 11.836 1 87.88 360 GLN A N 1
ATOM 2669 C CA . GLN A 1 360 ? 12.258 3.666 11.586 1 87.88 360 GLN A CA 1
ATOM 2670 C C . GLN A 1 360 ? 11.094 2.977 10.883 1 87.88 360 GLN A C 1
ATOM 2672 O O . GLN A 1 360 ? 9.93 3.217 11.219 1 87.88 360 GLN A O 1
ATOM 2677 N N . LEU A 1 361 ? 11.438 2.08 9.945 1 90.19 361 LEU A N 1
ATOM 2678 C CA . LEU A 1 361 ? 10.391 1.358 9.219 1 90.19 361 LEU A CA 1
ATOM 2679 C C . LEU A 1 361 ? 9.625 0.428 10.156 1 90.19 361 LEU A C 1
ATOM 2681 O O . LEU A 1 361 ? 8.398 0.386 10.125 1 90.19 361 LEU A O 1
ATOM 2685 N N . ILE A 1 362 ? 10.344 -0.24 10.984 1 92.12 362 ILE A N 1
ATOM 2686 C CA . ILE A 1 362 ? 9.734 -1.195 11.906 1 92.12 362 ILE A CA 1
ATOM 2687 C C . ILE A 1 362 ? 8.836 -0.458 12.891 1 92.12 362 ILE A C 1
ATOM 2689 O O . ILE A 1 362 ? 7.68 -0.839 13.094 1 92.12 362 ILE A O 1
ATOM 2693 N N . VAL A 1 363 ? 9.328 0.615 13.453 1 91.5 363 VAL A N 1
ATOM 2694 C CA . VAL A 1 363 ? 8.594 1.39 14.445 1 91.5 363 VAL A CA 1
ATOM 2695 C C . VAL A 1 363 ? 7.348 2.002 13.812 1 91.5 363 VAL A C 1
ATOM 2697 O O . VAL A 1 363 ? 6.258 1.945 14.383 1 91.5 363 VAL A O 1
ATOM 2700 N N . LYS A 1 364 ? 7.484 2.541 12.641 1 90.25 364 LYS A N 1
ATOM 2701 C CA . LYS A 1 364 ? 6.355 3.145 11.938 1 90.25 364 LYS A CA 1
ATOM 2702 C C . LYS A 1 364 ? 5.277 2.107 11.641 1 90.25 364 LYS A C 1
ATOM 2704 O O . LYS A 1 364 ? 4.086 2.385 11.781 1 90.25 364 LYS A O 1
ATOM 2709 N N . GLY A 1 365 ? 5.738 0.96 11.188 1 91.88 365 GLY A N 1
ATOM 2710 C CA . GLY A 1 365 ? 4.781 -0.11 10.969 1 91.88 365 GLY A CA 1
ATOM 2711 C C . GLY A 1 365 ? 4.016 -0.497 12.219 1 91.88 365 GLY A C 1
ATOM 2712 O O . GLY A 1 365 ? 2.789 -0.634 12.188 1 91.88 365 GLY A O 1
ATOM 2713 N N . LEU A 1 366 ? 4.73 -0.586 13.297 1 93.81 366 LEU A N 1
ATOM 2714 C CA . LEU A 1 366 ? 4.121 -0.964 14.562 1 93.81 366 LEU A CA 1
ATOM 2715 C C . LEU A 1 366 ? 3.17 0.124 15.055 1 93.81 366 LEU A C 1
ATOM 2717 O O . LEU A 1 366 ? 2.08 -0.173 15.547 1 93.81 366 LEU A O 1
ATOM 2721 N N . ILE A 1 367 ? 3.594 1.345 14.914 1 90.62 367 ILE A N 1
ATOM 2722 C CA . ILE A 1 367 ? 2.773 2.467 15.359 1 90.62 367 ILE A CA 1
ATOM 2723 C C . ILE A 1 367 ? 1.462 2.488 14.57 1 90.62 367 ILE A C 1
ATOM 2725 O O . ILE A 1 367 ? 0.39 2.68 15.148 1 90.62 367 ILE A O 1
ATOM 2729 N N . LEU A 1 368 ? 1.542 2.291 13.297 1 90.31 368 LEU A N 1
ATOM 2730 C CA . LEU A 1 368 ? 0.352 2.305 12.453 1 90.31 368 LEU A CA 1
ATOM 2731 C C . LEU A 1 368 ? -0.65 1.25 12.914 1 90.31 368 LEU A C 1
ATOM 2733 O O . LEU A 1 368 ? -1.82 1.56 13.148 1 90.31 368 LEU A O 1
ATOM 2737 N N . VAL A 1 369 ? -0.204 0.015 13.117 1 93.56 369 VAL A N 1
ATOM 2738 C CA . VAL A 1 369 ? -1.083 -1.101 13.453 1 93.56 369 VAL A CA 1
ATOM 2739 C C . VAL A 1 369 ? -1.654 -0.902 14.852 1 93.56 369 VAL A C 1
ATOM 2741 O O . VAL A 1 369 ? -2.852 -1.094 15.078 1 93.56 369 VAL A O 1
ATOM 2744 N N . ILE A 1 370 ? -0.818 -0.45 15.781 1 92.75 370 ILE A N 1
ATOM 2745 C CA . ILE A 1 370 ? -1.256 -0.27 17.156 1 92.75 370 ILE A CA 1
ATOM 2746 C C . ILE A 1 370 ? -2.242 0.893 17.25 1 92.75 370 ILE A C 1
ATOM 2748 O O . ILE A 1 370 ? -3.262 0.804 17.938 1 92.75 370 ILE A O 1
ATOM 2752 N N . ALA A 1 371 ? -1.904 1.99 16.547 1 89.5 371 ALA A N 1
ATOM 2753 C CA . ALA A 1 371 ? -2.801 3.143 16.531 1 89.5 371 ALA A CA 1
ATOM 2754 C C . ALA A 1 371 ? -4.184 2.762 16.016 1 89.5 371 ALA A C 1
ATOM 2756 O O . ALA A 1 371 ? -5.199 3.141 16.609 1 89.5 371 ALA A O 1
ATOM 2757 N N . VAL A 1 372 ? -4.23 2.037 14.953 1 89.44 372 VAL A N 1
ATOM 2758 C CA . VAL A 1 372 ? -5.5 1.634 14.359 1 89.44 372 VAL A CA 1
ATOM 2759 C C . VAL A 1 372 ? -6.207 0.639 15.273 1 89.44 372 VAL A C 1
ATOM 2761 O O . VAL A 1 372 ? -7.43 0.69 15.43 1 89.44 372 VAL A O 1
ATOM 2764 N N . PHE A 1 373 ? -5.473 -0.296 15.875 1 92.69 373 PHE A N 1
ATOM 2765 C CA . PHE A 1 373 ? -6.047 -1.258 16.812 1 92.69 373 PHE A CA 1
ATOM 2766 C C . PHE A 1 373 ? -6.723 -0.545 17.969 1 92.69 373 PHE A C 1
ATOM 2768 O O . PHE A 1 373 ? -7.84 -0.895 18.359 1 92.69 373 PHE A O 1
ATOM 2775 N N . VAL A 1 374 ? -6.066 0.405 18.516 1 87.69 374 VAL A N 1
ATOM 2776 C CA . VAL A 1 374 ? -6.602 1.15 19.656 1 87.69 374 VAL A CA 1
ATOM 2777 C C . VAL A 1 374 ? -7.867 1.896 19.234 1 87.69 374 VAL A C 1
ATOM 2779 O O . VAL A 1 374 ? -8.844 1.95 19.984 1 87.69 374 VAL A O 1
ATOM 2782 N N . ASP A 1 375 ? -7.875 2.494 18.031 1 85.56 375 ASP A N 1
ATOM 2783 C CA . ASP A 1 375 ? -9.039 3.203 17.516 1 85.56 375 ASP A CA 1
ATOM 2784 C C . ASP A 1 375 ? -10.25 2.271 17.422 1 85.56 375 ASP A C 1
ATOM 2786 O O . ASP A 1 375 ? -11.336 2.6 17.891 1 85.56 375 ASP A O 1
ATOM 2790 N N . ILE A 1 376 ? -9.992 1.121 16.875 1 86.62 376 ILE A N 1
ATOM 2791 C CA . ILE A 1 376 ? -11.086 0.179 16.641 1 86.62 376 ILE A CA 1
ATOM 2792 C C . ILE A 1 376 ? -11.578 -0.382 17.984 1 86.62 376 ILE A C 1
ATOM 2794 O O . ILE A 1 376 ? -12.781 -0.535 18.188 1 86.62 376 ILE A O 1
ATOM 2798 N N . TYR A 1 377 ? -10.625 -0.737 18.812 1 85.12 377 TYR A N 1
ATOM 2799 C CA . TYR A 1 377 ? -10.961 -1.296 20.125 1 85.12 377 TYR A CA 1
ATOM 2800 C C . TYR A 1 377 ? -11.805 -0.323 20.922 1 85.12 377 TYR A C 1
ATOM 2802 O O . TYR A 1 377 ? -12.781 -0.724 21.578 1 85.12 377 TYR A O 1
ATOM 2810 N N . ASN A 1 378 ? -11.516 0.93 20.922 1 81.94 378 ASN A N 1
ATOM 2811 C CA . ASN A 1 378 ? -12.25 1.945 21.672 1 81.94 378 ASN A CA 1
ATOM 2812 C C . ASN A 1 378 ? -13.633 2.184 21.094 1 81.94 378 ASN A C 1
ATOM 2814 O O . ASN A 1 378 ? -14.586 2.461 21.812 1 81.94 378 ASN A O 1
ATOM 2818 N N . LYS A 1 379 ? -13.797 2.045 19.875 1 80.38 379 LYS A N 1
ATOM 2819 C CA . LYS A 1 379 ? -15.086 2.266 19.219 1 80.38 379 LYS A CA 1
ATOM 2820 C C . LYS A 1 379 ? -16.016 1.081 19.438 1 80.38 379 LYS A C 1
ATOM 2822 O O . LYS A 1 379 ? -17.234 1.257 19.562 1 80.38 379 LYS A O 1
ATOM 2827 N N . LYS A 1 380 ? -15.492 -0.047 19.406 1 75.56 380 LYS A N 1
ATOM 2828 C CA . LYS A 1 380 ? -16.312 -1.227 19.656 1 75.56 380 LYS A CA 1
ATOM 2829 C C . LYS A 1 380 ? -16.828 -1.236 21.094 1 75.56 380 LYS A C 1
ATOM 2831 O O . LYS A 1 380 ? -17.969 -1.646 21.344 1 75.56 380 LYS A O 1
ATOM 2836 N N . LYS A 1 381 ? -16.062 -0.831 21.969 1 65.31 381 LYS A N 1
ATOM 2837 C CA . LYS A 1 381 ? -16.484 -0.779 23.359 1 65.31 381 LYS A CA 1
ATOM 2838 C C . LYS A 1 381 ? -17.547 0.299 23.578 1 65.31 381 LYS A C 1
ATOM 2840 O O . LYS A 1 381 ? -18.438 0.142 24.406 1 65.31 381 LYS A O 1
ATOM 2845 N N . GLY A 1 382 ? -17.391 1.396 22.891 1 56.97 382 GLY A N 1
ATOM 2846 C CA . GLY A 1 382 ? -18.391 2.445 23.031 1 56.97 382 GLY A CA 1
ATOM 2847 C C . GLY A 1 382 ? -19.734 2.068 22.438 1 56.97 382 GLY A C 1
ATOM 2848 O O . GLY A 1 382 ? -20.766 2.629 22.812 1 56.97 382 GLY A O 1
ATOM 2849 N N . ARG A 1 383 ? -19.75 1.2 21.406 1 54.03 383 ARG A N 1
ATOM 2850 C CA . ARG A 1 383 ? -21.016 0.783 20.812 1 54.03 383 ARG A CA 1
ATOM 2851 C C . ARG A 1 383 ? -21.734 -0.222 21.719 1 54.03 383 ARG A C 1
ATOM 2853 O O . ARG A 1 383 ? -22.938 -0.432 21.578 1 54.03 383 ARG A O 1
ATOM 2860 N N . THR A 1 384 ? -21.062 -1.004 22.516 1 42.19 384 THR A N 1
ATOM 2861 C CA . THR A 1 384 ? -21.75 -1.948 23.391 1 42.19 384 THR A CA 1
ATOM 2862 C C . THR A 1 384 ? -22.438 -1.222 24.547 1 42.19 384 THR A C 1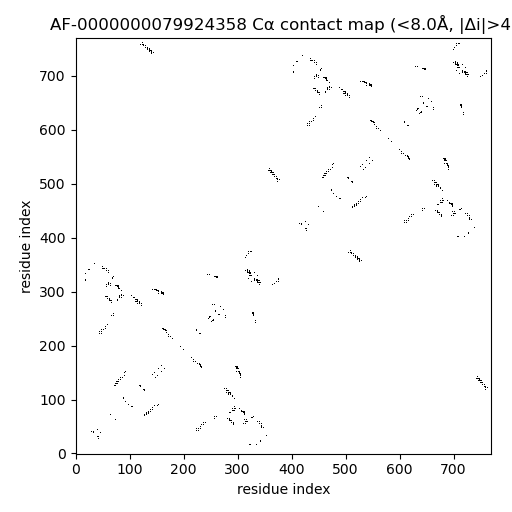
ATOM 2864 O O . THR A 1 384 ? -23.297 -1.785 25.219 1 42.19 384 THR A O 1
ATOM 2867 N N . PHE A 1 385 ? -22.031 -0.055 24.875 1 33.09 385 PHE A N 1
ATOM 2868 C CA . PHE A 1 385 ? -22.828 0.565 25.922 1 33.09 385 PHE A CA 1
ATOM 2869 C C . PHE A 1 385 ? -23.859 1.52 25.344 1 33.09 385 PHE A C 1
ATOM 2871 O O . PHE A 1 385 ? -23.594 2.213 24.359 1 33.09 385 PHE A O 1
ATOM 2878 N N . MET B 1 1 ? -39.281 -18.25 -14.57 1 34.66 1 MET B N 1
ATOM 2879 C CA . MET B 1 1 ? -37.906 -18.344 -15.125 1 34.66 1 MET B CA 1
ATOM 2880 C C . MET B 1 1 ? -37.062 -19.328 -14.328 1 34.66 1 MET B C 1
ATOM 2882 O O . MET B 1 1 ? -36.781 -19.094 -13.156 1 34.66 1 MET B O 1
ATOM 2886 N N . SER B 1 2 ? -36.906 -20.609 -14.797 1 41.91 2 SER B N 1
ATOM 2887 C CA . SER B 1 2 ? -36.594 -21.766 -13.977 1 41.91 2 SER B CA 1
ATOM 2888 C C . SER B 1 2 ? -35.156 -21.766 -13.523 1 41.91 2 SER B C 1
ATOM 2890 O O . SER B 1 2 ? -34.281 -21.156 -14.18 1 41.91 2 SER B O 1
ATOM 2892 N N . LYS B 1 3 ? -34.812 -22.391 -12.406 1 50.38 3 LYS B N 1
ATOM 2893 C CA . LYS B 1 3 ? -33.5 -22.609 -11.766 1 50.38 3 LYS B CA 1
ATOM 2894 C C . LYS B 1 3 ? -32.469 -23.062 -12.781 1 50.38 3 LYS B C 1
ATOM 2896 O O . LYS B 1 3 ? -31.266 -23.031 -12.508 1 50.38 3 LYS B O 1
ATOM 2901 N N . ALA B 1 4 ? -32.938 -23.578 -13.844 1 51.25 4 ALA B N 1
ATOM 2902 C CA . ALA B 1 4 ? -32.094 -24.125 -14.883 1 51.25 4 ALA B CA 1
ATOM 2903 C C . ALA B 1 4 ? -31.422 -23.016 -15.695 1 51.25 4 ALA B C 1
ATOM 2905 O O . ALA B 1 4 ? -30.266 -23.141 -16.109 1 51.25 4 ALA B O 1
ATOM 2906 N N . SER B 1 5 ? -32.031 -21.938 -15.828 1 48.47 5 SER B N 1
ATOM 2907 C CA . SER B 1 5 ? -31.578 -20.812 -16.625 1 48.47 5 SER B CA 1
ATOM 2908 C C . SER B 1 5 ? -30.453 -20.047 -15.922 1 48.47 5 SER B C 1
ATOM 2910 O O . SER B 1 5 ? -29.5 -19.609 -16.562 1 48.47 5 SER B O 1
ATOM 2912 N N . ILE B 1 6 ? -30.484 -19.984 -14.648 1 46.91 6 ILE B N 1
ATOM 2913 C CA . ILE B 1 6 ? -29.5 -19.234 -13.883 1 46.91 6 ILE B CA 1
ATOM 2914 C C . ILE B 1 6 ? -28.156 -19.969 -13.891 1 46.91 6 ILE B C 1
ATOM 2916 O O . ILE B 1 6 ? -27.094 -19.359 -14 1 46.91 6 ILE B O 1
ATOM 2920 N N . LYS B 1 7 ? -28.156 -21.359 -13.797 1 49.5 7 LYS B N 1
ATOM 2921 C CA . LYS B 1 7 ? -26.938 -22.172 -13.781 1 49.5 7 LYS B CA 1
ATOM 2922 C C . LYS B 1 7 ? -26.219 -22.109 -15.125 1 49.5 7 LYS B C 1
ATOM 2924 O O . LYS B 1 7 ? -24.984 -22.078 -15.18 1 49.5 7 LYS B O 1
ATOM 2929 N N . ASP B 1 8 ? -27.016 -22.125 -16.125 1 50.12 8 ASP B N 1
ATOM 2930 C CA . ASP B 1 8 ? -26.469 -22.062 -17.469 1 50.12 8 ASP B CA 1
ATOM 2931 C C . ASP B 1 8 ? -25.797 -20.719 -17.734 1 50.12 8 ASP B C 1
ATOM 2933 O O . ASP B 1 8 ? -24.766 -20.641 -18.391 1 50.12 8 ASP B O 1
ATOM 2937 N N . ILE B 1 9 ? -26.406 -19.688 -17.25 1 45.44 9 ILE B N 1
ATOM 2938 C CA . ILE B 1 9 ? -25.859 -18.344 -17.391 1 45.44 9 ILE B CA 1
ATOM 2939 C C . ILE B 1 9 ? -24.547 -18.234 -16.609 1 45.44 9 ILE B C 1
ATOM 2941 O O . ILE B 1 9 ? -23.578 -17.641 -17.078 1 45.44 9 ILE B O 1
ATOM 2945 N N . GLN B 1 10 ? -24.547 -18.797 -15.461 1 48.59 10 GLN B N 1
ATOM 2946 C CA . GLN B 1 10 ? -23.359 -18.766 -14.617 1 48.59 10 GLN B CA 1
ATOM 2947 C C . GLN B 1 10 ? -22.203 -19.531 -15.242 1 48.59 10 GLN B C 1
ATOM 2949 O O . GLN B 1 10 ? -21.047 -19.094 -15.188 1 48.59 10 GLN B O 1
ATOM 2954 N N . LYS B 1 11 ? -22.516 -20.766 -15.844 1 48.16 11 LYS B N 1
ATOM 2955 C CA . LYS B 1 11 ? -21.5 -21.562 -16.516 1 48.16 11 LYS B CA 1
ATOM 2956 C C . LYS B 1 11 ? -20.922 -20.812 -17.703 1 48.16 11 LYS B C 1
ATOM 2958 O O . LYS B 1 11 ? -19.703 -20.844 -17.938 1 48.16 11 LYS B O 1
ATOM 2963 N N . ARG B 1 12 ? -21.781 -20.125 -18.391 1 46.72 12 ARG B N 1
ATOM 2964 C CA . ARG B 1 12 ? -21.359 -19.375 -19.562 1 46.72 12 ARG B CA 1
ATOM 2965 C C . ARG B 1 12 ? -20.469 -18.203 -19.188 1 46.72 12 ARG B C 1
ATOM 2967 O O . ARG B 1 12 ? -19.516 -17.875 -19.906 1 46.72 12 ARG B O 1
ATOM 2974 N N . GLN B 1 13 ? -20.75 -17.609 -18.047 1 50.03 13 GLN B N 1
ATOM 2975 C CA . GLN B 1 13 ? -19.984 -16.469 -17.562 1 50.03 13 GLN B CA 1
ATOM 2976 C C . GLN B 1 13 ? -18.578 -16.891 -17.109 1 50.03 13 GLN B C 1
ATOM 2978 O O . GLN B 1 13 ? -17.609 -16.172 -17.359 1 50.03 13 GLN B O 1
ATOM 2983 N N . ILE B 1 14 ? -18.438 -18.016 -16.531 1 52.88 14 ILE B N 1
ATOM 2984 C CA . ILE B 1 14 ? -17.156 -18.562 -16.125 1 52.88 14 ILE B CA 1
ATOM 2985 C C . ILE B 1 14 ? -16.297 -18.859 -17.344 1 52.88 14 ILE B C 1
ATOM 2987 O O . ILE B 1 14 ? -15.102 -18.578 -17.375 1 52.88 14 ILE B O 1
ATOM 2991 N N . ASP B 1 15 ? -17.016 -19.281 -18.422 1 57.38 15 ASP B N 1
ATOM 2992 C CA . ASP B 1 15 ? -16.312 -19.688 -19.625 1 57.38 15 ASP B CA 1
ATOM 2993 C C . ASP B 1 15 ? -15.758 -18.484 -20.375 1 57.38 15 ASP B C 1
ATOM 2995 O O . ASP B 1 15 ? -14.625 -18.516 -20.859 1 57.38 15 ASP B O 1
ATOM 2999 N N . ILE B 1 16 ? -16.453 -17.422 -20.234 1 59.03 16 ILE B N 1
ATOM 3000 C CA . ILE B 1 16 ? -16.031 -16.25 -20.984 1 59.03 16 ILE B CA 1
ATOM 3001 C C . ILE B 1 16 ? -14.805 -15.625 -20.328 1 59.03 16 ILE B C 1
ATOM 3003 O O . ILE B 1 16 ? -13.914 -15.117 -21.016 1 59.03 16 ILE B O 1
ATOM 3007 N N . ARG B 1 17 ? -14.672 -15.828 -19.062 1 63.81 17 ARG B N 1
ATOM 3008 C CA . ARG B 1 17 ? -13.547 -15.25 -18.344 1 63.81 17 ARG B CA 1
ATOM 3009 C C . ARG B 1 17 ? -12.258 -16 -18.625 1 63.81 17 ARG B C 1
ATOM 3011 O O . ARG B 1 17 ? -11.195 -15.398 -18.766 1 63.81 17 ARG B O 1
ATOM 3018 N N . LYS B 1 18 ? -12.43 -17.219 -18.719 1 66.19 18 LYS B N 1
ATOM 3019 C CA . LYS B 1 18 ? -11.266 -18.047 -19.047 1 66.19 18 LYS B CA 1
ATOM 3020 C C . LYS B 1 18 ? -10.727 -17.719 -20.438 1 66.19 18 LYS B C 1
ATOM 3022 O O . LYS B 1 18 ? -9.516 -17.609 -20.625 1 66.19 18 LYS B O 1
ATOM 3027 N N . TYR B 1 19 ? -11.578 -17.484 -21.281 1 70.44 19 TYR B N 1
ATOM 3028 C CA . TYR B 1 19 ? -11.18 -17.188 -22.656 1 70.44 19 TYR B CA 1
ATOM 3029 C C . TYR B 1 19 ? -10.57 -15.797 -22.75 1 70.44 19 TYR B C 1
ATOM 3031 O O . TYR B 1 19 ? -9.617 -15.586 -23.516 1 70.44 19 TYR B O 1
ATOM 3039 N N . THR B 1 20 ? -11.062 -14.977 -21.906 1 73.69 20 THR B N 1
ATOM 3040 C CA . THR B 1 20 ? -10.547 -13.617 -21.953 1 73.69 20 THR B CA 1
ATOM 3041 C C . THR B 1 20 ? -9.102 -13.57 -21.453 1 73.69 20 THR B C 1
ATOM 3043 O O . THR B 1 20 ? -8.281 -12.82 -22 1 73.69 20 THR B O 1
ATOM 3046 N N . MET B 1 21 ? -8.773 -14.398 -20.562 1 80.06 21 MET B N 1
ATOM 3047 C CA . MET B 1 21 ? -7.414 -14.422 -20.016 1 80.06 21 MET B CA 1
ATOM 3048 C C . MET B 1 21 ? -6.43 -14.992 -21.031 1 80.06 21 MET B C 1
ATOM 3050 O O . MET B 1 21 ? -5.312 -14.492 -21.172 1 80.06 21 MET B O 1
ATOM 3054 N N . ILE B 1 22 ? -6.867 -16 -21.703 1 80.44 22 ILE B N 1
ATOM 3055 C CA . ILE B 1 22 ? -6.012 -16.625 -22.719 1 80.44 22 ILE B CA 1
ATOM 3056 C C . ILE B 1 22 ? -5.785 -15.664 -23.875 1 80.44 22 ILE B C 1
ATOM 3058 O O . ILE B 1 22 ? -4.668 -15.539 -24.375 1 80.44 22 ILE B O 1
ATOM 3062 N N . ILE B 1 23 ? -6.828 -14.953 -24.219 1 80.19 23 ILE B N 1
ATOM 3063 C CA . ILE B 1 23 ? -6.734 -13.969 -25.297 1 80.19 23 ILE B CA 1
ATOM 3064 C C . ILE B 1 23 ? -5.777 -12.852 -24.875 1 80.19 23 ILE B C 1
ATOM 3066 O O . ILE B 1 23 ? -4.957 -12.398 -25.688 1 80.19 23 ILE B O 1
ATOM 3070 N N . ALA B 1 24 ? -5.883 -12.5 -23.625 1 81.62 24 ALA B N 1
ATOM 3071 C CA . ALA B 1 24 ? -4.988 -11.461 -23.125 1 81.62 24 ALA B CA 1
ATOM 3072 C C . ALA B 1 24 ? -3.535 -11.922 -23.156 1 81.62 24 ALA B C 1
ATOM 3074 O O . ALA B 1 24 ? -2.643 -11.164 -23.531 1 81.62 24 ALA B O 1
ATOM 3075 N N . LEU B 1 25 ? -3.316 -13.117 -22.781 1 89.44 25 LEU B N 1
ATOM 3076 C CA . LEU B 1 25 ? -1.968 -13.664 -22.75 1 89.44 25 LEU B CA 1
ATOM 3077 C C . LEU B 1 25 ? -1.388 -13.742 -24.156 1 89.44 25 LEU B C 1
ATOM 3079 O O . LEU B 1 25 ? -0.26 -13.305 -24.391 1 89.44 25 LEU B O 1
ATOM 3083 N N . VAL B 1 26 ? -2.156 -14.258 -25.062 1 89.5 26 VAL B N 1
ATOM 3084 C CA . VAL B 1 26 ? -1.714 -14.391 -26.453 1 89.5 26 VAL B CA 1
ATOM 3085 C C . VAL B 1 26 ? -1.487 -13.008 -27.047 1 89.5 26 VAL B C 1
ATOM 3087 O O . VAL B 1 26 ? -0.512 -12.789 -27.781 1 89.5 26 VAL B O 1
ATOM 3090 N N . GLY B 1 27 ? -2.416 -12.102 -26.766 1 90.44 27 GLY B N 1
ATOM 3091 C CA . GLY B 1 27 ? -2.25 -10.734 -27.234 1 90.44 27 GLY B CA 1
ATOM 3092 C C . GLY B 1 27 ? -0.964 -10.094 -26.75 1 90.44 27 GLY B C 1
ATOM 3093 O O . GLY B 1 27 ? -0.261 -9.438 -27.531 1 90.44 27 GLY B O 1
ATOM 3094 N N . ILE B 1 28 ? -0.626 -10.328 -25.531 1 91.44 28 ILE B N 1
ATOM 3095 C CA . ILE B 1 28 ? 0.584 -9.773 -24.938 1 91.44 28 ILE B CA 1
ATOM 3096 C C . ILE B 1 28 ? 1.814 -10.391 -25.594 1 91.44 28 ILE B C 1
ATOM 3098 O O . ILE B 1 28 ? 2.797 -9.703 -25.875 1 91.44 28 ILE B O 1
ATOM 3102 N N . TRP B 1 29 ? 1.783 -11.688 -25.797 1 93.31 29 TRP B N 1
ATOM 3103 C CA . TRP B 1 29 ? 2.91 -12.375 -26.422 1 93.31 29 TRP B CA 1
ATOM 3104 C C . TRP B 1 29 ? 3.111 -11.891 -27.844 1 93.31 29 TRP B C 1
ATOM 3106 O O . TRP B 1 29 ? 4.246 -11.688 -28.297 1 93.31 29 TRP B O 1
ATOM 3116 N N . ILE B 1 30 ? 1.996 -11.656 -28.531 1 92.69 30 ILE B N 1
ATOM 3117 C CA . ILE B 1 30 ? 2.076 -11.141 -29.891 1 92.69 30 ILE B CA 1
ATOM 3118 C C . ILE B 1 30 ? 2.623 -9.711 -29.875 1 92.69 30 ILE B C 1
ATOM 3120 O O . ILE B 1 30 ? 3.502 -9.367 -30.672 1 92.69 30 ILE B O 1
ATOM 3124 N N . LEU B 1 31 ? 2.146 -8.969 -28.984 1 92 31 LEU B N 1
ATOM 3125 C CA . LEU B 1 31 ? 2.568 -7.578 -28.859 1 92 31 LEU B CA 1
ATOM 3126 C C . LEU B 1 31 ? 4.074 -7.484 -28.641 1 92 31 LEU B C 1
ATOM 3128 O O . LEU B 1 31 ? 4.77 -6.758 -29.344 1 92 31 LEU B O 1
ATOM 3132 N N . PHE B 1 32 ? 4.574 -8.211 -27.703 1 93.12 32 PHE B N 1
ATOM 3133 C CA . PHE B 1 32 ? 5.988 -8.109 -27.359 1 93.12 32 PHE B CA 1
ATOM 3134 C C . PHE B 1 32 ? 6.848 -8.781 -28.438 1 93.12 32 PHE B C 1
ATOM 3136 O O . PHE B 1 32 ? 8 -8.398 -28.641 1 93.12 32 PHE B O 1
ATOM 3143 N N . SER B 1 33 ? 6.277 -9.773 -29.078 1 92.62 33 SER B N 1
ATOM 3144 C CA . SER B 1 33 ? 6.996 -10.367 -30.203 1 92.62 33 SER B CA 1
ATOM 3145 C C . SER B 1 33 ? 7.164 -9.367 -31.344 1 92.62 33 SER B C 1
ATOM 3147 O O . SER B 1 33 ? 8.195 -9.352 -32.031 1 92.62 33 SER B O 1
ATOM 3149 N N . PHE B 1 34 ? 6.156 -8.594 -31.531 1 92.5 34 PHE B N 1
ATOM 3150 C CA . PHE B 1 34 ? 6.195 -7.582 -32.594 1 92.5 34 PHE B CA 1
ATOM 3151 C C . PHE B 1 34 ? 7.102 -6.422 -32.188 1 92.5 34 PHE B C 1
ATOM 3153 O O . PHE B 1 34 ? 7.805 -5.863 -33.031 1 92.5 34 PHE B O 1
ATOM 3160 N N . LEU B 1 35 ? 7.105 -6.055 -30.984 1 92 35 LEU B N 1
ATOM 3161 C CA . LEU B 1 35 ? 7.891 -4.922 -30.5 1 92 35 LEU B CA 1
ATOM 3162 C C . LEU B 1 35 ? 9.359 -5.297 -30.375 1 92 35 LEU B C 1
ATOM 3164 O O . LEU B 1 35 ? 10.242 -4.438 -30.484 1 92 35 LEU B O 1
ATOM 3168 N N . ASP B 1 36 ? 9.57 -6.551 -30.062 1 92.38 36 ASP B N 1
ATOM 3169 C CA . ASP B 1 36 ? 10.938 -7.039 -29.922 1 92.38 36 ASP B CA 1
ATOM 3170 C C . ASP B 1 36 ? 11.578 -7.285 -31.281 1 92.38 36 ASP B C 1
ATOM 3172 O O . ASP B 1 36 ? 11.438 -8.367 -31.859 1 92.38 36 ASP B O 1
ATOM 3176 N N . LYS B 1 37 ? 12.367 -6.43 -31.719 1 89.25 37 LYS B N 1
ATOM 3177 C CA . LYS B 1 37 ? 12.992 -6.508 -33.031 1 89.25 37 LYS B CA 1
ATOM 3178 C C . LYS B 1 37 ? 14.125 -7.527 -33.031 1 89.25 37 LYS B C 1
ATOM 3180 O O . LYS B 1 37 ? 14.523 -8.016 -34.094 1 89.25 37 LYS B O 1
ATOM 3185 N N . SER B 1 38 ? 14.578 -7.898 -31.922 1 89.81 38 SER B N 1
ATOM 3186 C CA . SER B 1 38 ? 15.688 -8.844 -31.844 1 89.81 38 SER B CA 1
ATOM 3187 C C . SER B 1 38 ? 15.188 -10.281 -31.953 1 89.81 38 SER B C 1
ATOM 3189 O O . SER B 1 38 ? 15.984 -11.211 -32.125 1 89.81 38 SER B O 1
ATOM 3191 N N . GLY B 1 39 ? 13.859 -10.461 -31.844 1 88.69 39 GLY B N 1
ATOM 3192 C CA . GLY B 1 39 ? 13.281 -11.789 -31.953 1 88.69 39 GLY B CA 1
ATOM 3193 C C . GLY B 1 39 ? 13.586 -12.664 -30.75 1 88.69 39 GLY B C 1
ATOM 3194 O O . GLY B 1 39 ? 13.523 -13.891 -30.844 1 88.69 39 GLY B O 1
ATOM 3195 N N . THR B 1 40 ? 13.93 -12.148 -29.703 1 91.12 40 THR B N 1
ATOM 3196 C CA . THR B 1 40 ? 14.375 -12.867 -28.516 1 91.12 40 THR B CA 1
ATOM 3197 C C . THR B 1 40 ? 13.18 -13.297 -27.672 1 91.12 40 THR B C 1
ATOM 3199 O O . THR B 1 40 ? 13.242 -14.312 -26.969 1 91.12 40 THR B O 1
ATOM 3202 N N . PHE B 1 41 ? 12.086 -12.656 -27.781 1 94.25 41 PHE B N 1
ATOM 3203 C CA . PHE B 1 41 ? 10.977 -12.836 -26.844 1 94.25 41 PHE B CA 1
ATOM 3204 C C . PHE B 1 41 ? 10.453 -14.266 -26.891 1 94.25 41 PHE B C 1
ATOM 3206 O O . PHE B 1 41 ? 10.266 -14.891 -25.844 1 94.25 41 PHE B O 1
ATOM 3213 N N . LEU B 1 42 ? 10.312 -14.867 -28.078 1 92.19 42 LEU B N 1
ATOM 3214 C CA . LEU B 1 42 ? 9.672 -16.172 -28.188 1 92.19 42 LEU B CA 1
ATOM 3215 C C . LEU B 1 42 ? 10.719 -17.281 -28.297 1 92.19 42 LEU B C 1
ATOM 3217 O O . LEU B 1 42 ? 10.383 -18.422 -28.578 1 92.19 42 LEU B O 1
ATOM 3221 N N . THR B 1 43 ? 11.961 -16.953 -28.031 1 93.69 43 THR B N 1
ATOM 3222 C CA . THR B 1 43 ? 12.992 -17.984 -28.016 1 93.69 43 THR B CA 1
ATOM 3223 C C . THR B 1 43 ? 12.82 -18.922 -26.828 1 93.69 43 THR B C 1
ATOM 3225 O O . THR B 1 43 ? 12.305 -18.516 -25.781 1 93.69 43 THR B O 1
ATOM 3228 N N . PRO B 1 44 ? 13.203 -20.141 -27 1 94.62 44 PRO B N 1
ATOM 3229 C CA . PRO B 1 44 ? 13.094 -21.094 -25.906 1 94.62 44 PRO B CA 1
ATOM 3230 C C . PRO B 1 44 ? 13.836 -20.625 -24.641 1 94.62 44 PRO B C 1
ATOM 3232 O O . PRO B 1 44 ? 13.375 -20.859 -23.531 1 94.62 44 PRO B O 1
ATOM 3235 N N . ARG B 1 45 ? 14.938 -20.047 -24.844 1 94.44 45 ARG B N 1
ATOM 3236 C CA . ARG B 1 45 ? 15.719 -19.547 -23.703 1 94.44 45 ARG B CA 1
ATOM 3237 C C . ARG B 1 45 ? 14.922 -18.516 -22.906 1 94.44 45 ARG B C 1
ATOM 3239 O O . ARG B 1 45 ? 14.82 -18.625 -21.672 1 94.44 45 ARG B O 1
ATOM 3246 N N . ASN B 1 46 ? 14.359 -17.531 -23.641 1 95.69 46 ASN B N 1
ATOM 3247 C CA . ASN B 1 46 ? 13.594 -16.5 -22.938 1 95.69 46 ASN B CA 1
ATOM 3248 C C . ASN B 1 46 ? 12.312 -17.062 -22.344 1 95.69 46 ASN B C 1
ATOM 3250 O O . ASN B 1 46 ? 11.867 -16.625 -21.281 1 95.69 46 ASN B O 1
ATOM 3254 N N . MET B 1 47 ? 11.734 -17.906 -23.031 1 94.94 47 MET B N 1
ATOM 3255 C CA . MET B 1 47 ? 10.523 -18.531 -22.5 1 94.94 47 MET B CA 1
ATOM 3256 C C . MET B 1 47 ? 10.836 -19.281 -21.203 1 94.94 47 MET B C 1
ATOM 3258 O O . MET B 1 47 ? 10.047 -19.25 -20.266 1 94.94 47 MET B O 1
ATOM 3262 N N . SER B 1 48 ? 11.906 -19.969 -21.203 1 95.31 48 SER B N 1
ATOM 3263 C CA . SER B 1 48 ? 12.328 -20.656 -19.984 1 95.31 48 SER B CA 1
ATOM 3264 C C . SER B 1 48 ? 12.523 -19.672 -18.828 1 95.31 48 SER B C 1
ATOM 3266 O O . SER B 1 48 ? 12.086 -19.922 -17.719 1 95.31 48 SER B O 1
ATOM 3268 N N . ASN B 1 49 ? 13.141 -18.547 -19.141 1 94.06 49 ASN B N 1
ATOM 3269 C CA . ASN B 1 49 ? 13.344 -17.5 -18.156 1 94.06 49 ASN B CA 1
ATOM 3270 C C . ASN B 1 49 ? 12.023 -16.906 -17.672 1 94.06 49 ASN B C 1
ATOM 3272 O O . ASN B 1 49 ? 11.859 -16.625 -16.484 1 94.06 49 ASN B O 1
ATOM 3276 N N . LEU B 1 50 ? 11.164 -16.672 -18.578 1 95.38 50 LEU B N 1
ATOM 3277 C CA . LEU B 1 50 ? 9.836 -16.156 -18.266 1 95.38 50 LEU B CA 1
ATOM 3278 C C . LEU B 1 50 ? 9.109 -17.062 -17.281 1 95.38 50 LEU B C 1
ATOM 3280 O O . LEU B 1 50 ? 8.516 -16.578 -16.312 1 95.38 50 LEU B O 1
ATOM 3284 N N . PHE B 1 51 ? 9.219 -18.312 -17.484 1 95.44 51 PHE B N 1
ATOM 3285 C CA . PHE B 1 51 ? 8.484 -19.25 -16.641 1 95.44 51 PHE B CA 1
ATOM 3286 C C . PHE B 1 51 ? 9.141 -19.359 -15.273 1 95.44 51 PHE B C 1
ATOM 3288 O O . PHE B 1 51 ? 8.453 -19.562 -14.266 1 95.44 51 PHE B O 1
ATOM 3295 N N . LYS B 1 52 ? 10.461 -19.203 -15.203 1 94.69 52 LYS B N 1
ATOM 3296 C CA . LYS B 1 52 ? 11.125 -19.141 -13.906 1 94.69 52 LYS B CA 1
ATOM 3297 C C . LYS B 1 52 ? 10.656 -17.922 -13.109 1 94.69 52 LYS B C 1
ATOM 3299 O O . LYS B 1 52 ? 10.391 -18.016 -11.906 1 94.69 52 LYS B O 1
ATOM 3304 N N . GLN B 1 53 ? 10.516 -16.828 -13.805 1 93.5 53 GLN B N 1
ATOM 3305 C CA . GLN B 1 53 ? 10.023 -15.602 -13.188 1 93.5 53 GLN B CA 1
ATOM 3306 C C . GLN B 1 53 ? 8.562 -15.75 -12.766 1 93.5 53 GLN B C 1
ATOM 3308 O O . GLN B 1 53 ? 8.172 -15.297 -11.68 1 93.5 53 GLN B O 1
ATOM 3313 N N . MET B 1 54 ? 7.844 -16.344 -13.594 1 96.62 54 MET B N 1
ATOM 3314 C CA . MET B 1 54 ? 6.422 -16.578 -13.352 1 96.62 54 MET B CA 1
ATOM 3315 C C . MET B 1 54 ? 6.211 -17.438 -12.109 1 96.62 54 MET B C 1
ATOM 3317 O O . MET B 1 54 ? 5.246 -17.234 -11.375 1 96.62 54 MET B O 1
ATOM 3321 N N . ALA B 1 55 ? 7.129 -18.328 -11.875 1 97.88 55 ALA B N 1
ATOM 3322 C CA . ALA B 1 55 ? 6.984 -19.266 -10.758 1 97.88 55 ALA B CA 1
ATOM 3323 C C . ALA B 1 55 ? 6.891 -18.516 -9.43 1 97.88 55 ALA B C 1
ATOM 3325 O O . ALA B 1 55 ? 6.039 -18.828 -8.594 1 97.88 55 ALA B O 1
ATOM 3326 N N . VAL B 1 56 ? 7.688 -17.531 -9.227 1 97.5 56 VAL B N 1
ATOM 3327 C CA . VAL B 1 56 ? 7.695 -16.75 -7.996 1 97.5 56 VAL B CA 1
ATOM 3328 C C . VAL B 1 56 ? 6.371 -16.016 -7.848 1 97.5 56 VAL B C 1
ATOM 3330 O O . VAL B 1 56 ? 5.727 -16.078 -6.801 1 97.5 56 VAL B O 1
ATOM 3333 N N . THR B 1 57 ? 5.938 -15.367 -8.891 1 97.56 57 THR B N 1
ATOM 3334 C CA . THR B 1 57 ? 4.695 -14.602 -8.883 1 97.56 57 THR B CA 1
ATOM 3335 C C . THR B 1 57 ? 3.492 -15.523 -8.695 1 97.56 57 THR B C 1
ATOM 3337 O O . THR B 1 57 ? 2.537 -15.172 -8 1 97.56 57 THR B O 1
ATOM 3340 N N . ALA B 1 58 ? 3.59 -16.641 -9.336 1 98.44 58 ALA B N 1
ATOM 3341 C CA . ALA B 1 58 ? 2.482 -17.578 -9.266 1 98.44 58 ALA B CA 1
ATOM 3342 C C . ALA B 1 58 ? 2.299 -18.094 -7.84 1 98.44 58 ALA B C 1
ATOM 3344 O O . ALA B 1 58 ? 1.17 -18.203 -7.355 1 98.44 58 ALA B O 1
ATOM 3345 N N . VAL B 1 59 ? 3.367 -18.453 -7.207 1 98.62 59 VAL B N 1
ATOM 3346 C CA . VAL B 1 59 ? 3.287 -18.953 -5.84 1 98.62 59 VAL B CA 1
ATOM 3347 C C . VAL B 1 59 ? 2.693 -17.875 -4.93 1 98.62 59 VAL B C 1
ATOM 3349 O O . VAL B 1 59 ? 1.812 -18.172 -4.113 1 98.62 59 VAL B O 1
ATOM 3352 N N . LEU B 1 60 ? 3.146 -16.719 -5.109 1 98.38 60 LEU B N 1
ATOM 3353 C CA . LEU B 1 60 ? 2.639 -15.617 -4.297 1 98.38 60 LEU B CA 1
ATOM 3354 C C . LEU B 1 60 ? 1.169 -15.344 -4.602 1 98.38 60 LEU B C 1
ATOM 3356 O O . LEU B 1 60 ? 0.386 -15.055 -3.693 1 98.38 60 LEU B O 1
ATOM 3360 N N . ALA B 1 61 ? 0.859 -15.414 -5.883 1 98.38 61 ALA B N 1
ATOM 3361 C CA . ALA B 1 61 ? -0.52 -15.188 -6.305 1 98.38 61 ALA B CA 1
ATOM 3362 C C . ALA B 1 61 ? -1.456 -16.234 -5.711 1 98.38 61 ALA B C 1
ATOM 3364 O O . ALA B 1 61 ? -2.598 -15.93 -5.359 1 98.38 61 ALA B O 1
ATOM 3365 N N . MET B 1 62 ? -0.976 -17.438 -5.613 1 98.38 62 MET B N 1
ATOM 3366 C CA . MET B 1 62 ? -1.796 -18.484 -5.008 1 98.38 62 MET B CA 1
ATOM 3367 C C . MET B 1 62 ? -2.092 -18.172 -3.547 1 98.38 62 MET B C 1
ATOM 3369 O O . MET B 1 62 ? -3.197 -18.422 -3.064 1 98.38 62 MET B O 1
ATOM 3373 N N . GLY B 1 63 ? -1.127 -17.672 -2.848 1 97.62 63 GLY B N 1
ATOM 3374 C CA . GLY B 1 63 ? -1.369 -17.219 -1.485 1 97.62 63 GLY B CA 1
ATOM 3375 C C . GLY B 1 63 ? -2.342 -16.062 -1.404 1 97.62 63 GLY B C 1
ATOM 3376 O O . GLY B 1 63 ? -3.256 -16.062 -0.576 1 97.62 63 GLY B O 1
ATOM 3377 N N . MET B 1 64 ? -2.15 -15.109 -2.244 1 97.75 64 MET B N 1
ATOM 3378 C CA . MET B 1 64 ? -3.021 -13.945 -2.291 1 97.75 64 MET B CA 1
ATOM 3379 C C . MET B 1 64 ? -4.441 -14.336 -2.678 1 97.75 64 MET B C 1
ATOM 3381 O O . MET B 1 64 ? -5.406 -13.727 -2.211 1 97.75 64 MET B O 1
ATOM 3385 N N . PHE B 1 65 ? -4.562 -15.328 -3.52 1 97.38 65 PHE B N 1
ATOM 3386 C CA . PHE B 1 65 ? -5.855 -15.82 -3.975 1 97.38 65 PHE B CA 1
ATOM 3387 C C . PHE B 1 65 ? -6.754 -16.156 -2.789 1 97.38 65 PHE B C 1
ATOM 3389 O O . PHE B 1 65 ? -7.906 -15.719 -2.736 1 97.38 65 PHE B O 1
ATOM 3396 N N . MET B 1 66 ? -6.191 -16.844 -1.843 1 95.44 66 MET B N 1
ATOM 3397 C CA . MET B 1 66 ? -6.969 -17.234 -0.671 1 95.44 66 MET B CA 1
ATOM 3398 C C . MET B 1 66 ? -7.422 -16.016 0.121 1 95.44 66 MET B C 1
ATOM 3400 O O . MET B 1 66 ? -8.539 -15.984 0.632 1 95.44 66 MET B O 1
ATOM 3404 N N . ILE B 1 67 ? -6.562 -15.094 0.191 1 97.44 67 ILE B N 1
ATOM 3405 C CA . ILE B 1 67 ? -6.84 -13.883 0.947 1 97.44 67 ILE B CA 1
ATOM 3406 C C . ILE B 1 67 ? -7.945 -13.086 0.258 1 97.44 67 ILE B C 1
ATOM 3408 O O . ILE B 1 67 ? -8.867 -12.602 0.913 1 97.44 67 ILE B O 1
ATOM 3412 N N . LEU B 1 68 ? -7.859 -12.984 -1.033 1 96.38 68 LEU B N 1
ATOM 3413 C CA . LEU B 1 68 ? -8.82 -12.203 -1.801 1 96.38 68 LEU B CA 1
ATOM 3414 C C . LEU B 1 68 ? -10.203 -12.844 -1.751 1 96.38 68 LEU B C 1
ATOM 3416 O O . LEU B 1 68 ? -11.219 -12.148 -1.633 1 96.38 68 LEU B O 1
ATOM 3420 N N . VAL B 1 69 ? -10.242 -14.117 -1.839 1 95.75 69 VAL B N 1
ATOM 3421 C CA . VAL B 1 69 ? -11.516 -14.828 -1.809 1 95.75 69 VAL B CA 1
ATOM 3422 C C . VAL B 1 69 ? -12.234 -14.555 -0.488 1 95.75 69 VAL B C 1
ATOM 3424 O O . VAL B 1 69 ? -13.461 -14.484 -0.444 1 95.75 69 VAL B O 1
ATOM 3427 N N . ASP B 1 70 ? -11.414 -14.359 0.552 1 95.44 70 ASP B N 1
ATOM 3428 C CA . ASP B 1 70 ? -11.953 -14.109 1.887 1 95.44 70 ASP B CA 1
ATOM 3429 C C . ASP B 1 70 ? -12.188 -12.617 2.113 1 95.44 70 ASP B C 1
ATOM 3431 O O . ASP B 1 70 ? -12.414 -12.188 3.244 1 95.44 70 ASP B O 1
ATOM 3435 N N . LEU B 1 71 ? -12.07 -11.836 1.151 1 93.31 71 LEU B N 1
ATOM 3436 C CA . LEU B 1 71 ? -12.406 -10.414 1.149 1 93.31 71 LEU B CA 1
ATOM 3437 C C . LEU B 1 71 ? -11.375 -9.609 1.935 1 93.31 71 LEU B C 1
ATOM 3439 O O . LEU B 1 71 ? -11.727 -8.711 2.699 1 93.31 71 LEU B O 1
ATOM 3443 N N . HIS B 1 72 ? -10.125 -10.07 1.857 1 95.12 72 HIS B N 1
ATOM 3444 C CA . HIS B 1 72 ? -9.023 -9.328 2.453 1 95.12 72 HIS B CA 1
ATOM 3445 C C . HIS B 1 72 ? -7.938 -9.031 1.423 1 95.12 72 HIS B C 1
ATOM 3447 O O . HIS B 1 72 ? -8.016 -9.484 0.28 1 95.12 72 HIS B O 1
ATOM 3453 N N . ILE B 1 73 ? -7.062 -8.18 1.712 1 93.81 73 ILE B N 1
ATOM 3454 C CA . ILE B 1 73 ? -5.875 -7.891 0.919 1 93.81 73 ILE B CA 1
ATOM 3455 C C . ILE B 1 73 ? -4.652 -7.809 1.832 1 93.81 73 ILE B C 1
ATOM 3457 O O . ILE B 1 73 ? -4.691 -7.141 2.871 1 93.81 73 ILE B O 1
ATOM 3461 N N . ASP B 1 74 ? -3.711 -8.508 1.544 1 96.88 74 ASP B N 1
ATOM 3462 C CA . ASP B 1 74 ? -2.479 -8.492 2.326 1 96.88 74 ASP B CA 1
ATOM 3463 C C . ASP B 1 74 ? -1.349 -7.809 1.56 1 96.88 74 ASP B C 1
ATOM 3465 O O . ASP B 1 74 ? -0.771 -8.398 0.642 1 96.88 74 ASP B O 1
ATOM 3469 N N . LEU B 1 75 ? -0.969 -6.691 1.966 1 94.38 75 LEU B N 1
ATOM 3470 C CA . LEU B 1 75 ? 0.026 -5.898 1.254 1 94.38 75 LEU B CA 1
ATOM 3471 C C . LEU B 1 75 ? 1.434 -6.227 1.739 1 94.38 75 LEU B C 1
ATOM 3473 O O . LEU B 1 75 ? 2.418 -5.738 1.179 1 94.38 75 LEU B O 1
ATOM 3477 N N . SER B 1 76 ? 1.552 -7.059 2.693 1 97 76 SER B N 1
ATOM 3478 C CA . SER B 1 76 ? 2.855 -7.32 3.293 1 97 76 SER B CA 1
ATOM 3479 C C . SER B 1 76 ? 3.574 -8.461 2.578 1 97 76 SER B C 1
ATOM 3481 O O . SER B 1 76 ? 4.762 -8.695 2.816 1 97 76 SER B O 1
ATOM 3483 N N . LEU B 1 77 ? 2.914 -9.102 1.694 1 97.5 77 LEU B N 1
ATOM 3484 C CA . LEU B 1 77 ? 3.434 -10.352 1.157 1 97.5 77 LEU B CA 1
ATOM 3485 C C . LEU B 1 77 ? 4.703 -10.117 0.348 1 97.5 77 LEU B C 1
ATOM 3487 O O . LEU B 1 77 ? 5.617 -10.945 0.357 1 97.5 77 LEU B O 1
ATOM 3491 N N . GLY B 1 78 ? 4.73 -9.039 -0.356 1 96.62 78 GLY B N 1
ATOM 3492 C CA . GLY B 1 78 ? 5.957 -8.727 -1.076 1 96.62 78 GLY B CA 1
ATOM 3493 C C . GLY B 1 78 ? 7.156 -8.562 -0.165 1 96.62 78 GLY B C 1
ATOM 3494 O O . GLY B 1 78 ? 8.219 -9.141 -0.419 1 96.62 78 GLY B O 1
ATOM 3495 N N . SER B 1 79 ? 6.984 -7.766 0.863 1 97 79 SER B N 1
ATOM 3496 C CA . SER B 1 79 ? 8.055 -7.566 1.83 1 97 79 SER B CA 1
ATOM 3497 C C . SER B 1 79 ? 8.398 -8.867 2.553 1 97 79 SER B C 1
ATOM 3499 O O . SER B 1 79 ? 9.555 -9.094 2.908 1 97 79 SER B O 1
ATOM 3501 N N . LEU B 1 80 ? 7.402 -9.664 2.732 1 98.31 80 LEU B N 1
ATOM 3502 C CA . LEU B 1 80 ? 7.637 -10.953 3.379 1 98.31 80 LEU B CA 1
ATOM 3503 C C . LEU B 1 80 ? 8.492 -11.859 2.496 1 98.31 80 LEU B C 1
ATOM 3505 O O . LEU B 1 80 ? 9.336 -12.602 2.996 1 98.31 80 LEU B O 1
ATOM 3509 N N . VAL B 1 81 ? 8.266 -11.812 1.21 1 98.25 81 VAL B N 1
ATOM 3510 C CA . VAL B 1 81 ? 9.109 -12.531 0.265 1 98.25 81 VAL B CA 1
ATOM 3511 C C . VAL B 1 81 ? 10.562 -12.109 0.445 1 98.25 81 VAL B C 1
ATOM 3513 O O . VAL B 1 81 ? 11.461 -12.953 0.512 1 98.25 81 VAL B O 1
ATOM 3516 N N . GLY B 1 82 ? 10.742 -10.828 0.526 1 97.38 82 GLY B N 1
ATOM 3517 C CA . GLY B 1 82 ? 12.086 -10.312 0.745 1 97.38 82 GLY B CA 1
ATOM 3518 C C . GLY B 1 82 ? 12.68 -10.75 2.07 1 97.38 82 GLY B C 1
ATOM 3519 O O . GLY B 1 82 ? 13.836 -11.18 2.125 1 97.38 82 GLY B O 1
ATOM 3520 N N . LEU B 1 83 ? 11.914 -10.625 3.08 1 97.75 83 LEU B N 1
ATOM 3521 C CA . LEU B 1 83 ? 12.383 -10.977 4.414 1 97.75 83 LEU B CA 1
ATOM 3522 C C . LEU B 1 83 ? 12.758 -12.453 4.48 1 97.75 83 LEU B C 1
ATOM 3524 O O . LEU B 1 83 ? 13.836 -12.805 4.961 1 97.75 83 LEU B O 1
ATOM 3528 N N . THR B 1 84 ? 11.898 -13.297 4.023 1 98.19 84 THR B N 1
ATOM 3529 C CA . THR B 1 84 ? 12.141 -14.727 4.102 1 98.19 84 THR B CA 1
ATOM 3530 C C . THR B 1 84 ? 13.305 -15.125 3.193 1 98.19 84 THR B C 1
ATOM 3532 O O . THR B 1 84 ? 14.133 -15.961 3.564 1 98.19 84 THR B O 1
ATOM 3535 N N . GLY B 1 85 ? 13.367 -14.57 2.004 1 97.38 85 GLY B N 1
ATOM 3536 C CA . GLY B 1 85 ? 14.539 -14.797 1.175 1 97.38 85 GLY B CA 1
ATOM 3537 C C . GLY B 1 85 ? 15.836 -14.406 1.852 1 97.38 85 GLY B C 1
ATOM 3538 O O . GLY B 1 85 ? 16.828 -15.133 1.784 1 97.38 85 GLY B O 1
ATOM 3539 N N . GLY B 1 86 ? 15.82 -13.234 2.445 1 96.88 86 GLY B N 1
ATOM 3540 C CA . GLY B 1 86 ? 17 -12.758 3.16 1 96.88 86 GLY B CA 1
ATOM 3541 C C . GLY B 1 86 ? 17.375 -13.633 4.336 1 96.88 86 GLY B C 1
ATOM 3542 O O . GLY B 1 86 ? 18.547 -13.945 4.527 1 96.88 86 GLY B O 1
ATOM 3543 N N . VAL B 1 87 ? 16.375 -14.031 5.121 1 97.38 87 VAL B N 1
ATOM 3544 C CA . VAL B 1 87 ? 16.625 -14.875 6.281 1 97.38 87 VAL B CA 1
ATOM 3545 C C . VAL B 1 87 ? 17.188 -16.219 5.832 1 97.38 87 VAL B C 1
ATOM 3547 O O . VAL B 1 87 ? 18.125 -16.75 6.43 1 97.38 87 VAL B O 1
ATOM 3550 N N . CYS B 1 88 ? 16.609 -16.75 4.809 1 97.31 88 CYS B N 1
ATOM 3551 C CA . CYS B 1 88 ? 17.109 -18.016 4.277 1 97.31 88 CYS B CA 1
ATOM 3552 C C . CYS B 1 88 ? 18.578 -17.906 3.881 1 97.31 88 CYS B C 1
ATOM 3554 O O . CYS B 1 88 ? 19.375 -18.766 4.211 1 97.31 88 CYS B O 1
ATOM 3556 N N . ALA B 1 89 ? 18.891 -16.859 3.199 1 96.31 89 ALA B N 1
ATOM 3557 C CA . ALA B 1 89 ? 20.266 -16.609 2.768 1 96.31 89 ALA B CA 1
ATOM 3558 C C . ALA B 1 89 ? 21.188 -16.469 3.967 1 96.31 89 ALA B C 1
ATOM 3560 O O . ALA B 1 89 ? 22.297 -17 3.971 1 96.31 89 ALA B O 1
ATOM 3561 N N . LEU B 1 90 ? 20.719 -15.773 4.918 1 95.06 90 LEU B N 1
ATOM 3562 C CA . LEU B 1 90 ? 21.547 -15.5 6.094 1 95.06 90 LEU B CA 1
ATOM 3563 C C . LEU B 1 90 ? 21.812 -16.781 6.875 1 95.06 90 LEU B C 1
ATOM 3565 O O . LEU B 1 90 ? 22.891 -16.969 7.418 1 95.06 90 LEU B O 1
ATOM 3569 N N . LEU B 1 91 ? 20.766 -17.609 7.008 1 95.62 91 LEU B N 1
ATOM 3570 C CA . LEU B 1 91 ? 20.906 -18.875 7.719 1 95.62 91 LEU B CA 1
ATOM 3571 C C . LEU B 1 91 ? 21.984 -19.734 7.062 1 95.62 91 LEU B C 1
ATOM 3573 O O . LEU B 1 91 ? 22.734 -20.438 7.754 1 95.62 91 LEU B O 1
ATOM 3577 N N . MET B 1 92 ? 22.094 -19.656 5.781 1 95.12 92 MET B N 1
ATOM 3578 C CA . MET B 1 92 ? 23.078 -20.469 5.059 1 95.12 92 MET B CA 1
ATOM 3579 C C . MET B 1 92 ? 24.438 -19.766 5.02 1 95.12 92 MET B C 1
ATOM 3581 O O . MET B 1 92 ? 25.469 -20.391 5.262 1 95.12 92 MET B O 1
ATOM 3585 N N . TYR B 1 93 ? 24.406 -18.547 4.734 1 91.81 93 TYR B N 1
ATOM 3586 C CA . TYR B 1 93 ? 25.641 -17.797 4.512 1 91.81 93 TYR B CA 1
ATOM 3587 C C . TYR B 1 93 ? 26.359 -17.516 5.828 1 91.81 93 TYR B C 1
ATOM 3589 O O . TYR B 1 93 ? 27.578 -17.703 5.926 1 91.81 93 TYR B O 1
ATOM 3597 N N . LYS B 1 94 ? 25.688 -17.094 6.797 1 89.06 94 LYS B N 1
ATOM 3598 C CA . LYS B 1 94 ? 26.328 -16.672 8.047 1 89.06 94 LYS B CA 1
ATOM 3599 C C . LYS B 1 94 ? 26.391 -17.828 9.039 1 89.06 94 LYS B C 1
ATOM 3601 O O . LYS B 1 94 ? 27.391 -18 9.742 1 89.06 94 LYS B O 1
ATOM 3606 N N . LEU B 1 95 ? 25.328 -18.609 9.07 1 91.81 95 LEU B N 1
ATOM 3607 C CA . LEU B 1 95 ? 25.266 -19.656 10.078 1 91.81 95 LEU B CA 1
ATOM 3608 C C . LEU B 1 95 ? 25.703 -21 9.5 1 91.81 95 LEU B C 1
ATOM 3610 O O . LEU B 1 95 ? 25.859 -21.984 10.234 1 91.81 95 LEU B O 1
ATOM 3614 N N . GLY B 1 96 ? 25.75 -21.078 8.227 1 91.81 96 GLY B N 1
ATOM 3615 C CA . GLY B 1 96 ? 26.219 -22.297 7.566 1 91.81 96 GLY B CA 1
ATOM 3616 C C . GLY B 1 96 ? 25.25 -23.453 7.676 1 91.81 96 GLY B C 1
ATOM 3617 O O . GLY B 1 96 ? 25.656 -24.609 7.637 1 91.81 96 GLY B O 1
ATOM 3618 N N . LEU B 1 97 ? 24.078 -23.141 7.805 1 93.94 97 LEU B N 1
ATOM 3619 C CA . LEU B 1 97 ? 23.094 -24.203 7.961 1 93.94 97 LEU B CA 1
ATOM 3620 C C . LEU B 1 97 ? 22.859 -24.922 6.641 1 93.94 97 LEU B C 1
ATOM 3622 O O . LEU B 1 97 ? 23.016 -24.344 5.566 1 93.94 97 LEU B O 1
ATOM 3626 N N . ASN B 1 98 ? 22.5 -26.188 6.848 1 95 98 ASN B N 1
ATOM 3627 C CA . ASN B 1 98 ? 22.109 -26.969 5.684 1 95 98 ASN B CA 1
ATOM 3628 C C . ASN B 1 98 ? 20.891 -26.359 4.984 1 95 98 ASN B C 1
ATOM 3630 O O . ASN B 1 98 ? 19.984 -25.844 5.641 1 95 98 ASN B O 1
ATOM 3634 N N . PRO B 1 99 ? 20.922 -26.375 3.656 1 95.62 99 PRO B N 1
ATOM 3635 C CA . PRO B 1 99 ? 19.812 -25.781 2.906 1 95.62 99 PRO B CA 1
ATOM 3636 C C . PRO B 1 99 ? 18.453 -26.328 3.326 1 95.62 99 PRO B C 1
ATOM 3638 O O . PRO B 1 99 ? 17.469 -25.578 3.377 1 95.62 99 PRO B O 1
ATOM 3641 N N . PHE B 1 100 ? 18.391 -27.516 3.607 1 96.25 100 PHE B N 1
ATOM 3642 C CA . PHE B 1 100 ? 17.125 -28.141 3.988 1 96.25 100 PHE B CA 1
ATOM 3643 C C . PHE B 1 100 ? 16.594 -27.531 5.285 1 96.25 100 PHE B C 1
ATOM 3645 O O . PHE B 1 100 ? 15.422 -27.172 5.379 1 96.25 100 PHE B O 1
ATOM 3652 N N . ILE B 1 101 ? 17.422 -27.422 6.262 1 97 101 ILE B N 1
ATOM 3653 C CA . ILE B 1 101 ? 17.031 -26.844 7.547 1 97 101 ILE B CA 1
ATOM 3654 C C . ILE B 1 101 ? 16.703 -25.359 7.367 1 97 101 ILE B C 1
ATOM 3656 O O . ILE B 1 101 ? 15.734 -24.859 7.949 1 97 101 ILE B O 1
ATOM 3660 N N . ALA B 1 102 ? 17.531 -24.656 6.551 1 97.56 102 ALA B N 1
ATOM 3661 C CA . ALA B 1 102 ? 17.281 -23.25 6.285 1 97.56 102 ALA B CA 1
ATOM 3662 C C . ALA B 1 102 ? 15.914 -23.031 5.648 1 97.56 102 ALA B C 1
ATOM 3664 O O . ALA B 1 102 ? 15.195 -22.094 6.012 1 97.56 102 ALA B O 1
ATOM 3665 N N . ILE B 1 103 ? 15.578 -23.906 4.766 1 98.12 103 ILE B N 1
ATOM 3666 C CA . ILE B 1 103 ? 14.305 -23.812 4.055 1 98.12 103 ILE B CA 1
ATOM 3667 C C . ILE B 1 103 ? 13.148 -24.031 5.035 1 98.12 103 ILE B C 1
ATOM 3669 O O . ILE B 1 103 ? 12.195 -23.25 5.051 1 98.12 103 ILE B O 1
ATOM 3673 N N . ILE B 1 104 ? 13.227 -24.969 5.891 1 98.38 104 ILE B N 1
ATOM 3674 C CA . ILE B 1 104 ? 12.164 -25.297 6.84 1 98.38 104 ILE B CA 1
ATOM 3675 C C . ILE B 1 104 ? 11.977 -24.141 7.82 1 98.38 104 ILE B C 1
ATOM 3677 O O . ILE B 1 104 ? 10.852 -23.734 8.109 1 98.38 104 ILE B O 1
ATOM 3681 N N . LEU B 1 105 ? 13.062 -23.609 8.297 1 98.25 105 LEU B N 1
ATOM 3682 C CA . LEU B 1 105 ? 12.992 -22.484 9.242 1 98.25 105 LEU B CA 1
ATOM 3683 C C . LEU B 1 105 ? 12.398 -21.25 8.578 1 98.25 105 LEU B C 1
ATOM 3685 O O . LEU B 1 105 ? 11.656 -20.5 9.211 1 98.25 105 LEU B O 1
ATOM 3689 N N . THR B 1 106 ? 12.797 -21.047 7.34 1 98.44 106 THR B N 1
ATOM 3690 C CA . THR B 1 106 ? 12.266 -19.922 6.59 1 98.44 106 THR B CA 1
ATOM 3691 C C . THR B 1 106 ? 10.766 -20.062 6.367 1 98.44 106 THR B C 1
ATOM 3693 O O . THR B 1 106 ? 10.016 -19.094 6.492 1 98.44 106 THR B O 1
ATOM 3696 N N . MET B 1 107 ? 10.352 -21.25 6.012 1 98.75 107 MET B N 1
ATOM 3697 C CA . MET B 1 107 ? 8.922 -21.5 5.852 1 98.75 107 MET B CA 1
ATOM 3698 C C . MET B 1 107 ? 8.18 -21.297 7.168 1 98.75 107 MET B C 1
ATOM 3700 O O . MET B 1 107 ? 7.07 -20.75 7.18 1 98.75 107 MET B O 1
ATOM 3704 N N . ALA B 1 108 ? 8.773 -21.719 8.273 1 98.75 108 ALA B N 1
ATOM 3705 C CA . ALA B 1 108 ? 8.188 -21.484 9.594 1 98.75 108 ALA B CA 1
ATOM 3706 C C . ALA B 1 108 ? 8.031 -20 9.883 1 98.75 108 ALA B C 1
ATOM 3708 O O . ALA B 1 108 ? 7.043 -19.578 10.484 1 98.75 108 ALA B O 1
ATOM 3709 N N . LEU B 1 109 ? 9.023 -19.234 9.469 1 98.56 109 LEU B N 1
ATOM 3710 C CA . LEU B 1 109 ? 8.945 -17.781 9.633 1 98.56 109 LEU B CA 1
ATOM 3711 C C . LEU B 1 109 ? 7.758 -17.219 8.867 1 98.56 109 LEU B C 1
ATOM 3713 O O . LEU B 1 109 ? 7.055 -16.328 9.367 1 98.56 109 LEU B O 1
ATOM 3717 N N . GLY B 1 110 ? 7.602 -17.703 7.605 1 98.69 110 GLY B N 1
ATOM 3718 C CA . GLY B 1 110 ? 6.43 -17.281 6.848 1 98.69 110 GLY B CA 1
ATOM 3719 C C . GLY B 1 110 ? 5.125 -17.562 7.562 1 98.69 110 GLY B C 1
ATOM 3720 O O . GLY B 1 110 ? 4.219 -16.734 7.574 1 98.69 110 GLY B O 1
ATOM 3721 N N . VAL B 1 111 ? 5.078 -18.703 8.156 1 98.75 111 VAL B N 1
ATOM 3722 C CA . VAL B 1 111 ? 3.895 -19.109 8.898 1 98.75 111 VAL B CA 1
ATOM 3723 C C . VAL B 1 111 ? 3.686 -18.188 10.094 1 98.75 111 VAL B C 1
ATOM 3725 O O . VAL B 1 111 ? 2.57 -17.719 10.336 1 98.75 111 VAL B O 1
ATOM 3728 N N . VAL B 1 112 ? 4.707 -17.906 10.82 1 98.75 112 VAL B N 1
ATOM 3729 C CA . VAL B 1 112 ? 4.633 -17.047 12 1 98.75 112 VAL B CA 1
ATOM 3730 C C . VAL B 1 112 ? 4.148 -15.648 11.586 1 98.75 112 VAL B C 1
ATOM 3732 O O . VAL B 1 112 ? 3.287 -15.07 12.25 1 98.75 112 VAL B O 1
ATOM 3735 N N . CYS B 1 113 ? 4.688 -15.133 10.531 1 98.56 113 CYS B N 1
ATOM 3736 C CA . CYS B 1 113 ? 4.281 -13.82 10.055 1 98.56 113 CYS B CA 1
ATOM 3737 C C . CYS B 1 113 ? 2.82 -13.828 9.617 1 98.56 113 CYS B C 1
ATOM 3739 O O . CYS B 1 113 ? 2.105 -12.836 9.797 1 98.56 113 CYS B O 1
ATOM 3741 N N . GLY B 1 114 ? 2.422 -14.945 8.992 1 98.5 114 GLY B N 1
ATOM 3742 C CA . GLY B 1 114 ? 1.01 -15.094 8.672 1 98.5 114 GLY B CA 1
ATOM 3743 C C . GLY B 1 114 ? 0.121 -15.078 9.906 1 98.5 114 GLY B C 1
ATOM 3744 O O . GLY B 1 114 ? -0.948 -14.461 9.898 1 98.5 114 GLY B O 1
ATOM 3745 N N . VAL B 1 115 ? 0.576 -15.742 10.969 1 98.62 115 VAL B N 1
ATOM 3746 C CA . VAL B 1 115 ? -0.164 -15.766 12.219 1 98.62 115 VAL B CA 1
ATOM 3747 C C . VAL B 1 115 ? -0.268 -14.352 12.789 1 98.62 115 VAL B C 1
ATOM 3749 O O . VAL B 1 115 ? -1.331 -13.945 13.258 1 98.62 115 VAL B O 1
ATOM 3752 N N . ILE B 1 116 ? 0.75 -13.625 12.734 1 98.19 116 ILE B N 1
ATOM 3753 C CA . ILE B 1 116 ? 0.78 -12.273 13.289 1 98.19 116 ILE B CA 1
ATOM 3754 C C . ILE B 1 116 ? -0.228 -11.391 12.547 1 98.19 116 ILE B C 1
ATOM 3756 O O . ILE B 1 116 ? -1.062 -10.734 13.18 1 98.19 116 ILE B O 1
ATOM 3760 N N . THR B 1 117 ? -0.15 -11.406 11.258 1 98.06 117 THR B N 1
ATOM 3761 C CA . THR B 1 117 ? -1.072 -10.586 10.469 1 98.06 117 THR B CA 1
ATOM 3762 C C . THR B 1 117 ? -2.514 -11.039 10.695 1 98.06 117 THR B C 1
ATOM 3764 O O . THR B 1 117 ? -3.404 -10.203 10.891 1 98.06 117 THR B O 1
ATOM 3767 N N . GLY B 1 118 ? -2.695 -12.352 10.648 1 98.12 118 GLY B N 1
ATOM 3768 C CA . GLY B 1 118 ? -4.035 -12.875 10.867 1 98.12 118 GLY B CA 1
ATOM 3769 C C . GLY B 1 118 ? -4.602 -12.523 12.234 1 98.12 118 GLY B C 1
ATOM 3770 O O . GLY B 1 118 ? -5.801 -12.281 12.367 1 98.12 118 GLY B O 1
ATOM 3771 N N . THR B 1 119 ? -3.768 -12.516 13.242 1 97.94 119 THR B N 1
ATOM 3772 C CA . THR B 1 119 ? -4.207 -12.195 14.594 1 97.94 119 THR B CA 1
ATOM 3773 C C . THR B 1 119 ? -4.656 -10.742 14.688 1 97.94 119 THR B C 1
ATOM 3775 O O . THR B 1 119 ? -5.648 -10.438 15.359 1 97.94 119 THR B O 1
ATOM 3778 N N . TRP B 1 120 ? -3.938 -9.844 14.055 1 97.38 120 TRP B N 1
ATOM 3779 C CA . TRP B 1 120 ? -4.344 -8.445 14.039 1 97.38 120 TRP B CA 1
ATOM 3780 C C . TRP B 1 120 ? -5.684 -8.281 13.328 1 97.38 120 TRP B C 1
ATOM 3782 O O . TRP B 1 120 ? -6.535 -7.504 13.773 1 97.38 120 TRP B O 1
ATOM 3792 N N . VAL B 1 121 ? -5.824 -8.992 12.219 1 96.81 121 VAL B N 1
ATOM 3793 C CA . VAL B 1 121 ? -7.07 -8.922 11.461 1 96.81 121 VAL B CA 1
ATOM 3794 C C . VAL B 1 121 ? -8.227 -9.438 12.32 1 96.81 121 VAL B C 1
ATOM 3796 O O . VAL B 1 121 ? -9.305 -8.828 12.352 1 96.81 121 VAL B O 1
ATOM 3799 N N . ASN B 1 122 ? -7.953 -10.523 13.039 1 96.44 122 ASN B N 1
ATOM 3800 C CA . ASN B 1 122 ? -8.977 -11.086 13.906 1 96.44 122 ASN B CA 1
ATOM 3801 C C . ASN B 1 122 ? -9.297 -10.164 15.086 1 96.44 122 ASN B C 1
ATOM 3803 O O . ASN B 1 122 ? -10.383 -10.227 15.648 1 96.44 122 ASN B O 1
ATOM 3807 N N . ALA B 1 123 ? -8.336 -9.352 15.406 1 94.75 123 ALA B N 1
ATOM 3808 C CA . ALA B 1 123 ? -8.539 -8.398 16.484 1 94.75 123 ALA B CA 1
ATOM 3809 C C . ALA B 1 123 ? -9.367 -7.207 16.031 1 94.75 123 ALA B C 1
ATOM 3811 O O . ALA B 1 123 ? -9.719 -6.336 16.828 1 94.75 123 ALA B O 1
ATOM 3812 N N . GLY B 1 124 ? -9.602 -7.129 14.75 1 92.88 124 GLY B N 1
ATOM 3813 C CA . GLY B 1 124 ? -10.492 -6.09 14.25 1 92.88 124 GLY B CA 1
ATOM 3814 C C . GLY B 1 124 ? -9.781 -5.074 13.375 1 92.88 124 GLY B C 1
ATOM 3815 O O . GLY B 1 124 ? -10.422 -4.215 12.773 1 92.88 124 GLY B O 1
ATOM 3816 N N . VAL B 1 125 ? -8.477 -5.164 13.266 1 93.44 125 VAL B N 1
ATOM 3817 C CA . VAL B 1 125 ? -7.73 -4.266 12.391 1 93.44 125 VAL B CA 1
ATOM 3818 C C . VAL B 1 125 ? -7.969 -4.641 10.93 1 93.44 125 VAL B C 1
ATOM 3820 O O . VAL B 1 125 ? -7.832 -5.805 10.555 1 93.44 125 VAL B O 1
ATOM 3823 N N . PRO B 1 126 ? -8.367 -3.637 10.148 1 92.56 126 PRO B N 1
ATOM 3824 C CA . PRO B 1 126 ? -8.508 -3.967 8.734 1 92.56 126 PRO B CA 1
ATOM 3825 C C . PRO B 1 126 ? -7.246 -4.594 8.141 1 92.56 126 PRO B C 1
ATOM 3827 O O . PRO B 1 126 ? -6.137 -4.148 8.438 1 92.56 126 PRO B O 1
ATOM 3830 N N . ALA B 1 127 ? -7.445 -5.625 7.371 1 95.06 127 ALA B N 1
ATOM 3831 C CA . ALA B 1 127 ? -6.34 -6.426 6.848 1 95.06 127 ALA B CA 1
ATOM 3832 C C . ALA B 1 127 ? -5.336 -5.551 6.098 1 95.06 127 ALA B C 1
ATOM 3834 O O . ALA B 1 127 ? -4.125 -5.766 6.195 1 95.06 127 ALA B O 1
ATOM 3835 N N . PHE B 1 128 ? -5.836 -4.629 5.387 1 90.38 128 PHE B N 1
ATOM 3836 C CA . PHE B 1 128 ? -4.953 -3.783 4.594 1 90.38 128 PHE B CA 1
ATOM 3837 C C . PHE B 1 128 ? -4.02 -2.979 5.488 1 90.38 128 PHE B C 1
ATOM 3839 O O . PHE B 1 128 ? -2.857 -2.758 5.148 1 90.38 128 PHE B O 1
ATOM 3846 N N . ILE B 1 129 ? -4.422 -2.473 6.633 1 91.62 129 ILE B N 1
ATOM 3847 C CA . ILE B 1 129 ? -3.623 -1.676 7.559 1 91.62 129 ILE B CA 1
ATOM 3848 C C . ILE B 1 129 ? -2.639 -2.578 8.297 1 91.62 129 ILE B C 1
ATOM 3850 O O . ILE B 1 129 ? -1.459 -2.244 8.43 1 91.62 129 ILE B O 1
ATOM 3854 N N . ALA B 1 130 ? -3.191 -3.73 8.758 1 94.88 130 ALA B N 1
ATOM 3855 C CA . ALA B 1 130 ? -2.32 -4.688 9.438 1 94.88 130 ALA B CA 1
ATOM 3856 C C . ALA B 1 130 ? -1.157 -5.105 8.539 1 94.88 130 ALA B C 1
ATOM 3858 O O . ALA B 1 130 ? -0.013 -5.176 8.992 1 94.88 130 ALA B O 1
ATOM 3859 N N . SER B 1 131 ? -1.532 -5.285 7.297 1 95.81 131 SER B N 1
ATOM 3860 C CA . SER B 1 131 ? -0.513 -5.77 6.371 1 95.81 131 SER B CA 1
ATOM 3861 C C . SER B 1 131 ? 0.394 -4.633 5.906 1 95.81 131 SER B C 1
ATOM 3863 O O . SER B 1 131 ? 1.566 -4.855 5.598 1 95.81 131 SER B O 1
ATOM 3865 N N . LEU B 1 132 ? -0.098 -3.441 5.848 1 92.69 132 LEU B N 1
ATOM 3866 C CA . LEU B 1 132 ? 0.773 -2.305 5.57 1 92.69 132 LEU B CA 1
ATOM 3867 C C . LEU B 1 132 ? 1.813 -2.135 6.672 1 92.69 132 LEU B C 1
ATOM 3869 O O . LEU B 1 132 ? 2.98 -1.856 6.391 1 92.69 132 LEU B O 1
ATOM 3873 N N . GLY B 1 133 ? 1.324 -2.225 7.879 1 94.19 133 GLY B N 1
ATOM 3874 C CA . GLY B 1 133 ? 2.271 -2.236 8.984 1 94.19 133 GLY B CA 1
ATOM 3875 C C . GLY B 1 133 ? 3.295 -3.352 8.883 1 94.19 133 GLY B C 1
ATOM 3876 O O . GLY B 1 133 ? 4.484 -3.135 9.125 1 94.19 133 GLY B O 1
ATOM 3877 N N . GLY B 1 134 ? 2.82 -4.523 8.516 1 95.88 134 GLY B N 1
ATOM 3878 C CA . GLY B 1 134 ? 3.715 -5.648 8.289 1 95.88 134 GLY B CA 1
ATOM 3879 C C . GLY B 1 134 ? 4.707 -5.406 7.168 1 95.88 134 GLY B C 1
ATOM 3880 O O . GLY B 1 134 ? 5.883 -5.77 7.281 1 95.88 134 GLY B O 1
ATOM 3881 N N . MET B 1 135 ? 4.188 -4.812 6.129 1 95.44 135 MET B N 1
ATOM 3882 C CA . MET B 1 135 ? 5.043 -4.5 4.988 1 95.44 135 MET B CA 1
ATOM 3883 C C . MET B 1 135 ? 6.238 -3.662 5.422 1 95.44 135 MET B C 1
ATOM 3885 O O . MET B 1 135 ? 7.379 -3.975 5.07 1 95.44 135 MET B O 1
ATOM 3889 N N . LEU B 1 136 ? 5.996 -2.631 6.223 1 93.44 136 LEU B N 1
ATOM 3890 C CA . LEU B 1 136 ? 7.059 -1.759 6.707 1 93.44 136 LEU B CA 1
ATOM 3891 C C . LEU B 1 136 ? 7.988 -2.51 7.656 1 93.44 136 LEU B C 1
ATOM 3893 O O . LEU B 1 136 ? 9.211 -2.426 7.527 1 93.44 136 LEU B O 1
ATOM 3897 N N . ALA B 1 137 ? 7.406 -3.223 8.539 1 95.19 137 ALA B N 1
ATOM 3898 C CA . ALA B 1 137 ? 8.195 -3.941 9.539 1 95.19 137 ALA B CA 1
ATOM 3899 C C . ALA B 1 137 ? 9.086 -4.988 8.883 1 95.19 137 ALA B C 1
ATOM 3901 O O . ALA B 1 137 ? 10.266 -5.113 9.227 1 95.19 137 ALA B O 1
ATOM 3902 N N . TYR B 1 138 ? 8.516 -5.719 7.934 1 96.94 138 TYR B N 1
ATOM 3903 C CA . TYR B 1 138 ? 9.281 -6.762 7.262 1 96.94 138 TYR B CA 1
ATOM 3904 C C . TYR B 1 138 ? 10.398 -6.152 6.418 1 96.94 138 TYR B C 1
ATOM 3906 O O . TYR B 1 138 ? 11.5 -6.695 6.355 1 96.94 138 TYR B O 1
ATOM 3914 N N . ARG B 1 139 ? 10.086 -5.055 5.766 1 94.5 139 ARG B N 1
ATOM 3915 C CA . ARG B 1 139 ? 11.109 -4.359 4.988 1 94.5 139 ARG B CA 1
ATOM 3916 C C . ARG B 1 139 ? 12.227 -3.855 5.891 1 94.5 139 ARG B C 1
ATOM 3918 O O . ARG B 1 139 ? 13.406 -3.984 5.555 1 94.5 139 ARG B O 1
ATOM 3925 N N . GLY B 1 140 ? 11.852 -3.25 6.984 1 93.5 140 GLY B N 1
ATOM 3926 C CA . GLY B 1 140 ? 12.852 -2.826 7.945 1 93.5 140 GLY B CA 1
ATOM 3927 C C . GLY B 1 140 ? 13.688 -3.973 8.484 1 93.5 140 GLY B C 1
ATOM 3928 O O . GLY B 1 140 ? 14.906 -3.842 8.633 1 93.5 140 GLY B O 1
ATOM 3929 N N . ALA B 1 141 ? 13.094 -5.066 8.695 1 94.88 141 ALA B N 1
ATOM 3930 C CA . ALA B 1 141 ? 13.789 -6.234 9.234 1 94.88 141 ALA B CA 1
ATOM 3931 C C . ALA B 1 141 ? 14.828 -6.754 8.25 1 94.88 141 ALA B C 1
ATOM 3933 O O . ALA B 1 141 ? 15.945 -7.109 8.648 1 94.88 141 ALA B O 1
ATOM 3934 N N . ILE B 1 142 ? 14.453 -6.812 7.004 1 93.31 142 ILE B N 1
ATOM 3935 C CA . ILE B 1 142 ? 15.414 -7.324 6.027 1 93.31 142 ILE B CA 1
ATOM 3936 C C . ILE B 1 142 ? 16.578 -6.348 5.891 1 93.31 142 ILE B C 1
ATOM 3938 O O . ILE B 1 142 ? 17.734 -6.762 5.766 1 93.31 142 ILE B O 1
ATOM 3942 N N . MET B 1 143 ? 16.297 -5.082 5.906 1 92.25 143 MET B N 1
ATOM 3943 C CA . MET B 1 143 ? 17.359 -4.082 5.844 1 92.25 143 MET B CA 1
ATOM 3944 C C . MET B 1 143 ? 18.281 -4.176 7.066 1 92.25 143 MET B C 1
ATOM 3946 O O . MET B 1 143 ? 19.5 -4.02 6.953 1 92.25 143 MET B O 1
ATOM 3950 N N . GLY B 1 144 ? 17.703 -4.43 8.156 1 91.38 144 GLY B N 1
ATOM 3951 C CA . GLY B 1 144 ? 18.469 -4.555 9.391 1 91.38 144 GLY B CA 1
ATOM 3952 C C . GLY B 1 144 ? 19.344 -5.797 9.43 1 91.38 144 GLY B C 1
ATOM 3953 O O . GLY B 1 144 ? 20.531 -5.723 9.758 1 91.38 144 GLY B O 1
ATOM 3954 N N . ILE B 1 145 ? 18.734 -6.867 9.039 1 90.06 145 ILE B N 1
ATOM 3955 C CA . ILE B 1 145 ? 19.438 -8.141 9.133 1 90.06 145 ILE B CA 1
ATOM 3956 C C . ILE B 1 145 ? 20.531 -8.203 8.078 1 90.06 145 ILE B C 1
ATOM 3958 O O . ILE B 1 145 ? 21.578 -8.82 8.297 1 90.06 145 ILE B O 1
ATOM 3962 N N . SER B 1 146 ? 20.312 -7.594 6.938 1 91 146 SER B N 1
ATOM 3963 C CA . SER B 1 146 ? 21.297 -7.598 5.859 1 91 146 SER B CA 1
ATOM 3964 C C . SER B 1 146 ? 22.281 -6.434 5.992 1 91 146 SER B C 1
ATOM 3966 O O . SER B 1 146 ? 23.281 -6.371 5.281 1 91 146 SER B O 1
ATOM 3968 N N . ARG B 1 147 ? 21.922 -5.469 6.926 1 87.56 147 ARG B N 1
ATOM 3969 C CA . ARG B 1 147 ? 22.688 -4.238 7.074 1 87.56 147 ARG B CA 1
ATOM 3970 C C . ARG B 1 147 ? 22.766 -3.471 5.758 1 87.56 147 ARG B C 1
ATOM 3972 O O . ARG B 1 147 ? 23.812 -2.92 5.41 1 87.56 147 ARG B O 1
ATOM 3979 N N . GLY B 1 148 ? 21.734 -3.721 4.988 1 86.06 148 GLY B N 1
ATOM 3980 C CA . GLY B 1 148 ? 21.594 -2.977 3.744 1 86.06 148 GLY B CA 1
ATOM 3981 C C . GLY B 1 148 ? 22.375 -3.59 2.598 1 86.06 148 GLY B C 1
ATOM 3982 O O . GLY B 1 148 ? 22.406 -3.043 1.493 1 86.06 148 GLY B O 1
ATOM 3983 N N . GLU B 1 149 ? 22.938 -4.73 2.83 1 90.62 149 GLU B N 1
ATOM 3984 C CA . GLU B 1 149 ? 23.781 -5.355 1.814 1 90.62 149 GLU B CA 1
ATOM 3985 C C . GLU B 1 149 ? 23.109 -6.582 1.213 1 90.62 149 GLU B C 1
ATOM 3987 O O . GLU B 1 149 ? 22.203 -7.156 1.818 1 90.62 149 GLU B O 1
ATOM 3992 N N . SER B 1 150 ? 23.578 -6.898 0.025 1 93.81 150 SER B N 1
ATOM 3993 C CA . SER B 1 150 ? 23.125 -8.141 -0.594 1 93.81 150 SER B CA 1
ATOM 3994 C C . SER B 1 150 ? 23.844 -9.344 0.011 1 93.81 150 SER B C 1
ATOM 3996 O O . SER B 1 150 ? 25.016 -9.266 0.375 1 93.81 150 SER B O 1
ATOM 3998 N N . ILE B 1 151 ? 23.156 -10.414 0.104 1 95.12 151 ILE B N 1
ATOM 3999 C CA . ILE B 1 151 ? 23.719 -11.641 0.665 1 95.12 151 ILE B CA 1
ATOM 4000 C C . ILE B 1 151 ? 23.797 -12.711 -0.422 1 95.12 151 ILE B C 1
ATOM 4002 O O . ILE B 1 151 ? 22.781 -13.25 -0.852 1 95.12 151 ILE B O 1
ATOM 4006 N N . PRO B 1 152 ? 25 -13.023 -0.81 1 93.88 152 PRO B N 1
ATOM 4007 C CA . PRO B 1 152 ? 25.156 -14.016 -1.879 1 93.88 152 PRO B CA 1
ATOM 4008 C C . PRO B 1 152 ? 24.922 -15.445 -1.396 1 93.88 152 PRO B C 1
ATOM 4010 O O . PRO B 1 152 ? 25.234 -15.773 -0.248 1 93.88 152 PRO B O 1
ATOM 4013 N N . ILE B 1 153 ? 24.359 -16.25 -2.293 1 92.06 153 ILE B N 1
ATOM 4014 C CA . ILE B 1 153 ? 24.156 -17.672 -2.021 1 92.06 153 ILE B CA 1
ATOM 4015 C C . ILE B 1 153 ? 24.688 -18.5 -3.191 1 92.06 153 ILE B C 1
ATOM 4017 O O . ILE B 1 153 ? 24.25 -18.312 -4.332 1 92.06 153 ILE B O 1
ATOM 4021 N N . SER B 1 154 ? 25.609 -19.453 -2.812 1 87.12 154 SER B N 1
ATOM 4022 C CA . SER B 1 154 ? 26.219 -20.25 -3.873 1 87.12 154 SER B CA 1
ATOM 4023 C C . SER B 1 154 ? 25.953 -21.734 -3.676 1 87.12 154 SER B C 1
ATOM 4025 O O . SER B 1 154 ? 26.312 -22.562 -4.523 1 87.12 154 SER B O 1
ATOM 4027 N N . ASP B 1 155 ? 25.266 -22.047 -2.629 1 91.25 155 ASP B N 1
ATOM 4028 C CA . ASP B 1 155 ? 25.016 -23.469 -2.371 1 91.25 155 ASP B CA 1
ATOM 4029 C C . ASP B 1 155 ? 24.266 -24.109 -3.529 1 91.25 155 ASP B C 1
ATOM 4031 O O . ASP B 1 155 ? 23.156 -23.672 -3.869 1 91.25 155 ASP B O 1
ATOM 4035 N N . ALA B 1 156 ? 24.828 -25.141 -4.016 1 90.12 156 ALA B N 1
ATOM 4036 C CA . ALA B 1 156 ? 24.281 -25.781 -5.203 1 90.12 156 ALA B CA 1
ATOM 4037 C C . ALA B 1 156 ? 22.922 -26.422 -4.898 1 90.12 156 ALA B C 1
ATOM 4039 O O . ALA B 1 156 ? 22.016 -26.406 -5.734 1 90.12 156 ALA B O 1
ATOM 4040 N N . GLY B 1 157 ? 22.859 -27.062 -3.777 1 91.19 157 GLY B N 1
ATOM 4041 C CA . GLY B 1 157 ? 21.609 -27.672 -3.381 1 91.19 157 GLY B CA 1
ATOM 4042 C C . GLY B 1 157 ? 20.453 -26.688 -3.285 1 91.19 157 GLY B C 1
ATOM 4043 O O . GLY B 1 157 ? 19.344 -26.969 -3.717 1 91.19 157 GLY B O 1
ATOM 4044 N N . PHE B 1 158 ? 20.781 -25.562 -2.795 1 94.5 158 PHE B N 1
ATOM 4045 C CA . PHE B 1 158 ? 19.766 -24.516 -2.678 1 94.5 158 PHE B CA 1
ATOM 4046 C C . PHE B 1 158 ? 19.438 -23.922 -4.043 1 94.5 158 PHE B C 1
ATOM 4048 O O . PHE B 1 158 ? 18.281 -23.719 -4.379 1 94.5 158 PHE B O 1
ATOM 4055 N N . ARG B 1 159 ? 20.422 -23.703 -4.809 1 93.69 159 ARG B N 1
ATOM 4056 C CA . ARG B 1 159 ? 20.266 -23.094 -6.121 1 93.69 159 ARG B CA 1
ATOM 4057 C C . ARG B 1 159 ? 19.484 -24 -7.062 1 93.69 159 ARG B C 1
ATOM 4059 O O . ARG B 1 159 ? 18.906 -23.547 -8.047 1 93.69 159 ARG B O 1
ATOM 4066 N N . PHE B 1 160 ? 19.547 -25.266 -6.75 1 92.75 160 PHE B N 1
ATOM 4067 C CA . PHE B 1 160 ? 18.828 -26.266 -7.527 1 92.75 160 PHE B CA 1
ATOM 4068 C C . PHE B 1 160 ? 17.344 -25.906 -7.621 1 92.75 160 PHE B C 1
ATOM 4070 O O . PHE B 1 160 ? 16.734 -26.047 -8.68 1 92.75 160 PHE B O 1
ATOM 4077 N N . LEU B 1 161 ? 16.781 -25.344 -6.645 1 92.81 161 LEU B N 1
ATOM 4078 C CA . LEU B 1 161 ? 15.359 -25.031 -6.559 1 92.81 161 LEU B CA 1
ATOM 4079 C C . LEU B 1 161 ? 14.984 -23.938 -7.559 1 92.81 161 LEU B C 1
ATOM 4081 O O . LEU B 1 161 ? 13.852 -23.906 -8.055 1 92.81 161 LEU B O 1
ATOM 4085 N N . GLY B 1 162 ? 15.953 -23.078 -7.797 1 92.75 162 GLY B N 1
ATOM 4086 C CA . GLY B 1 162 ? 15.633 -21.922 -8.617 1 92.75 162 GLY B CA 1
ATOM 4087 C C . GLY B 1 162 ? 16.203 -22.016 -10.016 1 92.75 162 GLY B C 1
ATOM 4088 O O . GLY B 1 162 ? 15.758 -21.328 -10.93 1 92.75 162 GLY B O 1
ATOM 4089 N N . THR B 1 163 ? 17.203 -22.922 -10.234 1 91.31 163 THR B N 1
ATOM 4090 C CA . THR B 1 163 ? 17.922 -22.828 -11.5 1 91.31 163 THR B CA 1
ATOM 4091 C C . THR B 1 163 ? 17.922 -24.172 -12.227 1 91.31 163 THR B C 1
ATOM 4093 O O . THR B 1 163 ? 18.203 -24.234 -13.43 1 91.31 163 THR B O 1
ATOM 4096 N N . ALA B 1 164 ? 17.578 -25.219 -11.578 1 91.81 164 ALA B N 1
ATOM 4097 C CA . ALA B 1 164 ? 17.688 -26.547 -12.18 1 91.81 164 ALA B CA 1
ATOM 4098 C C . ALA B 1 164 ? 16.547 -26.812 -13.156 1 91.81 164 ALA B C 1
ATOM 4100 O O . ALA B 1 164 ? 15.594 -26.031 -13.227 1 91.81 164 ALA B O 1
ATOM 4101 N N . TYR B 1 165 ? 16.766 -27.844 -13.961 1 95.12 165 TYR B N 1
ATOM 4102 C CA . TYR B 1 165 ? 15.773 -28.266 -14.945 1 95.12 165 TYR B CA 1
ATOM 4103 C C . TYR B 1 165 ? 15.445 -29.75 -14.781 1 95.12 165 TYR B C 1
ATOM 4105 O O . TYR B 1 165 ? 16.297 -30.547 -14.391 1 95.12 165 TYR B O 1
ATOM 4113 N N . VAL B 1 166 ? 14.281 -30.062 -15.078 1 93.44 166 VAL B N 1
ATOM 4114 C CA . VAL B 1 166 ? 13.891 -31.453 -15.156 1 93.44 166 VAL B CA 1
ATOM 4115 C C . VAL B 1 166 ? 14.492 -32.094 -16.406 1 93.44 166 VAL B C 1
ATOM 4117 O O . VAL B 1 166 ? 14.438 -31.5 -17.5 1 93.44 166 VAL B O 1
ATOM 4120 N N . PRO B 1 167 ? 15.094 -33.219 -16.188 1 93.5 167 PRO B N 1
ATOM 4121 C CA . PRO B 1 167 ? 15.609 -33.875 -17.391 1 93.5 167 PRO B CA 1
ATOM 4122 C C . PRO B 1 167 ? 14.555 -34 -18.5 1 93.5 167 PRO B C 1
ATOM 4124 O O . PRO B 1 167 ? 13.383 -34.281 -18.203 1 93.5 167 PRO B O 1
ATOM 4127 N N . LYS B 1 168 ? 14.938 -33.781 -19.766 1 93.75 168 LYS B N 1
ATOM 4128 C CA . LYS B 1 168 ? 14.039 -33.719 -20.906 1 93.75 168 LYS B CA 1
ATOM 4129 C C . LYS B 1 168 ? 13.164 -34.969 -21.016 1 93.75 168 LYS B C 1
ATOM 4131 O O . LYS B 1 168 ? 11.961 -34.844 -21.281 1 93.75 168 LYS B O 1
ATOM 4136 N N . THR B 1 169 ? 13.766 -36.094 -20.766 1 93.75 169 THR B N 1
ATOM 4137 C CA . THR B 1 169 ? 13.016 -37.344 -20.859 1 93.75 169 THR B CA 1
ATOM 4138 C C . THR B 1 169 ? 11.938 -37.406 -19.781 1 93.75 169 THR B C 1
ATOM 4140 O O . THR B 1 169 ? 10.812 -37.844 -20.047 1 93.75 169 THR B O 1
ATOM 4143 N N . LEU B 1 170 ? 12.367 -37 -18.594 1 92.12 170 LEU B N 1
ATOM 4144 C CA . LEU B 1 170 ? 11.398 -37.031 -17.516 1 92.12 170 LEU B CA 1
ATOM 4145 C C . LEU B 1 170 ? 10.273 -36.031 -17.781 1 92.12 170 LEU B C 1
ATOM 4147 O O . LEU B 1 170 ? 9.117 -36.281 -17.422 1 92.12 170 LEU B O 1
ATOM 4151 N N . GLY B 1 171 ? 10.688 -34.906 -18.344 1 92.06 171 GLY B N 1
ATOM 4152 C CA . GLY B 1 171 ? 9.672 -33.938 -18.703 1 92.06 171 GLY B CA 1
ATOM 4153 C C . GLY B 1 171 ? 8.656 -34.469 -19.703 1 92.06 171 GLY B C 1
ATOM 4154 O O . GLY B 1 171 ? 7.457 -34.25 -19.562 1 92.06 171 GLY B O 1
ATOM 4155 N N . LEU B 1 172 ? 9.109 -35.188 -20.625 1 92.75 172 LEU B N 1
ATOM 4156 C CA . LEU B 1 172 ? 8.227 -35.781 -21.641 1 92.75 172 LEU B CA 1
ATOM 4157 C C . LEU B 1 172 ? 7.328 -36.844 -21.016 1 92.75 172 LEU B C 1
ATOM 4159 O O . LEU B 1 172 ? 6.152 -36.938 -21.375 1 92.75 172 LEU B O 1
ATOM 4163 N N . ILE B 1 173 ? 7.848 -37.594 -20.109 1 94.25 173 ILE B N 1
ATOM 4164 C CA . ILE B 1 173 ? 7.074 -38.625 -19.438 1 94.25 173 ILE B CA 1
ATOM 4165 C C . ILE B 1 173 ? 5.945 -37.969 -18.641 1 94.25 173 ILE B C 1
ATOM 4167 O O . ILE B 1 173 ? 4.801 -38.438 -18.688 1 94.25 173 ILE B O 1
ATOM 4171 N N . ILE B 1 174 ? 6.355 -36.969 -17.938 1 92.06 174 ILE B N 1
ATOM 4172 C CA . ILE B 1 174 ? 5.367 -36.25 -17.125 1 92.06 174 ILE B CA 1
ATOM 4173 C C . ILE B 1 174 ? 4.277 -35.688 -18.047 1 92.06 174 ILE B C 1
ATOM 4175 O O . ILE B 1 174 ? 3.092 -35.75 -17.703 1 92.06 174 ILE B O 1
ATOM 4179 N N . ALA B 1 175 ? 4.66 -35.188 -19.172 1 91.81 175 ALA B N 1
ATOM 4180 C CA . ALA B 1 175 ? 3.705 -34.625 -20.125 1 91.81 175 ALA B CA 1
ATOM 4181 C C . ALA B 1 175 ? 2.752 -35.688 -20.641 1 91.81 175 ALA B C 1
ATOM 4183 O O . ALA B 1 175 ? 1.546 -35.469 -20.75 1 91.81 175 ALA B O 1
ATOM 4184 N N . ILE B 1 176 ? 3.266 -36.812 -20.938 1 93.12 176 ILE B N 1
ATOM 4185 C CA . ILE B 1 176 ? 2.459 -37.906 -21.453 1 93.12 176 ILE B CA 1
ATOM 4186 C C . ILE B 1 176 ? 1.475 -38.375 -20.391 1 93.12 176 ILE B C 1
ATOM 4188 O O . ILE B 1 176 ? 0.296 -38.594 -20.672 1 93.12 176 ILE B O 1
ATOM 4192 N N . ILE B 1 177 ? 1.966 -38.469 -19.203 1 92.62 177 ILE B N 1
ATOM 4193 C CA . ILE B 1 177 ? 1.11 -38.875 -18.094 1 92.62 177 ILE B CA 1
ATOM 4194 C C . ILE B 1 177 ? -0.004 -37.875 -17.906 1 92.62 177 ILE B C 1
ATOM 4196 O O . ILE B 1 177 ? -1.164 -38.219 -17.703 1 92.62 177 ILE B O 1
ATOM 4200 N N . ALA B 1 178 ? 0.425 -36.594 -17.922 1 90.88 178 ALA B N 1
ATOM 4201 C CA . ALA B 1 178 ? -0.56 -35.531 -17.766 1 90.88 178 ALA B CA 1
ATOM 4202 C C . ALA B 1 178 ? -1.609 -35.594 -18.875 1 90.88 178 ALA B C 1
ATOM 4204 O O . ALA B 1 178 ? -2.801 -35.406 -18.625 1 90.88 178 ALA B O 1
ATOM 4205 N N . CYS B 1 179 ? -1.204 -35.844 -20.125 1 91.44 179 CYS B N 1
ATOM 4206 C CA . CYS B 1 179 ? -2.123 -35.938 -21.25 1 91.44 179 CYS B CA 1
ATOM 4207 C C . CYS B 1 179 ? -3.08 -37.094 -21.062 1 91.44 179 CYS B C 1
ATOM 4209 O O . CYS B 1 179 ? -4.285 -36.969 -21.297 1 91.44 179 CYS B O 1
ATOM 4211 N N . ILE B 1 180 ? -2.576 -38.188 -20.641 1 92.56 180 ILE B N 1
ATOM 4212 C CA . ILE B 1 180 ? -3.396 -39.375 -20.406 1 92.56 180 ILE B CA 1
ATOM 4213 C C . ILE B 1 180 ? -4.418 -39.094 -19.312 1 92.56 180 ILE B C 1
ATOM 4215 O O . ILE B 1 180 ? -5.59 -39.438 -19.438 1 92.56 180 ILE B O 1
ATOM 4219 N N . PHE B 1 181 ? -3.908 -38.469 -18.328 1 90.69 181 PHE B N 1
ATOM 4220 C CA . PHE B 1 181 ? -4.785 -38.156 -17.203 1 90.69 181 PHE B CA 1
ATOM 4221 C C . PHE B 1 181 ? -5.918 -37.25 -17.641 1 90.69 181 PHE B C 1
ATOM 4223 O O . PHE B 1 181 ? -7.07 -37.438 -17.25 1 90.69 181 PHE B O 1
ATOM 4230 N N . VAL B 1 182 ? -5.621 -36.219 -18.375 1 88.56 182 VAL B N 1
ATOM 4231 C CA . VAL B 1 182 ? -6.613 -35.281 -18.844 1 88.56 182 VAL B CA 1
ATOM 4232 C C . VAL B 1 182 ? -7.641 -35.969 -19.734 1 88.56 182 VAL B C 1
ATOM 4234 O O . VAL B 1 182 ? -8.844 -35.719 -19.625 1 88.56 182 VAL B O 1
ATOM 4237 N N . VAL B 1 183 ? -7.191 -36.875 -20.609 1 90.06 183 VAL B N 1
ATOM 4238 C CA . VAL B 1 183 ? -8.07 -37.594 -21.531 1 90.06 183 VAL B CA 1
ATOM 4239 C C . VAL B 1 183 ? -8.977 -38.531 -20.734 1 90.06 183 VAL B C 1
ATOM 4241 O O . VAL B 1 183 ? -10.195 -38.562 -20.953 1 90.06 183 VAL B O 1
ATOM 4244 N N . ILE B 1 184 ? -8.445 -39.219 -19.797 1 91.06 184 ILE B N 1
ATOM 4245 C CA . ILE B 1 184 ? -9.211 -40.156 -19 1 91.06 184 ILE B CA 1
ATOM 4246 C C . ILE B 1 184 ? -10.234 -39.438 -18.141 1 91.06 184 ILE B C 1
ATOM 4248 O O . ILE B 1 184 ? -11.391 -39.844 -18.047 1 91.06 184 ILE B O 1
ATOM 4252 N N . SER B 1 185 ? -9.742 -38.406 -17.531 1 88.94 185 SER B N 1
ATOM 4253 C CA . SER B 1 185 ? -10.633 -37.656 -16.672 1 88.94 185 SER B CA 1
ATOM 4254 C C . SER B 1 185 ? -11.797 -37.062 -17.469 1 88.94 185 SER B C 1
ATOM 4256 O O . SER B 1 185 ? -12.914 -36.969 -16.969 1 88.94 185 SER B O 1
ATOM 4258 N N . ALA B 1 186 ? -11.508 -36.594 -18.688 1 86.88 186 ALA B N 1
ATOM 4259 C CA . ALA B 1 186 ? -12.547 -36 -19.531 1 86.88 186 ALA B CA 1
ATOM 4260 C C . ALA B 1 186 ? -13.602 -37.031 -19.891 1 86.88 186 ALA B C 1
ATOM 4262 O O . ALA B 1 186 ? -14.797 -36.781 -19.859 1 86.88 186 ALA B O 1
ATOM 4263 N N . PHE B 1 187 ? -13.203 -38.188 -20.203 1 88.25 187 PHE B N 1
ATOM 4264 C CA . PHE B 1 187 ? -14.133 -39.25 -20.609 1 88.25 187 PHE B CA 1
ATOM 4265 C C . PHE B 1 187 ? -14.883 -39.812 -19.406 1 88.25 187 PHE B C 1
ATOM 4267 O O . PHE B 1 187 ? -16.062 -40.156 -19.516 1 88.25 187 PHE B O 1
ATOM 4274 N N . LYS B 1 188 ? -14.227 -39.875 -18.281 1 89.44 188 LYS B N 1
ATOM 4275 C CA . LYS B 1 188 ? -14.914 -40.312 -17.078 1 89.44 188 LYS B CA 1
ATOM 4276 C C . LYS B 1 188 ? -16 -39.344 -16.672 1 89.44 188 LYS B C 1
ATOM 4278 O O . LYS B 1 188 ? -17.094 -39.75 -16.266 1 89.44 188 LYS B O 1
ATOM 4283 N N . LYS B 1 189 ? -15.617 -38.125 -16.781 1 86.56 189 LYS B N 1
ATOM 4284 C CA . LYS B 1 189 ? -16.594 -37.094 -16.438 1 86.56 189 LYS B CA 1
ATOM 4285 C C . LYS B 1 189 ? -17.781 -37.125 -17.391 1 86.56 189 LYS B C 1
ATOM 4287 O O . LYS B 1 189 ? -18.922 -36.969 -16.969 1 86.56 189 LYS B O 1
ATOM 4292 N N . ARG B 1 190 ? -17.453 -37.281 -18.703 1 85.94 190 ARG B N 1
ATOM 4293 C CA . ARG B 1 190 ? -18.516 -37.375 -19.703 1 85.94 190 ARG B CA 1
ATOM 4294 C C . ARG B 1 190 ? -19.422 -38.562 -19.453 1 85.94 190 ARG B C 1
ATOM 4296 O O . ARG B 1 190 ? -20.656 -38.438 -19.5 1 85.94 190 ARG B O 1
ATOM 4303 N N . ASN B 1 191 ? -18.844 -39.688 -19.109 1 89.12 191 ASN B N 1
ATOM 4304 C CA . ASN B 1 191 ? -19.625 -40.875 -18.844 1 89.12 191 ASN B CA 1
ATOM 4305 C C . ASN B 1 191 ? -20.484 -40.75 -17.594 1 89.12 191 ASN B C 1
ATOM 4307 O O . ASN B 1 191 ? -21.625 -41.219 -17.562 1 89.12 191 ASN B O 1
ATOM 4311 N N . ALA B 1 192 ? -19.906 -40.094 -16.656 1 87.75 192 ALA B N 1
ATOM 4312 C CA . ALA B 1 192 ? -20.672 -39.844 -15.422 1 87.75 192 ALA B CA 1
ATOM 4313 C C . ALA B 1 192 ? -21.859 -38.938 -15.688 1 87.75 192 ALA B C 1
ATOM 4315 O O . ALA B 1 192 ? -22.953 -39.156 -15.156 1 87.75 192 ALA B O 1
ATOM 4316 N N . ARG B 1 193 ? -21.609 -37.938 -16.516 1 85.56 193 ARG B N 1
ATOM 4317 C CA . ARG B 1 193 ? -22.688 -37.031 -16.844 1 85.56 193 ARG B CA 1
ATOM 4318 C C . ARG B 1 193 ? -23.781 -37.719 -17.641 1 85.56 193 ARG B C 1
ATOM 4320 O O . ARG B 1 193 ? -24.969 -37.469 -17.422 1 85.56 193 ARG B O 1
ATOM 4327 N N . ILE B 1 194 ? -23.391 -38.656 -18.562 1 85.38 194 ILE B N 1
ATOM 4328 C CA . ILE B 1 194 ? -24.344 -39.406 -19.359 1 85.38 194 ILE B CA 1
ATOM 4329 C C . ILE B 1 194 ? -25.125 -40.375 -18.469 1 85.38 194 ILE B C 1
ATOM 4331 O O . ILE B 1 194 ? -26.344 -40.5 -18.594 1 85.38 194 ILE B O 1
ATOM 4335 N N . LYS B 1 195 ? -24.422 -40.938 -17.531 1 88.81 195 LYS B N 1
ATOM 4336 C CA . LYS B 1 195 ? -25.047 -41.875 -16.625 1 88.81 195 LYS B CA 1
ATOM 4337 C C . LYS B 1 195 ? -26.109 -41.188 -15.75 1 88.81 195 LYS B C 1
ATOM 4339 O O . LYS B 1 195 ? -27.141 -41.812 -15.43 1 88.81 195 LYS B O 1
ATOM 4344 N N . PHE B 1 196 ? -25.828 -40 -15.352 1 88.94 196 PHE B N 1
ATOM 4345 C CA . PHE B 1 196 ? -26.734 -39.312 -14.453 1 88.94 196 PHE B CA 1
ATOM 4346 C C . PHE B 1 196 ? -27.734 -38.469 -15.242 1 88.94 196 PHE B C 1
ATOM 4348 O O . PHE B 1 196 ? -28.5 -37.688 -14.656 1 88.94 196 PHE B O 1
ATOM 4355 N N . GLY B 1 197 ? -27.719 -38.406 -16.578 1 78.75 197 GLY B N 1
ATOM 4356 C CA . GLY B 1 197 ? -28.734 -37.812 -17.438 1 78.75 197 GLY B CA 1
ATOM 4357 C C . GLY B 1 197 ? -28.5 -36.344 -17.703 1 78.75 197 GLY B C 1
ATOM 4358 O O . GLY B 1 197 ? -29.438 -35.594 -18 1 78.75 197 GLY B O 1
ATOM 4359 N N . PHE B 1 198 ? -27.266 -35.969 -17.469 1 81.25 198 PHE B N 1
ATOM 4360 C CA . PHE B 1 198 ? -26.938 -34.562 -17.734 1 81.25 198 PHE B CA 1
ATOM 4361 C C . PHE B 1 198 ? -26.609 -34.375 -19.203 1 81.25 198 PHE B C 1
ATOM 4363 O O . PHE B 1 198 ? -26.25 -35.312 -19.906 1 81.25 198 PHE B O 1
ATOM 4370 N N . LYS B 1 199 ? -26.828 -33.156 -19.766 1 82.19 199 LYS B N 1
ATOM 4371 C CA . LYS B 1 199 ? -26.469 -32.812 -21.141 1 82.19 199 LYS B CA 1
ATOM 4372 C C . LYS B 1 199 ? -24.953 -32.75 -21.312 1 82.19 199 LYS B C 1
ATOM 4374 O O . LYS B 1 199 ? -24.25 -32.25 -20.438 1 82.19 199 LYS B O 1
ATOM 4379 N N . VAL B 1 200 ? -24.516 -33.531 -22.297 1 83.81 200 VAL B N 1
ATOM 4380 C CA . VAL B 1 200 ? -23.094 -33.531 -22.578 1 83.81 200 VAL B CA 1
ATOM 4381 C C . VAL B 1 200 ? -22.812 -32.844 -23.906 1 83.81 200 VAL B C 1
ATOM 4383 O O . VAL B 1 200 ? -23.688 -32.812 -24.781 1 83.81 200 VAL B O 1
ATOM 4386 N N . LYS B 1 201 ? -21.656 -32.125 -24.031 1 79.5 201 LYS B N 1
ATOM 4387 C CA . LYS B 1 201 ? -21.234 -31.562 -25.297 1 79.5 201 LYS B CA 1
ATOM 4388 C C . LYS B 1 201 ? -21.078 -32.625 -26.375 1 79.5 201 LYS B C 1
ATOM 4390 O O . LYS B 1 201 ? -20.938 -33.812 -26.062 1 79.5 201 LYS B O 1
ATOM 4395 N N . SER B 1 202 ? -21.203 -32.188 -27.656 1 84.69 202 SER B N 1
ATOM 4396 C CA . SER B 1 202 ? -20.984 -33.125 -28.75 1 84.69 202 SER B CA 1
ATOM 4397 C C . SER B 1 202 ? -19.594 -33.75 -28.672 1 84.69 202 SER B C 1
ATOM 4399 O O . SER B 1 202 ? -18.656 -33.125 -28.188 1 84.69 202 SER B O 1
ATOM 4401 N N . MET B 1 203 ? -19.484 -34.969 -29.016 1 85.81 203 MET B N 1
ATOM 4402 C CA . MET B 1 203 ? -18.219 -35.719 -28.984 1 85.81 203 MET B CA 1
ATOM 4403 C C . MET B 1 203 ? -17.156 -34.969 -29.797 1 85.81 203 MET B C 1
ATOM 4405 O O . MET B 1 203 ? -15.984 -34.938 -29.406 1 85.81 203 MET B O 1
ATOM 4409 N N . ALA B 1 204 ? -17.562 -34.312 -30.859 1 87.56 204 ALA B N 1
ATOM 4410 C CA . ALA B 1 204 ? -16.609 -33.562 -31.719 1 87.56 204 ALA B CA 1
ATOM 4411 C C . ALA B 1 204 ? -16 -32.406 -30.953 1 87.56 204 ALA B C 1
ATOM 4413 O O . ALA B 1 204 ? -14.789 -32.156 -31.031 1 87.56 204 ALA B O 1
ATOM 4414 N N . LEU B 1 205 ? -16.859 -31.719 -30.281 1 85.5 205 LEU B N 1
ATOM 4415 C CA . LEU B 1 205 ? -16.391 -30.547 -29.547 1 85.5 205 LEU B CA 1
ATOM 4416 C C . LEU B 1 205 ? -15.492 -30.969 -28.391 1 85.5 205 LEU B C 1
ATOM 4418 O O . LEU B 1 205 ? -14.508 -30.297 -28.078 1 85.5 205 LEU B O 1
ATOM 4422 N N . GLU B 1 206 ? -15.883 -32 -27.797 1 87 206 GLU B N 1
ATOM 4423 C CA . GLU B 1 206 ? -15.078 -32.5 -26.688 1 87 206 GLU B CA 1
ATOM 4424 C C . GLU B 1 206 ? -13.695 -32.938 -27.156 1 87 206 GLU B C 1
ATOM 4426 O O . GLU B 1 206 ? -12.695 -32.719 -26.484 1 87 206 GLU B O 1
ATOM 4431 N N . ILE B 1 207 ? -13.711 -33.625 -28.25 1 90 207 ILE B N 1
ATOM 4432 C CA . ILE B 1 207 ? -12.445 -34.094 -28.812 1 90 207 ILE B CA 1
ATOM 4433 C C . ILE B 1 207 ? -11.586 -32.875 -29.203 1 90 207 ILE B C 1
ATOM 4435 O O . ILE B 1 207 ? -10.367 -32.906 -29.016 1 90 207 ILE B O 1
ATOM 4439 N N . ILE B 1 208 ? -12.203 -31.875 -29.75 1 89 208 ILE B N 1
ATOM 4440 C CA . ILE B 1 208 ? -11.469 -30.688 -30.141 1 89 208 ILE B CA 1
ATOM 4441 C C . ILE B 1 208 ? -10.82 -30.047 -28.922 1 89 208 ILE B C 1
ATOM 4443 O O . ILE B 1 208 ? -9.648 -29.672 -28.953 1 89 208 ILE B O 1
ATOM 4447 N N . TYR B 1 209 ? -11.562 -29.938 -27.844 1 84.56 209 TYR B N 1
ATOM 4448 C CA . TYR B 1 209 ? -11.023 -29.359 -26.609 1 84.56 209 TYR B CA 1
ATOM 4449 C C . TYR B 1 209 ? -9.883 -30.219 -26.062 1 84.56 209 TYR B C 1
ATOM 4451 O O . TYR B 1 209 ? -8.883 -29.688 -25.578 1 84.56 209 TYR B O 1
ATOM 4459 N N . LEU B 1 210 ? -10.062 -31.469 -26.156 1 88.56 210 LEU B N 1
ATOM 4460 C CA . LEU B 1 210 ? -9.031 -32.375 -25.656 1 88.56 210 LEU B CA 1
ATOM 4461 C C . LEU B 1 210 ? -7.758 -32.281 -26.484 1 88.56 210 LEU B C 1
ATOM 4463 O O . LEU B 1 210 ? -6.652 -32.281 -25.938 1 88.56 210 LEU B O 1
ATOM 4467 N N . VAL B 1 211 ? -7.949 -32.188 -27.781 1 90.88 211 VAL B N 1
ATOM 4468 C CA . VAL B 1 211 ? -6.801 -32.031 -28.656 1 90.88 211 VAL B CA 1
ATOM 4469 C C . VAL B 1 211 ? -6.062 -30.734 -28.344 1 90.88 211 VAL B C 1
ATOM 4471 O O . VAL B 1 211 ? -4.828 -30.703 -28.344 1 90.88 211 VAL B O 1
ATOM 4474 N N . ILE B 1 212 ? -6.793 -29.75 -28.078 1 87.31 212 ILE B N 1
ATOM 4475 C CA . ILE B 1 212 ? -6.195 -28.453 -27.75 1 87.31 212 ILE B CA 1
ATOM 4476 C C . ILE B 1 212 ? -5.422 -28.562 -26.438 1 87.31 212 ILE B C 1
ATOM 4478 O O . ILE B 1 212 ? -4.293 -28.078 -26.328 1 87.31 212 ILE B O 1
ATOM 4482 N N . TYR B 1 213 ? -5.957 -29.188 -25.453 1 87.06 213 TYR B N 1
ATOM 4483 C CA . TYR B 1 213 ? -5.297 -29.359 -24.156 1 87.06 213 TYR B CA 1
ATOM 4484 C C . TYR B 1 213 ? -4 -30.141 -24.312 1 87.06 213 TYR B C 1
ATOM 4486 O O . TYR B 1 213 ? -2.971 -29.766 -23.75 1 87.06 213 TYR B O 1
ATOM 4494 N N . VAL B 1 214 ? -4.109 -31.203 -25.047 1 90.56 214 VAL B N 1
ATOM 4495 C CA . VAL B 1 214 ? -2.939 -32.031 -25.266 1 90.56 214 VAL B CA 1
ATOM 4496 C C . VAL B 1 214 ? -1.876 -31.266 -26.047 1 90.56 214 VAL B C 1
ATOM 4498 O O . VAL B 1 214 ? -0.685 -31.359 -25.734 1 90.56 214 VAL B O 1
ATOM 4501 N N . ALA B 1 215 ? -2.318 -30.531 -27 1 91.19 215 ALA B N 1
ATOM 4502 C CA . ALA B 1 215 ? -1.392 -29.75 -27.812 1 91.19 215 ALA B CA 1
ATOM 4503 C C . ALA B 1 215 ? -0.683 -28.703 -26.953 1 91.19 215 ALA B C 1
ATOM 4505 O O . ALA B 1 215 ? 0.511 -28.438 -27.141 1 91.19 215 ALA B O 1
ATOM 4506 N N . ILE B 1 216 ? -1.383 -28.125 -26.078 1 87.94 216 ILE B N 1
ATOM 4507 C CA . ILE B 1 216 ? -0.817 -27.094 -25.219 1 87.94 216 ILE B CA 1
ATOM 4508 C C . ILE B 1 216 ? 0.213 -27.719 -24.281 1 87.94 216 ILE B C 1
ATOM 4510 O O . ILE B 1 216 ? 1.308 -27.188 -24.109 1 87.94 216 ILE B O 1
ATOM 4514 N N . ILE B 1 217 ? -0.1 -28.844 -23.703 1 91.06 217 ILE B N 1
ATOM 4515 C CA . ILE B 1 217 ? 0.789 -29.516 -22.766 1 91.06 217 ILE B CA 1
ATOM 4516 C C . ILE B 1 217 ? 2.057 -29.969 -23.484 1 91.06 217 ILE B C 1
ATOM 4518 O O . ILE B 1 217 ? 3.17 -29.672 -23.047 1 91.06 217 ILE B O 1
ATOM 4522 N N . MET B 1 218 ? 1.829 -30.641 -24.609 1 91.81 218 MET B N 1
ATOM 4523 C CA . MET B 1 218 ? 2.965 -31.141 -25.375 1 91.81 218 MET B CA 1
ATOM 4524 C C . MET B 1 218 ? 3.781 -30 -25.953 1 91.81 218 MET B C 1
ATOM 4526 O O . MET B 1 218 ? 5.012 -30.047 -25.984 1 91.81 218 MET B O 1
ATOM 4530 N N . GLY B 1 219 ? 3.062 -29.031 -26.469 1 91.25 219 GLY B N 1
ATOM 4531 C CA . GLY B 1 219 ? 3.752 -27.859 -26.984 1 91.25 219 GLY B CA 1
ATOM 4532 C C . GLY B 1 219 ? 4.617 -27.172 -25.938 1 91.25 219 GLY B C 1
ATOM 4533 O O . GLY B 1 219 ? 5.727 -26.719 -26.234 1 91.25 219 GLY B O 1
ATOM 4534 N N . PHE B 1 220 ? 4.133 -27.062 -24.766 1 91.69 220 PHE B N 1
ATOM 4535 C CA . PHE B 1 220 ? 4.871 -26.453 -23.672 1 91.69 220 PHE B CA 1
ATOM 4536 C C . PHE B 1 220 ? 6.141 -27.25 -23.375 1 91.69 220 PHE B C 1
ATOM 4538 O O . PHE B 1 220 ? 7.227 -26.672 -23.25 1 91.69 220 PHE B O 1
ATOM 4545 N N . VAL B 1 221 ? 5.992 -28.547 -23.234 1 93.25 221 VAL B N 1
ATOM 4546 C CA . VAL B 1 221 ? 7.121 -29.391 -22.859 1 93.25 221 VAL B CA 1
ATOM 4547 C C . VAL B 1 221 ? 8.156 -29.391 -23.984 1 93.25 221 VAL B C 1
ATOM 4549 O O . VAL B 1 221 ? 9.359 -29.344 -23.719 1 93.25 221 VAL B O 1
ATOM 4552 N N . LEU B 1 222 ? 7.664 -29.453 -25.219 1 92.75 222 LEU B N 1
ATOM 4553 C CA . LEU B 1 222 ? 8.594 -29.422 -26.344 1 92.75 222 LEU B CA 1
ATOM 4554 C C . LEU B 1 222 ? 9.336 -28.094 -26.406 1 92.75 222 LEU B C 1
ATOM 4556 O O . LEU B 1 222 ? 10.523 -28.062 -26.734 1 92.75 222 LEU B O 1
ATOM 4560 N N . LEU B 1 223 ? 8.602 -27.078 -26.078 1 91.94 223 LEU B N 1
ATOM 4561 C CA . LEU B 1 223 ? 9.219 -25.766 -26.047 1 91.94 223 LEU B CA 1
ATOM 4562 C C . LEU B 1 223 ? 10.289 -25.688 -24.953 1 91.94 223 LEU B C 1
ATOM 4564 O O . LEU B 1 223 ? 11.391 -25.188 -25.203 1 91.94 223 LEU B O 1
ATOM 4568 N N . MET B 1 224 ? 10.016 -26.125 -23.797 1 93.56 224 MET B N 1
ATOM 4569 C CA . MET B 1 224 ? 10.969 -26.109 -22.688 1 93.56 224 MET B CA 1
ATOM 4570 C C . MET B 1 224 ? 12.164 -27.016 -22.984 1 93.56 224 MET B C 1
ATOM 4572 O O . MET B 1 224 ? 13.297 -26.672 -22.672 1 93.56 224 MET B O 1
ATOM 4576 N N . ASN B 1 225 ? 11.859 -28.125 -23.641 1 94.12 225 ASN B N 1
ATOM 4577 C CA . ASN B 1 225 ? 12.906 -29.094 -23.969 1 94.12 225 ASN B CA 1
ATOM 4578 C C . ASN B 1 225 ? 13.812 -28.562 -25.078 1 94.12 225 ASN B C 1
ATOM 4580 O O . ASN B 1 225 ? 14.938 -29.047 -25.25 1 94.12 225 ASN B O 1
ATOM 4584 N N . SER B 1 226 ? 13.352 -27.703 -25.844 1 93.62 226 SER B N 1
ATOM 4585 C CA . SER B 1 226 ? 14.172 -27.109 -26.891 1 93.62 226 SER B CA 1
ATOM 4586 C C . SER B 1 226 ? 15.289 -26.25 -26.297 1 93.62 226 SER B C 1
ATOM 4588 O O . SER B 1 226 ? 16.25 -25.906 -26.969 1 93.62 226 SER B O 1
ATOM 4590 N N . TYR B 1 227 ? 15.188 -25.891 -25.109 1 94.19 227 TYR B N 1
ATOM 4591 C CA . TYR B 1 227 ? 16.266 -25.266 -24.359 1 94.19 227 TYR B CA 1
ATOM 4592 C C . TYR B 1 227 ? 16.906 -26.25 -23.391 1 94.19 227 TYR B C 1
ATOM 4594 O O . TYR B 1 227 ? 17.578 -27.188 -23.812 1 94.19 227 TYR B O 1
ATOM 4602 N N . LYS B 1 228 ? 16.656 -26.156 -22.047 1 94.31 228 LYS B N 1
ATOM 4603 C CA . LYS B 1 228 ? 17.312 -27.031 -21.078 1 94.31 228 LYS B CA 1
ATOM 4604 C C . LYS B 1 228 ? 16.328 -27.969 -20.391 1 94.31 228 LYS B C 1
ATOM 4606 O O . LYS B 1 228 ? 16.719 -28.797 -19.578 1 94.31 228 LYS B O 1
ATOM 4611 N N . GLY B 1 229 ? 14.992 -27.875 -20.75 1 94.88 229 GLY B N 1
ATOM 4612 C CA . GLY B 1 229 ? 13.945 -28.656 -20.109 1 94.88 229 GLY B CA 1
ATOM 4613 C C . GLY B 1 229 ? 12.992 -27.797 -19.297 1 94.88 229 GLY B C 1
ATOM 4614 O O . GLY B 1 229 ? 13.031 -26.562 -19.375 1 94.88 229 GLY B O 1
ATOM 4615 N N . ILE B 1 230 ? 12.18 -28.516 -18.562 1 94.75 230 ILE B N 1
ATOM 4616 C CA . ILE B 1 230 ? 11.227 -27.812 -17.719 1 94.75 230 ILE B CA 1
ATOM 4617 C C . ILE B 1 230 ? 11.938 -27.266 -16.469 1 94.75 230 ILE B C 1
ATOM 4619 O O . ILE B 1 230 ? 12.562 -28.016 -15.727 1 94.75 230 ILE B O 1
ATOM 4623 N N . PRO B 1 231 ? 11.867 -25.969 -16.281 1 95.69 231 PRO B N 1
ATOM 4624 C CA . PRO B 1 231 ? 12.484 -25.406 -15.078 1 95.69 231 PRO B CA 1
ATOM 4625 C C . PRO B 1 231 ? 11.898 -26 -13.797 1 95.69 231 PRO B C 1
ATOM 4627 O O . PRO B 1 231 ? 10.68 -26.188 -13.695 1 95.69 231 PRO B O 1
ATOM 4630 N N . MET B 1 232 ? 12.703 -26.312 -12.812 1 95.25 232 MET B N 1
ATOM 4631 C CA . MET B 1 232 ? 12.305 -26.938 -11.555 1 95.25 232 MET B CA 1
ATOM 4632 C C . MET B 1 232 ? 11.258 -26.078 -10.836 1 95.25 232 MET B C 1
ATOM 4634 O O . MET B 1 232 ? 10.32 -26.625 -10.242 1 95.25 232 MET B O 1
ATOM 4638 N N . PRO B 1 233 ? 11.383 -24.703 -10.805 1 96.94 233 PRO B N 1
ATOM 4639 C CA . PRO B 1 233 ? 10.375 -23.891 -10.109 1 96.94 233 PRO B CA 1
ATOM 4640 C C . PRO B 1 233 ? 8.961 -24.141 -10.633 1 96.94 233 PRO B C 1
ATOM 4642 O O . PRO B 1 233 ? 7.992 -24.016 -9.875 1 96.94 233 PRO B O 1
ATOM 4645 N N . ILE B 1 234 ? 8.82 -24.469 -11.867 1 95.81 234 ILE B N 1
ATOM 4646 C CA . ILE B 1 234 ? 7.5 -24.703 -12.445 1 95.81 234 ILE B CA 1
ATOM 4647 C C . ILE B 1 234 ? 6.891 -25.969 -11.844 1 95.81 234 ILE B C 1
ATOM 4649 O O . ILE B 1 234 ? 5.676 -26.047 -11.641 1 95.81 234 ILE B O 1
ATOM 4653 N N . MET B 1 235 ? 7.754 -26.969 -11.602 1 94.94 235 MET B N 1
ATOM 4654 C CA . MET B 1 235 ? 7.281 -28.188 -10.961 1 94.94 235 MET B CA 1
ATOM 4655 C C . MET B 1 235 ? 6.734 -27.891 -9.562 1 94.94 235 MET B C 1
ATOM 4657 O O . MET B 1 235 ? 5.738 -28.469 -9.141 1 94.94 235 MET B O 1
ATOM 4661 N N . ILE B 1 236 ? 7.387 -26.984 -8.922 1 96.88 236 ILE B N 1
ATOM 4662 C CA . ILE B 1 236 ? 6.938 -26.578 -7.59 1 96.88 236 ILE B CA 1
ATOM 4663 C C . ILE B 1 236 ? 5.594 -25.859 -7.691 1 96.88 236 ILE B C 1
ATOM 4665 O O . ILE B 1 236 ? 4.68 -26.125 -6.906 1 96.88 236 ILE B O 1
ATOM 4669 N N . VAL B 1 237 ? 5.48 -24.953 -8.648 1 97.81 237 VAL B N 1
ATOM 4670 C CA . VAL B 1 237 ? 4.234 -24.219 -8.875 1 97.81 237 VAL B CA 1
ATOM 4671 C C . VAL B 1 237 ? 3.104 -25.219 -9.156 1 97.81 237 VAL B C 1
ATOM 4673 O O . VAL B 1 237 ? 2.01 -25.094 -8.602 1 97.81 237 VAL B O 1
ATOM 4676 N N . LEU B 1 238 ? 3.361 -26.188 -10.055 1 95.38 238 LEU B N 1
ATOM 4677 C CA . LEU B 1 238 ? 2.346 -27.172 -10.406 1 95.38 238 LEU B CA 1
ATOM 4678 C C . LEU B 1 238 ? 1.929 -27.984 -9.188 1 95.38 238 LEU B C 1
ATOM 4680 O O . LEU B 1 238 ? 0.74 -28.234 -8.984 1 95.38 238 LEU B O 1
ATOM 4684 N N . GLY B 1 239 ? 2.912 -28.406 -8.406 1 96.75 239 GLY B N 1
ATOM 4685 C CA . GLY B 1 239 ? 2.602 -29.141 -7.184 1 96.75 239 GLY B CA 1
ATOM 4686 C C . GLY B 1 239 ? 1.753 -28.328 -6.215 1 96.75 239 GLY B C 1
ATOM 4687 O O . GLY B 1 239 ? 0.748 -28.828 -5.703 1 96.75 239 GLY B O 1
ATOM 4688 N N . LEU B 1 240 ? 2.143 -27.094 -5.98 1 98.19 240 LEU B N 1
ATOM 4689 C CA . LEU B 1 240 ? 1.414 -26.234 -5.059 1 98.19 240 LEU B CA 1
ATOM 4690 C C . LEU B 1 240 ? 0.021 -25.922 -5.594 1 98.19 240 LEU B C 1
ATOM 4692 O O . LEU B 1 240 ? -0.94 -25.844 -4.824 1 98.19 240 LEU B O 1
ATOM 4696 N N . ALA B 1 241 ? -0.013 -25.688 -6.922 1 97.69 241 ALA B N 1
ATOM 4697 C CA . ALA B 1 241 ? -1.307 -25.422 -7.543 1 97.69 241 ALA B CA 1
ATOM 4698 C C . ALA B 1 241 ? -2.264 -26.594 -7.355 1 97.69 241 ALA B C 1
ATOM 4700 O O . ALA B 1 241 ? -3.451 -26.391 -7.086 1 97.69 241 ALA B O 1
ATOM 4701 N N . LEU B 1 242 ? -1.761 -27.797 -7.543 1 95.38 242 LEU B N 1
ATOM 4702 C CA . LEU B 1 242 ? -2.58 -28.984 -7.355 1 95.38 242 LEU B CA 1
ATOM 4703 C C . LEU B 1 242 ? -3.053 -29.109 -5.91 1 95.38 242 LEU B C 1
ATOM 4705 O O . LEU B 1 242 ? -4.23 -29.359 -5.66 1 95.38 242 LEU B O 1
ATOM 4709 N N . ILE B 1 243 ? -2.164 -28.859 -4.988 1 97.44 243 ILE B N 1
ATOM 4710 C CA . ILE B 1 243 ? -2.486 -28.984 -3.57 1 97.44 243 ILE B CA 1
ATOM 4711 C C . ILE B 1 243 ? -3.504 -27.922 -3.176 1 97.44 243 ILE B C 1
ATOM 4713 O O . ILE B 1 243 ? -4.527 -28.234 -2.561 1 97.44 243 ILE B O 1
ATOM 4717 N N . LEU B 1 244 ? -3.232 -26.703 -3.539 1 97.75 244 LEU B N 1
ATOM 4718 C CA . LEU B 1 244 ? -4.102 -25.609 -3.111 1 97.75 244 LEU B CA 1
ATOM 4719 C C . LEU B 1 244 ? -5.434 -25.656 -3.85 1 97.75 244 LEU B C 1
ATOM 4721 O O . LEU B 1 244 ? -6.465 -25.25 -3.305 1 97.75 244 LEU B O 1
ATOM 4725 N N . SER B 1 245 ? -5.344 -26.141 -5.133 1 95.88 245 SER B N 1
ATOM 4726 C CA . SER B 1 245 ? -6.605 -26.328 -5.84 1 95.88 245 SER B CA 1
ATOM 4727 C C . SER B 1 245 ? -7.48 -27.359 -5.137 1 95.88 245 SER B C 1
ATOM 4729 O O . SER B 1 245 ? -8.695 -27.188 -5.023 1 95.88 245 SER B O 1
ATOM 4731 N N . PHE B 1 246 ? -6.898 -28.422 -4.719 1 95.31 246 PHE B N 1
ATOM 4732 C CA . PHE B 1 246 ? -7.613 -29.453 -3.971 1 95.31 246 PHE B CA 1
ATOM 4733 C C . PHE B 1 246 ? -8.172 -28.891 -2.674 1 95.31 246 PHE B C 1
ATOM 4735 O O . PHE B 1 246 ? -9.344 -29.094 -2.352 1 95.31 246 PHE B O 1
ATOM 4742 N N . VAL B 1 247 ? -7.379 -28.125 -1.948 1 96.19 247 VAL B N 1
ATOM 4743 C CA . VAL B 1 247 ? -7.781 -27.531 -0.671 1 96.19 247 VAL B CA 1
ATOM 4744 C C . VAL B 1 247 ? -8.93 -26.562 -0.889 1 96.19 247 VAL B C 1
ATOM 4746 O O . VAL B 1 247 ? -9.891 -26.531 -0.116 1 96.19 247 VAL B O 1
ATOM 4749 N N . ALA B 1 248 ? -8.898 -25.812 -1.931 1 95.25 248 ALA B N 1
ATOM 4750 C CA . ALA B 1 248 ? -9.859 -24.734 -2.197 1 95.25 248 ALA B CA 1
ATOM 4751 C C . ALA B 1 248 ? -11.188 -25.312 -2.697 1 95.25 248 ALA B C 1
ATOM 4753 O O . ALA B 1 248 ? -12.25 -24.734 -2.455 1 95.25 248 ALA B O 1
ATOM 4754 N N . THR B 1 249 ? -11.141 -26.547 -3.377 1 93.44 249 THR B N 1
ATOM 4755 C CA . THR B 1 249 ? -12.352 -26.969 -4.062 1 93.44 249 THR B CA 1
ATOM 4756 C C . THR B 1 249 ? -12.898 -28.25 -3.445 1 93.44 249 THR B C 1
ATOM 4758 O O . THR B 1 249 ? -14.094 -28.547 -3.539 1 93.44 249 THR B O 1
ATOM 4761 N N . LYS B 1 250 ? -12.039 -28.984 -2.744 1 95 250 LYS B N 1
ATOM 4762 C CA . LYS B 1 250 ? -12.484 -30.312 -2.346 1 95 250 LYS B CA 1
ATOM 4763 C C . LYS B 1 250 ? -12.492 -30.453 -0.827 1 95 250 LYS B C 1
ATOM 4765 O O . LYS B 1 250 ? -12.805 -31.531 -0.302 1 95 250 LYS B O 1
ATOM 4770 N N . THR B 1 251 ? -12.211 -29.469 -0.122 1 96.88 251 THR B N 1
ATOM 4771 C CA . THR B 1 251 ? -12.195 -29.578 1.333 1 96.88 251 THR B CA 1
ATOM 4772 C C . THR B 1 251 ? -13.227 -28.641 1.957 1 96.88 251 THR B C 1
ATOM 4774 O O . THR B 1 251 ? -13.727 -27.734 1.296 1 96.88 251 THR B O 1
ATOM 4777 N N . LYS B 1 252 ? -13.547 -28.969 3.227 1 96.81 252 LYS B N 1
ATOM 4778 C CA . LYS B 1 252 ? -14.445 -28.125 4.008 1 96.81 252 LYS B CA 1
ATOM 4779 C C . LYS B 1 252 ? -13.875 -26.719 4.168 1 96.81 252 LYS B C 1
ATOM 4781 O O . LYS B 1 252 ? -14.617 -25.734 4.133 1 96.81 252 LYS B O 1
ATOM 4786 N N . PHE B 1 253 ? -12.602 -26.672 4.289 1 97.06 253 PHE B N 1
ATOM 4787 C CA . PHE B 1 253 ? -11.922 -25.391 4.441 1 97.06 253 PHE B CA 1
ATOM 4788 C C . PHE B 1 253 ? -12.203 -24.484 3.246 1 97.06 253 PHE B C 1
ATOM 4790 O O . PHE B 1 253 ? -12.617 -23.344 3.416 1 97.06 253 PHE B O 1
ATOM 4797 N N . GLY B 1 254 ? -11.961 -25.016 2.1 1 96.56 254 GLY B N 1
ATOM 4798 C CA . GLY B 1 254 ? -12.188 -24.234 0.896 1 96.56 254 GLY B CA 1
ATOM 4799 C C . GLY B 1 254 ? -13.625 -23.75 0.757 1 96.56 254 GLY B C 1
ATOM 4800 O O . GLY B 1 254 ? -13.867 -22.578 0.457 1 96.56 254 GLY B O 1
ATOM 4801 N N . ARG B 1 255 ? -14.578 -24.625 1.023 1 96.31 255 ARG B N 1
ATOM 4802 C CA . ARG B 1 255 ? -15.992 -24.281 0.915 1 96.31 255 ARG B CA 1
ATOM 4803 C C . ARG B 1 255 ? -16.359 -23.172 1.892 1 96.31 255 ARG B C 1
ATOM 4805 O O . ARG B 1 255 ? -17.109 -22.266 1.546 1 96.31 255 ARG B O 1
ATOM 4812 N N . GLN B 1 256 ? -15.82 -23.297 2.99 1 97.81 256 GLN B N 1
ATOM 4813 C CA . GLN B 1 256 ? -16.141 -22.297 4.008 1 97.81 256 GLN B CA 1
ATOM 4814 C C . GLN B 1 256 ? -15.523 -20.938 3.66 1 97.81 256 GLN B C 1
ATOM 4816 O O . GLN B 1 256 ? -16.141 -19.906 3.891 1 97.81 256 GLN B O 1
ATOM 4821 N N . VAL B 1 257 ? -14.359 -20.953 3.113 1 97.12 257 VAL B N 1
ATOM 4822 C CA . VAL B 1 257 ? -13.695 -19.703 2.734 1 97.12 257 VAL B CA 1
ATOM 4823 C C . VAL B 1 257 ? -14.492 -19.016 1.628 1 97.12 257 VAL B C 1
ATOM 4825 O O . VAL B 1 257 ? -14.711 -17.812 1.675 1 97.12 257 VAL B O 1
ATOM 4828 N N . PHE B 1 258 ? -14.961 -19.781 0.676 1 97 258 PHE B N 1
ATOM 4829 C CA . PHE B 1 258 ? -15.75 -19.219 -0.411 1 97 258 PHE B CA 1
ATOM 4830 C C . PHE B 1 258 ? -17.094 -18.719 0.1 1 97 258 PHE B C 1
ATOM 4832 O O . PHE B 1 258 ? -17.609 -17.703 -0.387 1 97 258 PHE B O 1
ATOM 4839 N N . ALA B 1 259 ? -17.641 -19.391 1.071 1 96.62 259 ALA B N 1
ATOM 4840 C CA . ALA B 1 259 ? -18.906 -18.953 1.675 1 96.62 259 ALA B CA 1
ATOM 4841 C C . ALA B 1 259 ? -18.734 -17.625 2.4 1 96.62 259 ALA B C 1
ATOM 4843 O O . ALA B 1 259 ? -19.594 -16.75 2.303 1 96.62 259 ALA B O 1
ATOM 4844 N N . ILE B 1 260 ? -17.656 -17.547 3.098 1 97.06 260 ILE B N 1
ATOM 4845 C CA . ILE B 1 260 ? -17.359 -16.312 3.805 1 97.06 260 ILE B CA 1
ATOM 4846 C C . ILE B 1 260 ? -17.234 -15.164 2.803 1 97.06 260 ILE B C 1
ATOM 4848 O O . ILE B 1 260 ? -17.797 -14.086 3.004 1 97.06 260 ILE B O 1
ATOM 4852 N N . GLY B 1 261 ? -16.484 -15.422 1.75 1 95.56 261 GLY B N 1
ATOM 4853 C CA . GLY B 1 261 ? -16.297 -14.406 0.722 1 95.56 261 GLY B CA 1
ATOM 4854 C C . GLY B 1 261 ? -17.578 -14.023 0.018 1 95.56 261 GLY B C 1
ATOM 4855 O O . GLY B 1 261 ? -17.719 -12.883 -0.428 1 95.56 261 GLY B O 1
ATOM 4856 N N . GLY B 1 262 ? -18.5 -14.938 -0.109 1 93.69 262 GLY B N 1
ATOM 4857 C CA . GLY B 1 262 ? -19.766 -14.664 -0.762 1 93.69 262 GLY B CA 1
ATOM 4858 C C . GLY B 1 262 ? -20.703 -13.82 0.081 1 93.69 262 GLY B C 1
ATOM 4859 O O . GLY B 1 262 ? -21.281 -12.844 -0.405 1 93.69 262 GLY B O 1
ATOM 4860 N N . ASN B 1 263 ? -20.906 -14.266 1.283 1 95.25 263 ASN B N 1
ATOM 4861 C CA . ASN B 1 263 ? -21.75 -13.562 2.248 1 95.25 263 ASN B CA 1
ATOM 4862 C C . ASN B 1 263 ? -21.312 -13.852 3.682 1 95.25 263 ASN B C 1
ATOM 4864 O O . ASN B 1 263 ? -21.75 -14.836 4.281 1 95.25 263 ASN B O 1
ATOM 4868 N N . LYS B 1 264 ? -20.656 -12.891 4.215 1 94.81 264 LYS B N 1
ATOM 4869 C CA . LYS B 1 264 ? -20.062 -13.078 5.531 1 94.81 264 LYS B CA 1
ATOM 4870 C C . LYS B 1 264 ? -21.141 -13.305 6.594 1 94.81 264 LYS B C 1
ATOM 4872 O O . LYS B 1 264 ? -20.969 -14.141 7.488 1 94.81 264 LYS B O 1
ATOM 4877 N N . GLU B 1 265 ? -22.141 -12.539 6.516 1 94.56 265 GLU B N 1
ATOM 4878 C CA . GLU B 1 265 ? -23.203 -12.664 7.5 1 94.56 265 GLU B CA 1
ATOM 4879 C C . GLU B 1 265 ? -23.891 -14.023 7.406 1 94.56 265 GLU B C 1
ATOM 4881 O O . GLU B 1 265 ? -24.156 -14.656 8.43 1 94.56 265 GLU B O 1
ATOM 4886 N N . ALA B 1 266 ? -24.172 -14.414 6.199 1 96 266 ALA B N 1
ATOM 4887 C CA . ALA B 1 266 ? -24.781 -15.727 5.992 1 96 266 ALA B CA 1
ATOM 4888 C C . ALA B 1 266 ? -23.875 -16.844 6.477 1 96 266 ALA B C 1
ATOM 4890 O O . ALA B 1 266 ? -24.328 -17.828 7.047 1 96 266 ALA B O 1
ATOM 4891 N N . ALA B 1 267 ? -22.609 -16.641 6.23 1 96.81 267 ALA B N 1
ATOM 4892 C CA . ALA B 1 267 ? -21.641 -17.641 6.672 1 96.81 267 ALA B CA 1
ATOM 4893 C C . ALA B 1 267 ? -21.609 -17.734 8.195 1 96.81 267 ALA B C 1
ATOM 4895 O O . ALA B 1 267 ? -21.562 -18.844 8.75 1 96.81 267 ALA B O 1
ATOM 4896 N N . ARG B 1 268 ? -21.656 -16.625 8.82 1 96.06 268 ARG B N 1
ATOM 4897 C CA . ARG B 1 268 ? -21.672 -16.594 10.281 1 96.06 268 ARG B CA 1
ATOM 4898 C C . ARG B 1 268 ? -22.906 -17.297 10.828 1 96.06 268 ARG B C 1
ATOM 4900 O O . ARG B 1 268 ? -22.797 -18.078 11.773 1 96.06 268 ARG B O 1
ATOM 4907 N N . LEU B 1 269 ? -24.016 -17.062 10.242 1 96.31 269 LEU B N 1
ATOM 4908 C CA . LEU B 1 269 ? -25.281 -17.641 10.672 1 96.31 269 LEU B CA 1
ATOM 4909 C C . LEU B 1 269 ? -25.281 -19.141 10.43 1 96.31 269 LEU B C 1
ATOM 4911 O O . LEU B 1 269 ? -26.031 -19.875 11.078 1 96.31 269 LEU B O 1
ATOM 4915 N N . SER B 1 270 ? -24.469 -19.578 9.523 1 96.81 270 SER B N 1
ATOM 4916 C CA . SER B 1 270 ? -24.406 -21 9.195 1 96.81 270 SER B CA 1
ATOM 4917 C C . SER B 1 270 ? -23.422 -21.734 10.117 1 96.81 270 SER B C 1
ATOM 4919 O O . SER B 1 270 ? -23.156 -22.922 9.922 1 96.81 270 SER B O 1
ATOM 4921 N N . GLY B 1 271 ? -22.828 -21 11.047 1 96.62 271 GLY B N 1
ATOM 4922 C CA . GLY B 1 271 ? -22 -21.625 12.07 1 96.62 271 GLY B CA 1
ATOM 4923 C C . GLY B 1 271 ? -20.531 -21.688 11.695 1 96.62 271 GLY B C 1
ATOM 4924 O O . GLY B 1 271 ? -19.734 -22.344 12.375 1 96.62 271 GLY B O 1
ATOM 4925 N N . ILE B 1 272 ? -20.156 -21.078 10.68 1 97.62 272 ILE B N 1
ATOM 4926 C CA . ILE B 1 272 ? -18.766 -21.094 10.25 1 97.62 272 ILE B CA 1
ATOM 4927 C C . ILE B 1 272 ? -17.938 -20.188 11.164 1 97.62 272 ILE B C 1
ATOM 4929 O O . ILE B 1 272 ? -18.344 -19.047 11.453 1 97.62 272 ILE B O 1
ATOM 4933 N N . ASP B 1 273 ? -16.812 -20.688 11.641 1 97.94 273 ASP B N 1
ATOM 4934 C CA . ASP B 1 273 ? -15.898 -19.891 12.453 1 97.94 273 ASP B CA 1
ATOM 4935 C C . ASP B 1 273 ? -15.039 -18.984 11.586 1 97.94 273 ASP B C 1
ATOM 4937 O O . ASP B 1 273 ? -13.938 -19.344 11.18 1 97.94 273 ASP B O 1
ATOM 4941 N N . ILE B 1 274 ? -15.453 -17.859 11.469 1 97.62 274 ILE B N 1
ATOM 4942 C CA . ILE B 1 274 ? -14.836 -16.906 10.555 1 97.62 274 ILE B CA 1
ATOM 4943 C C . ILE B 1 274 ? -13.422 -16.578 11.023 1 97.62 274 ILE B C 1
ATOM 4945 O O . ILE B 1 274 ? -12.492 -16.5 10.219 1 97.62 274 ILE B O 1
ATOM 4949 N N . LYS B 1 275 ? -13.18 -16.406 12.289 1 97.56 275 LYS B N 1
ATOM 4950 C CA . LYS B 1 275 ? -11.875 -16.047 12.844 1 97.56 275 LYS B CA 1
ATOM 4951 C C . LYS B 1 275 ? -10.844 -17.125 12.57 1 97.56 275 LYS B C 1
ATOM 4953 O O . LYS B 1 275 ? -9.711 -16.844 12.188 1 97.56 275 LYS B O 1
ATOM 4958 N N . LYS B 1 276 ? -11.258 -18.281 12.75 1 98.12 276 LYS B N 1
ATOM 4959 C CA . LYS B 1 276 ? -10.359 -19.406 12.539 1 98.12 276 LYS B CA 1
ATOM 4960 C C . LYS B 1 276 ? -9.961 -19.516 11.07 1 98.12 276 LYS B C 1
ATOM 4962 O O . LYS B 1 276 ? -8.789 -19.719 10.75 1 98.12 276 LYS B O 1
ATOM 4967 N N . ARG B 1 277 ? -10.906 -19.438 10.188 1 98.12 277 ARG B N 1
ATOM 4968 C CA . ARG B 1 277 ? -10.633 -19.562 8.758 1 98.12 277 ARG B CA 1
ATOM 4969 C C . ARG B 1 277 ? -9.766 -18.422 8.266 1 98.12 277 ARG B C 1
ATOM 4971 O O . ARG B 1 277 ? -8.844 -18.625 7.469 1 98.12 277 ARG B O 1
ATOM 4978 N N . THR B 1 278 ? -10.086 -17.25 8.766 1 97.62 278 THR B N 1
ATOM 4979 C CA . THR B 1 278 ? -9.289 -16.078 8.391 1 97.62 278 THR B CA 1
ATOM 4980 C C . THR B 1 278 ? -7.836 -16.266 8.82 1 97.62 278 THR B C 1
ATOM 4982 O O . THR B 1 278 ? -6.914 -15.992 8.047 1 97.62 278 THR B O 1
ATOM 4985 N N . LEU B 1 279 ? -7.688 -16.734 10 1 98.38 279 LEU B N 1
ATOM 4986 C CA . LEU B 1 279 ? -6.332 -16.969 10.484 1 98.38 279 LEU B CA 1
ATOM 4987 C C . LEU B 1 279 ? -5.609 -17.984 9.609 1 98.38 279 LEU B C 1
ATOM 4989 O O . LEU B 1 279 ? -4.445 -17.797 9.258 1 98.38 279 LEU B O 1
ATOM 4993 N N . GLN B 1 280 ? -6.285 -19.016 9.258 1 98.5 280 GLN B N 1
ATOM 4994 C CA . GLN B 1 280 ? -5.695 -20.078 8.453 1 98.5 280 GLN B CA 1
ATOM 4995 C C . GLN B 1 280 ? -5.297 -19.562 7.074 1 98.5 280 GLN B C 1
ATOM 4997 O O . GLN B 1 280 ? -4.266 -19.969 6.527 1 98.5 280 GLN B O 1
ATOM 5002 N N . ILE B 1 281 ? -6.094 -18.719 6.527 1 98.12 281 ILE B N 1
ATOM 5003 C CA . ILE B 1 281 ? -5.812 -18.172 5.203 1 98.12 281 ILE B CA 1
ATOM 5004 C C . ILE B 1 281 ? -4.543 -17.328 5.254 1 98.12 281 ILE B C 1
ATOM 5006 O O . ILE B 1 281 ? -3.723 -17.375 4.332 1 98.12 281 ILE B O 1
ATOM 5010 N N . PHE B 1 282 ? -4.367 -16.547 6.332 1 98.62 282 PHE B N 1
ATOM 5011 C CA . PHE B 1 282 ? -3.168 -15.719 6.469 1 98.62 282 PHE B CA 1
ATOM 5012 C C . PHE B 1 282 ? -1.945 -16.594 6.73 1 98.62 282 PHE B C 1
ATOM 5014 O O . PHE B 1 282 ? -0.84 -16.266 6.293 1 98.62 282 PHE B O 1
ATOM 5021 N N . ILE B 1 283 ? -2.137 -17.688 7.363 1 98.62 283 ILE B N 1
ATOM 5022 C CA . ILE B 1 283 ? -1.056 -18.641 7.59 1 98.62 283 ILE B CA 1
ATOM 5023 C C . ILE B 1 283 ? -0.604 -19.234 6.258 1 98.62 283 ILE B C 1
ATOM 5025 O O . ILE B 1 283 ? 0.591 -19.266 5.957 1 98.62 283 ILE B O 1
ATOM 5029 N N . ILE B 1 284 ? -1.548 -19.656 5.473 1 98.5 284 ILE B N 1
ATOM 5030 C CA . ILE B 1 284 ? -1.254 -20.234 4.172 1 98.5 284 ILE B CA 1
ATOM 5031 C C . ILE B 1 284 ? -0.556 -19.203 3.287 1 98.5 284 ILE B C 1
ATOM 5033 O O . ILE B 1 284 ? 0.427 -19.531 2.613 1 98.5 284 ILE B O 1
ATOM 5037 N N . SER B 1 285 ? -1.07 -18.016 3.305 1 98.31 285 SER B N 1
ATOM 5038 C CA . SER B 1 285 ? -0.487 -16.953 2.484 1 98.31 285 SER B CA 1
ATOM 5039 C C . SER B 1 285 ? 0.945 -16.656 2.91 1 98.31 285 SER B C 1
ATOM 5041 O O . SER B 1 285 ? 1.81 -16.391 2.068 1 98.31 285 SER B O 1
ATOM 5043 N N . GLY B 1 286 ? 1.164 -16.641 4.242 1 98.69 286 GLY B N 1
ATOM 5044 C CA . GLY B 1 286 ? 2.518 -16.453 4.742 1 98.69 286 GLY B CA 1
ATOM 5045 C C . GLY B 1 286 ? 3.473 -17.547 4.305 1 98.69 286 GLY B C 1
ATOM 5046 O O . GLY B 1 286 ? 4.617 -17.281 3.947 1 98.69 286 GLY B O 1
ATOM 5047 N N . LEU B 1 287 ? 2.973 -18.75 4.34 1 98.75 287 LEU B N 1
ATOM 5048 C CA . LEU B 1 287 ? 3.768 -19.891 3.885 1 98.75 287 LEU B CA 1
ATOM 5049 C C . LEU B 1 287 ? 4.105 -19.75 2.404 1 98.75 287 LEU B C 1
ATOM 5051 O O . LEU B 1 287 ? 5.246 -19.984 2 1 98.75 287 LEU B O 1
ATOM 5055 N N . MET B 1 288 ? 3.148 -19.406 1.622 1 98.75 288 MET B N 1
ATOM 5056 C CA . MET B 1 288 ? 3.363 -19.234 0.188 1 98.75 288 MET B CA 1
ATOM 5057 C C . MET B 1 288 ? 4.371 -18.125 -0.083 1 98.75 288 MET B C 1
ATOM 5059 O O . MET B 1 288 ? 5.199 -18.25 -0.987 1 98.75 288 MET B O 1
ATOM 5063 N N . ALA B 1 289 ? 4.285 -17.047 0.685 1 98.69 289 ALA B N 1
ATOM 5064 C CA . ALA B 1 289 ? 5.246 -15.953 0.535 1 98.69 289 ALA B CA 1
ATOM 5065 C C . ALA B 1 289 ? 6.664 -16.422 0.835 1 98.69 289 ALA B C 1
ATOM 5067 O O . ALA B 1 289 ? 7.613 -16.031 0.151 1 98.69 289 ALA B O 1
ATOM 5068 N N . ALA B 1 290 ? 6.762 -17.234 1.835 1 98.81 290 ALA B N 1
ATOM 5069 C CA . ALA B 1 290 ? 8.07 -17.781 2.184 1 98.81 290 ALA B CA 1
ATOM 5070 C C . ALA B 1 290 ? 8.617 -18.656 1.062 1 98.81 290 ALA B C 1
ATOM 5072 O O . ALA B 1 290 ? 9.797 -18.578 0.719 1 98.81 290 ALA B O 1
ATOM 5073 N N . ILE B 1 291 ? 7.766 -19.484 0.497 1 98.69 291 ILE B N 1
ATOM 5074 C CA . ILE B 1 291 ? 8.18 -20.344 -0.603 1 98.69 291 ILE B CA 1
ATOM 5075 C C . ILE B 1 291 ? 8.594 -19.5 -1.801 1 98.69 291 ILE B C 1
ATOM 5077 O O . ILE B 1 291 ? 9.609 -19.781 -2.445 1 98.69 291 ILE B O 1
ATOM 5081 N N . ALA B 1 292 ? 7.84 -18.453 -2.07 1 98.56 292 ALA B N 1
ATOM 5082 C CA . ALA B 1 292 ? 8.188 -17.547 -3.152 1 98.56 292 ALA B CA 1
ATOM 5083 C C . ALA B 1 292 ? 9.547 -16.891 -2.906 1 98.56 292 ALA B C 1
ATOM 5085 O O . ALA B 1 292 ? 10.336 -16.734 -3.834 1 98.56 292 ALA B O 1
ATOM 5086 N N . GLY B 1 293 ? 9.758 -16.516 -1.62 1 98.31 293 GLY B N 1
ATOM 5087 C CA . GLY B 1 293 ? 11.039 -15.922 -1.272 1 98.31 293 GLY B CA 1
ATOM 5088 C C . GLY B 1 293 ? 12.203 -16.875 -1.472 1 98.31 293 GLY B C 1
ATOM 5089 O O . GLY B 1 293 ? 13.258 -16.469 -1.972 1 98.31 293 GLY B O 1
ATOM 5090 N N . ILE B 1 294 ? 12.008 -18.078 -1.097 1 98.12 294 ILE B N 1
ATOM 5091 C CA . ILE B 1 294 ? 13.023 -19.109 -1.266 1 98.12 294 ILE B CA 1
ATOM 5092 C C . ILE B 1 294 ? 13.312 -19.297 -2.752 1 98.12 294 ILE B C 1
ATOM 5094 O O . ILE B 1 294 ? 14.477 -19.328 -3.162 1 98.12 294 ILE B O 1
ATOM 5098 N N . LEU B 1 295 ? 12.273 -19.391 -3.523 1 97.81 295 LEU B N 1
ATOM 5099 C CA . LEU B 1 295 ? 12.43 -19.594 -4.957 1 97.81 295 LEU B CA 1
ATOM 5100 C C . LEU B 1 295 ? 13.148 -18.422 -5.605 1 97.81 295 LEU B C 1
ATOM 5102 O O . LEU B 1 295 ? 14.023 -18.609 -6.449 1 97.81 295 LEU B O 1
ATOM 5106 N N . LEU B 1 296 ? 12.766 -17.25 -5.215 1 97.5 296 LEU B N 1
ATOM 5107 C CA . LEU B 1 296 ? 13.375 -16.047 -5.766 1 97.5 296 LEU B CA 1
ATOM 5108 C C . LEU B 1 296 ? 14.867 -16 -5.449 1 97.5 296 LEU B C 1
ATOM 5110 O O . LEU B 1 296 ? 15.68 -15.727 -6.328 1 97.5 296 LEU B O 1
ATOM 5114 N N . THR B 1 297 ? 15.164 -16.234 -4.227 1 97.19 297 THR B N 1
ATOM 5115 C CA . THR B 1 297 ? 16.547 -16.172 -3.781 1 97.19 297 THR B CA 1
ATOM 5116 C C . THR B 1 297 ? 17.375 -17.281 -4.438 1 97.19 297 THR B C 1
ATOM 5118 O O . THR B 1 297 ? 18.531 -17.062 -4.82 1 97.19 297 THR B O 1
ATOM 5121 N N . ALA B 1 298 ? 16.812 -18.438 -4.543 1 96.94 298 ALA B N 1
ATOM 5122 C CA . ALA B 1 298 ? 17.484 -19.562 -5.199 1 96.94 298 ALA B CA 1
ATOM 5123 C C . ALA B 1 298 ? 17.75 -19.25 -6.672 1 96.94 298 ALA B C 1
ATOM 5125 O O . ALA B 1 298 ? 18.797 -19.625 -7.211 1 96.94 298 ALA B O 1
ATOM 5126 N N . ARG B 1 299 ? 16.828 -18.641 -7.285 1 95.12 299 ARG B N 1
ATOM 5127 C CA . ARG B 1 299 ? 16.938 -18.312 -8.703 1 95.12 299 ARG B CA 1
ATOM 5128 C C . ARG B 1 299 ? 18.016 -17.25 -8.93 1 95.12 299 ARG B C 1
ATOM 5130 O O . ARG B 1 299 ? 18.828 -17.391 -9.852 1 95.12 299 ARG B O 1
ATOM 5137 N N . LEU B 1 300 ? 18.016 -16.25 -8.078 1 94.31 300 LEU B N 1
ATOM 5138 C CA . LEU B 1 300 ? 18.906 -15.102 -8.273 1 94.31 300 LEU B CA 1
ATOM 5139 C C . LEU B 1 300 ? 20.281 -15.375 -7.699 1 94.31 300 LEU B C 1
ATOM 5141 O O . LEU B 1 300 ? 21.266 -14.734 -8.094 1 94.31 300 LEU B O 1
ATOM 5145 N N . GLY B 1 301 ? 20.375 -16.188 -6.766 1 95.38 301 GLY B N 1
ATOM 5146 C CA . GLY B 1 301 ? 21.641 -16.484 -6.129 1 95.38 301 GLY B CA 1
ATOM 5147 C C . GLY B 1 301 ? 22.078 -15.43 -5.137 1 95.38 301 GLY B C 1
ATOM 5148 O O . GLY B 1 301 ? 23.234 -15.422 -4.699 1 95.38 301 GLY B O 1
ATOM 5149 N N . THR B 1 302 ? 21.219 -14.516 -4.859 1 94.88 302 THR B N 1
ATOM 5150 C CA . THR B 1 302 ? 21.516 -13.438 -3.932 1 94.88 302 THR B CA 1
ATOM 5151 C C . THR B 1 302 ? 20.219 -12.867 -3.334 1 94.88 302 THR B C 1
ATOM 5153 O O . THR B 1 302 ? 19.172 -12.859 -3.99 1 94.88 302 THR B O 1
ATOM 5156 N N . ALA B 1 303 ? 20.234 -12.586 -2.088 1 95.25 303 ALA B N 1
ATOM 5157 C CA . ALA B 1 303 ? 19.141 -11.867 -1.429 1 95.25 303 ALA B CA 1
ATOM 5158 C C . ALA B 1 303 ? 19.453 -10.375 -1.339 1 95.25 303 ALA B C 1
ATOM 5160 O O . ALA B 1 303 ? 20.547 -9.977 -0.922 1 95.25 303 ALA B O 1
ATOM 5161 N N . THR B 1 304 ? 18.562 -9.57 -1.797 1 93.88 304 THR B N 1
ATOM 5162 C CA . THR B 1 304 ? 18.75 -8.125 -1.767 1 93.88 304 THR B CA 1
ATOM 5163 C C . THR B 1 304 ? 17.688 -7.461 -0.883 1 93.88 304 THR B C 1
ATOM 5165 O O . THR B 1 304 ? 16.672 -8.07 -0.56 1 93.88 304 THR B O 1
ATOM 5168 N N . THR B 1 305 ? 17.953 -6.254 -0.473 1 91.06 305 THR B N 1
ATOM 5169 C CA . THR B 1 305 ? 17.062 -5.543 0.434 1 91.06 305 THR B CA 1
ATOM 5170 C C . THR B 1 305 ? 15.773 -5.141 -0.279 1 91.06 305 THR B C 1
ATOM 5172 O O . THR B 1 305 ? 14.727 -4.98 0.356 1 91.06 305 THR B O 1
ATOM 5175 N N . ASP B 1 306 ? 15.766 -5.023 -1.554 1 90 306 ASP B N 1
ATOM 5176 C CA . ASP B 1 306 ? 14.594 -4.57 -2.299 1 90 306 ASP B CA 1
ATOM 5177 C C . ASP B 1 306 ? 13.836 -5.754 -2.898 1 90 306 ASP B C 1
ATOM 5179 O O . ASP B 1 306 ? 12.836 -5.562 -3.6 1 90 306 ASP B O 1
ATOM 5183 N N . ALA B 1 307 ? 14.312 -6.934 -2.594 1 93.81 307 ALA B N 1
ATOM 5184 C CA . ALA B 1 307 ? 13.648 -8.117 -3.143 1 93.81 307 ALA B CA 1
ATOM 5185 C C . ALA B 1 307 ? 12.18 -8.164 -2.734 1 93.81 307 ALA B C 1
ATOM 5187 O O . ALA B 1 307 ? 11.844 -7.918 -1.573 1 93.81 307 ALA B O 1
ATOM 5188 N N . GLY B 1 308 ? 11.336 -8.414 -3.705 1 94 308 GLY B N 1
ATOM 5189 C CA . GLY B 1 308 ? 9.922 -8.609 -3.436 1 94 308 GLY B CA 1
ATOM 5190 C C . GLY B 1 308 ? 9.133 -7.312 -3.441 1 94 308 GLY B C 1
ATOM 5191 O O . GLY B 1 308 ? 7.906 -7.324 -3.293 1 94 308 GLY B O 1
ATOM 5192 N N . ASN B 1 309 ? 9.805 -6.145 -3.566 1 89.62 309 ASN B N 1
ATOM 5193 C CA . ASN B 1 309 ? 9.109 -4.863 -3.613 1 89.62 309 ASN B CA 1
ATOM 5194 C C . ASN B 1 309 ? 8.078 -4.824 -4.738 1 89.62 309 ASN B C 1
ATOM 5196 O O . ASN B 1 309 ? 8.414 -5.066 -5.898 1 89.62 309 ASN B O 1
ATOM 5200 N N . GLY B 1 310 ? 6.855 -4.625 -4.359 1 88.38 310 GLY B N 1
ATOM 5201 C CA . GLY B 1 310 ? 5.801 -4.504 -5.355 1 88.38 310 GLY B CA 1
ATOM 5202 C C . GLY B 1 310 ? 5.18 -5.836 -5.73 1 88.38 310 GLY B C 1
ATOM 5203 O O . GLY B 1 310 ? 4.18 -5.879 -6.449 1 88.38 310 GLY B O 1
ATOM 5204 N N . PHE B 1 311 ? 5.695 -6.934 -5.156 1 94.75 311 PHE B N 1
ATOM 5205 C CA . PHE B 1 311 ? 5.211 -8.258 -5.527 1 94.75 311 PHE B CA 1
ATOM 5206 C C . PHE B 1 311 ? 3.779 -8.461 -5.051 1 94.75 311 PHE B C 1
ATOM 5208 O O . PHE B 1 311 ? 3.033 -9.258 -5.629 1 94.75 311 PHE B O 1
ATOM 5215 N N . GLU B 1 312 ? 3.451 -7.82 -3.949 1 94.12 312 GLU B N 1
ATOM 5216 C CA . GLU B 1 312 ? 2.078 -7.938 -3.469 1 94.12 312 GLU B CA 1
ATOM 5217 C C . GLU B 1 312 ? 1.085 -7.406 -4.496 1 94.12 312 GLU B C 1
ATOM 5219 O O . GLU B 1 312 ? 0.001 -7.965 -4.668 1 94.12 312 GLU B O 1
ATOM 5224 N N . LEU B 1 313 ? 1.449 -6.352 -5.207 1 92 313 LEU B N 1
ATOM 5225 C CA . LEU B 1 313 ? 0.576 -5.766 -6.219 1 92 313 LEU B CA 1
ATOM 5226 C C . LEU B 1 313 ? 0.518 -6.645 -7.461 1 92 313 LEU B C 1
ATOM 5228 O O . LEU B 1 313 ? -0.536 -6.773 -8.094 1 92 313 LEU B O 1
ATOM 5232 N N . ASP B 1 314 ? 1.645 -7.23 -7.754 1 94.81 314 ASP B N 1
ATOM 5233 C CA . ASP B 1 314 ? 1.667 -8.188 -8.852 1 94.81 314 ASP B CA 1
ATOM 5234 C C . ASP B 1 314 ? 0.755 -9.383 -8.562 1 94.81 314 ASP B C 1
ATOM 5236 O O . ASP B 1 314 ? 0.07 -9.875 -9.453 1 94.81 314 ASP B O 1
ATOM 5240 N N . ALA B 1 315 ? 0.844 -9.766 -7.336 1 97.06 315 ALA B N 1
ATOM 5241 C CA . ALA B 1 315 ? 0.028 -10.906 -6.934 1 97.06 315 ALA B CA 1
ATOM 5242 C C . ALA B 1 315 ? -1.46 -10.578 -7.016 1 97.06 315 ALA B C 1
ATOM 5244 O O . ALA B 1 315 ? -2.258 -11.383 -7.496 1 97.06 315 ALA B O 1
ATOM 5245 N N . VAL B 1 316 ? -1.832 -9.43 -6.562 1 95.25 316 VAL B N 1
ATOM 5246 C CA . VAL B 1 316 ? -3.227 -9.008 -6.625 1 95.25 316 VAL B CA 1
ATOM 5247 C C . VAL B 1 316 ? -3.664 -8.898 -8.086 1 95.25 316 VAL B C 1
ATOM 5249 O O . VAL B 1 316 ? -4.723 -9.406 -8.461 1 95.25 316 VAL B O 1
ATOM 5252 N N . ALA B 1 317 ? -2.832 -8.25 -8.875 1 94.5 317 ALA B N 1
ATOM 5253 C CA . ALA B 1 317 ? -3.148 -8.086 -10.297 1 94.5 317 ALA B CA 1
ATOM 5254 C C . ALA B 1 317 ? -3.301 -9.438 -10.984 1 94.5 317 ALA B C 1
ATOM 5256 O O . ALA B 1 317 ? -4.211 -9.633 -11.789 1 94.5 317 ALA B O 1
ATOM 5257 N N . SER B 1 318 ? -2.416 -10.344 -10.641 1 96.38 318 SER B N 1
ATOM 5258 C CA . SER B 1 318 ? -2.473 -11.688 -11.203 1 96.38 318 SER B CA 1
ATOM 5259 C C . SER B 1 318 ? -3.799 -12.367 -10.883 1 96.38 318 SER B C 1
ATOM 5261 O O . SER B 1 318 ? -4.426 -12.961 -11.758 1 96.38 318 SER B O 1
ATOM 5263 N N . CYS B 1 319 ? -4.195 -12.25 -9.641 1 96.25 319 CYS B N 1
ATOM 5264 C CA . CYS B 1 319 ? -5.438 -12.883 -9.219 1 96.25 319 CYS B CA 1
ATOM 5265 C C . CYS B 1 319 ? -6.637 -12.258 -9.922 1 96.25 319 CYS B C 1
ATOM 5267 O O . CYS B 1 319 ? -7.508 -12.977 -10.422 1 96.25 319 CYS B O 1
ATOM 5269 N N . VAL B 1 320 ? -6.621 -10.977 -10.008 1 92.88 320 VAL B N 1
ATOM 5270 C CA . VAL B 1 320 ? -7.77 -10.281 -10.578 1 92.88 320 VAL B CA 1
ATOM 5271 C C . VAL B 1 320 ? -7.844 -10.539 -12.078 1 92.88 320 VAL B C 1
ATOM 5273 O O . VAL B 1 320 ? -8.922 -10.805 -12.625 1 92.88 320 VAL B O 1
ATOM 5276 N N . ILE B 1 321 ? -6.707 -10.461 -12.688 1 91.88 321 ILE B N 1
ATOM 5277 C CA . ILE B 1 321 ? -6.645 -10.781 -14.109 1 91.88 321 ILE B CA 1
ATOM 5278 C C . ILE B 1 321 ? -7.074 -12.227 -14.336 1 91.88 321 ILE B C 1
ATOM 5280 O O . ILE B 1 321 ? -7.758 -12.531 -15.32 1 91.88 321 ILE B O 1
ATOM 5284 N N . GLY B 1 322 ? -6.727 -13.031 -13.383 1 93 322 GLY B N 1
ATOM 5285 C CA . GLY B 1 322 ? -7.047 -14.445 -13.469 1 93 322 GLY B CA 1
ATOM 5286 C C . GLY B 1 322 ? -8.5 -14.742 -13.141 1 93 322 GLY B C 1
ATOM 5287 O O . GLY B 1 322 ? -8.93 -15.898 -13.211 1 93 322 GLY B O 1
ATOM 5288 N N . GLY B 1 323 ? -9.227 -13.758 -12.719 1 90.81 323 GLY B N 1
ATOM 5289 C CA . GLY B 1 323 ? -10.656 -13.961 -12.555 1 90.81 323 GLY B CA 1
ATOM 5290 C C . GLY B 1 323 ? -11.094 -13.953 -11.102 1 90.81 323 GLY B C 1
ATOM 5291 O O . GLY B 1 323 ? -12.266 -14.18 -10.797 1 90.81 323 GLY B O 1
ATOM 5292 N N . THR B 1 324 ? -10.156 -13.773 -10.227 1 93.25 324 THR B N 1
ATOM 5293 C CA . THR B 1 324 ? -10.531 -13.664 -8.82 1 93.25 324 THR B CA 1
ATOM 5294 C C . THR B 1 324 ? -11.234 -12.336 -8.547 1 93.25 324 THR B C 1
ATOM 5296 O O . THR B 1 324 ? -10.781 -11.289 -9.016 1 93.25 324 THR B O 1
ATOM 5299 N N . SER B 1 325 ? -12.32 -12.414 -7.898 1 90.88 325 SER B N 1
ATOM 5300 C CA . SER B 1 325 ? -13.078 -11.203 -7.617 1 90.88 325 SER B CA 1
ATOM 5301 C C . SER B 1 325 ? -12.555 -10.492 -6.375 1 90.88 325 SER B C 1
ATOM 5303 O O . SER B 1 325 ? -12.266 -11.141 -5.363 1 90.88 325 SER B O 1
ATOM 5305 N N . LEU B 1 326 ? -12.5 -9.227 -6.449 1 89 326 LEU B N 1
ATOM 5306 C CA . LEU B 1 326 ? -12.125 -8.438 -5.281 1 89 326 LEU B CA 1
ATOM 5307 C C . LEU B 1 326 ? -13.289 -8.32 -4.305 1 89 326 LEU B C 1
ATOM 5309 O O . LEU B 1 326 ? -13.102 -7.914 -3.156 1 89 326 LEU B O 1
ATOM 5313 N N . LEU B 1 327 ? -14.445 -8.68 -4.711 1 86.69 327 LEU B N 1
ATOM 5314 C CA . LEU B 1 327 ? -15.625 -8.664 -3.848 1 86.69 327 LEU B CA 1
ATOM 5315 C C . LEU B 1 327 ? -15.789 -10 -3.127 1 86.69 327 LEU B C 1
ATOM 5317 O O . LEU B 1 327 ? -16.766 -10.195 -2.393 1 86.69 327 LEU B O 1
ATOM 5321 N N . GLY B 1 328 ? -14.898 -10.859 -3.344 1 89.38 328 GLY B N 1
ATOM 5322 C CA . GLY B 1 328 ? -14.828 -12.094 -2.582 1 89.38 328 GLY B CA 1
ATOM 5323 C C . GLY B 1 328 ? -15.664 -13.211 -3.176 1 89.38 328 GLY B C 1
ATOM 5324 O O . GLY B 1 328 ? -16.484 -12.969 -4.062 1 89.38 328 GLY B O 1
ATOM 5325 N N . GLY B 1 329 ? -15.344 -14.445 -2.861 1 92.5 329 GLY B N 1
ATOM 5326 C CA . GLY B 1 329 ? -16.188 -15.609 -3.08 1 92.5 329 GLY B CA 1
ATOM 5327 C C . GLY B 1 329 ? -16.047 -16.188 -4.477 1 92.5 329 GLY B C 1
ATOM 5328 O O . GLY B 1 329 ? -16.766 -17.125 -4.836 1 92.5 329 GLY B O 1
ATOM 5329 N N . GLU B 1 330 ? -15.203 -15.625 -5.285 1 92.62 330 GLU B N 1
ATOM 5330 C CA . GLU B 1 330 ? -15.07 -16.125 -6.652 1 92.62 330 GLU B CA 1
ATOM 5331 C C . GLU B 1 330 ? -13.609 -16.172 -7.082 1 92.62 330 GLU B C 1
ATOM 5333 O O . GLU B 1 330 ? -12.828 -15.281 -6.738 1 92.62 330 GLU B O 1
ATOM 5338 N N . GLY B 1 331 ? -13.297 -17.219 -7.879 1 92.88 331 GLY B N 1
ATOM 5339 C CA . GLY B 1 331 ? -11.961 -17.359 -8.438 1 92.88 331 GLY B CA 1
ATOM 5340 C C . GLY B 1 331 ? -11.438 -18.781 -8.43 1 92.88 331 GLY B C 1
ATOM 5341 O O . GLY B 1 331 ? -12.109 -19.688 -7.914 1 92.88 331 GLY B O 1
ATOM 5342 N N . THR B 1 332 ? -10.352 -18.984 -9.07 1 94.81 332 THR B N 1
ATOM 5343 C CA . THR B 1 332 ? -9.719 -20.297 -9.102 1 94.81 332 THR B CA 1
ATOM 5344 C C . THR B 1 332 ? -8.203 -20.172 -9 1 94.81 332 THR B C 1
ATOM 5346 O O . THR B 1 332 ? -7.633 -19.156 -9.391 1 94.81 332 THR B O 1
ATOM 5349 N N . ILE B 1 333 ? -7.633 -21.203 -8.438 1 96.31 333 ILE B N 1
ATOM 5350 C CA . ILE B 1 333 ? -6.18 -21.234 -8.305 1 96.31 333 ILE B CA 1
ATOM 5351 C C . ILE B 1 333 ? -5.535 -21.203 -9.688 1 96.31 333 ILE B C 1
ATOM 5353 O O . ILE B 1 333 ? -4.551 -20.5 -9.906 1 96.31 333 ILE B O 1
ATOM 5357 N N . ILE B 1 334 ? -6.074 -21.875 -10.625 1 92.56 334 ILE B N 1
ATOM 5358 C CA . ILE B 1 334 ? -5.543 -21.922 -11.984 1 92.56 334 ILE B CA 1
ATOM 5359 C C . ILE B 1 334 ? -5.609 -20.547 -12.617 1 92.56 334 ILE B C 1
ATOM 5361 O O . ILE B 1 334 ? -4.691 -20.141 -13.336 1 92.56 334 ILE B O 1
ATOM 5365 N N . GLY B 1 335 ? -6.719 -19.844 -12.359 1 93.5 335 GLY B N 1
ATOM 5366 C CA . GLY B 1 335 ? -6.812 -18.469 -12.828 1 93.5 335 GLY B CA 1
ATOM 5367 C C . GLY B 1 335 ? -5.699 -17.578 -12.305 1 93.5 335 GLY B C 1
ATOM 5368 O O . GLY B 1 335 ? -5.113 -16.812 -13.062 1 93.5 335 GLY B O 1
ATOM 5369 N N . ALA B 1 336 ? -5.445 -17.734 -11.039 1 96.31 336 ALA B N 1
ATOM 5370 C CA . ALA B 1 336 ? -4.383 -16.953 -10.422 1 96.31 336 ALA B CA 1
ATOM 5371 C C . ALA B 1 336 ? -3.027 -17.25 -11.047 1 96.31 336 ALA B C 1
ATOM 5373 O O . ALA B 1 336 ? -2.219 -16.359 -11.273 1 96.31 336 ALA B O 1
ATOM 5374 N N . VAL B 1 337 ? -2.789 -18.5 -11.336 1 96.44 337 VAL B N 1
ATOM 5375 C CA . VAL B 1 337 ? -1.527 -18.938 -11.93 1 96.44 337 VAL B CA 1
ATOM 5376 C C . VAL B 1 337 ? -1.416 -18.391 -13.352 1 96.44 337 VAL B C 1
ATOM 5378 O O . VAL B 1 337 ? -0.357 -17.891 -13.758 1 96.44 337 VAL B O 1
ATOM 5381 N N . LEU B 1 338 ? -2.461 -18.422 -14.086 1 94.25 338 LEU B N 1
ATOM 5382 C CA . LEU B 1 338 ? -2.467 -17.875 -15.445 1 94.25 338 LEU B CA 1
ATOM 5383 C C . LEU B 1 338 ? -2.275 -16.359 -15.414 1 94.25 338 LEU B C 1
ATOM 5385 O O . LEU B 1 338 ? -1.606 -15.805 -16.297 1 94.25 338 LEU B O 1
ATOM 5389 N N . GLY B 1 339 ? -2.979 -15.766 -14.461 1 95.31 339 GLY B N 1
ATOM 5390 C CA . GLY B 1 339 ? -2.748 -14.336 -14.281 1 95.31 339 GLY B CA 1
ATOM 5391 C C . GLY B 1 339 ? -1.296 -14 -13.992 1 95.31 339 GLY B C 1
ATOM 5392 O O . GLY B 1 339 ? -0.781 -12.992 -14.469 1 95.31 339 GLY B O 1
ATOM 5393 N N . ALA B 1 340 ? -0.702 -14.828 -13.188 1 97.12 340 ALA B N 1
ATOM 5394 C CA . ALA B 1 340 ? 0.716 -14.641 -12.891 1 97.12 340 ALA B CA 1
ATOM 5395 C C . ALA B 1 340 ? 1.56 -14.742 -14.156 1 97.12 340 ALA B C 1
ATOM 5397 O O . ALA B 1 340 ? 2.564 -14.039 -14.297 1 97.12 340 ALA B O 1
ATOM 5398 N N . LEU B 1 341 ? 1.161 -15.633 -15.016 1 96.25 341 LEU B N 1
ATOM 5399 C CA . LEU B 1 341 ? 1.851 -15.758 -16.297 1 96.25 341 LEU B CA 1
ATOM 5400 C C . LEU B 1 341 ? 1.712 -14.484 -17.109 1 96.25 341 LEU B C 1
ATOM 5402 O O . LEU B 1 341 ? 2.668 -14.047 -17.766 1 96.25 341 LEU B O 1
ATOM 5406 N N . VAL B 1 342 ? 0.529 -13.906 -17.047 1 94.25 342 VAL B N 1
ATOM 5407 C CA . VAL B 1 342 ? 0.291 -12.656 -17.75 1 94.25 342 VAL B CA 1
ATOM 5408 C C . VAL B 1 342 ? 1.204 -11.562 -17.203 1 94.25 342 VAL B C 1
ATOM 5410 O O . VAL B 1 342 ? 1.899 -10.883 -17.953 1 94.25 342 VAL B O 1
ATOM 5413 N N . MET B 1 343 ? 1.202 -11.453 -15.938 1 94.25 343 MET B N 1
ATOM 5414 C CA . MET B 1 343 ? 2.006 -10.414 -15.305 1 94.25 343 MET B CA 1
ATOM 5415 C C . MET B 1 343 ? 3.492 -10.641 -15.562 1 94.25 343 MET B C 1
ATOM 5417 O O . MET B 1 343 ? 4.23 -9.695 -15.844 1 94.25 343 MET B O 1
ATOM 5421 N N . ALA B 1 344 ? 3.91 -11.852 -15.445 1 95.44 344 ALA B N 1
ATOM 5422 C CA . ALA B 1 344 ? 5.309 -12.18 -15.711 1 95.44 344 ALA B CA 1
ATOM 5423 C C . ALA B 1 344 ? 5.68 -11.891 -17.156 1 95.44 344 ALA B C 1
ATOM 5425 O O . ALA B 1 344 ? 6.812 -11.492 -17.453 1 95.44 344 ALA B O 1
ATOM 5426 N N . SER B 1 345 ? 4.773 -12.148 -18.078 1 95.38 345 SER B N 1
ATOM 5427 C CA . SER B 1 345 ? 5.004 -11.867 -19.484 1 95.38 345 SER B CA 1
ATOM 5428 C C . SER B 1 345 ? 5.234 -10.375 -19.719 1 95.38 345 SER B C 1
ATOM 5430 O O . SER B 1 345 ? 6.094 -9.992 -20.516 1 95.38 345 SER B O 1
ATOM 5432 N N . ILE B 1 346 ? 4.5 -9.633 -19.016 1 92.62 346 ILE B N 1
ATOM 5433 C CA . ILE B 1 346 ? 4.641 -8.188 -19.141 1 92.62 346 ILE B CA 1
ATOM 5434 C C . ILE B 1 346 ? 6.004 -7.758 -18.609 1 92.62 346 ILE B C 1
ATOM 5436 O O . ILE B 1 346 ? 6.723 -6.992 -19.25 1 92.62 346 ILE B O 1
ATOM 5440 N N . ASP B 1 347 ? 6.324 -8.258 -17.469 1 92.56 347 ASP B N 1
ATOM 5441 C CA . ASP B 1 347 ? 7.621 -7.941 -16.875 1 92.56 347 ASP B CA 1
ATOM 5442 C C . ASP B 1 347 ? 8.766 -8.375 -17.781 1 92.56 347 ASP B C 1
ATOM 5444 O O . ASP B 1 347 ? 9.711 -7.621 -18.016 1 92.56 347 ASP B O 1
ATOM 5448 N N . ASN B 1 348 ? 8.695 -9.578 -18.234 1 93.69 348 ASN B N 1
ATOM 5449 C CA . ASN B 1 348 ? 9.719 -10.141 -19.125 1 93.69 348 ASN B CA 1
ATOM 5450 C C . ASN B 1 348 ? 9.82 -9.359 -20.422 1 93.69 348 ASN B C 1
ATOM 5452 O O . ASN B 1 348 ? 10.922 -9.039 -20.875 1 93.69 348 ASN B O 1
ATOM 5456 N N . GLY B 1 349 ? 8.703 -9.086 -21.031 1 93 349 GLY B N 1
ATOM 5457 C CA . GLY B 1 349 ? 8.688 -8.328 -22.266 1 93 349 GLY B CA 1
ATOM 5458 C C . GLY B 1 349 ? 9.281 -6.938 -22.125 1 93 349 GLY B C 1
ATOM 5459 O O . GLY B 1 349 ? 10.055 -6.5 -22.984 1 93 349 GLY B O 1
ATOM 5460 N N . MET B 1 350 ? 8.914 -6.27 -21.094 1 91.88 350 MET B N 1
ATOM 5461 C CA . MET B 1 350 ? 9.445 -4.93 -20.859 1 91.88 350 MET B CA 1
ATOM 5462 C C . MET B 1 350 ? 10.945 -4.977 -20.594 1 91.88 350 MET B C 1
ATOM 5464 O O . MET B 1 350 ? 11.68 -4.066 -20.969 1 91.88 350 MET B O 1
ATOM 5468 N N . SER B 1 351 ? 11.352 -6.008 -19.906 1 89.25 351 SER B N 1
ATOM 5469 C CA . SER B 1 351 ? 12.781 -6.188 -19.672 1 89.25 351 SER B CA 1
ATOM 5470 C C . SER B 1 351 ? 13.539 -6.41 -20.969 1 89.25 351 SER B C 1
ATOM 5472 O O . SER B 1 351 ? 14.625 -5.852 -21.156 1 89.25 351 SER B O 1
ATOM 5474 N N . ILE B 1 352 ? 13.047 -7.172 -21.859 1 90.62 352 ILE B N 1
ATOM 5475 C CA . ILE B 1 352 ? 13.68 -7.477 -23.141 1 90.62 352 ILE B CA 1
ATOM 5476 C C . ILE B 1 352 ? 13.789 -6.207 -23.984 1 90.62 352 ILE B C 1
ATOM 5478 O O . ILE B 1 352 ? 14.773 -6.008 -24.688 1 90.62 352 ILE B O 1
ATOM 5482 N N . LEU B 1 353 ? 12.75 -5.387 -23.875 1 90.56 353 LEU B N 1
ATOM 5483 C CA . LEU B 1 353 ? 12.758 -4.137 -24.625 1 90.56 353 LEU B CA 1
ATOM 5484 C C . LEU B 1 353 ? 13.656 -3.102 -23.953 1 90.56 353 LEU B C 1
ATOM 5486 O O . LEU B 1 353 ? 13.773 -1.973 -24.438 1 90.56 353 LEU B O 1
ATOM 5490 N N . ASN B 1 354 ? 14.305 -3.494 -22.844 1 84.5 354 ASN B N 1
ATOM 5491 C CA . ASN B 1 354 ? 15.18 -2.619 -22.062 1 84.5 354 ASN B CA 1
ATOM 5492 C C . ASN B 1 354 ? 14.453 -1.346 -21.625 1 84.5 354 ASN B C 1
ATOM 5494 O O . ASN B 1 354 ? 15.016 -0.251 -21.719 1 84.5 354 ASN B O 1
ATOM 5498 N N . THR B 1 355 ? 13.258 -1.537 -21.375 1 82.69 355 THR B N 1
ATOM 5499 C CA . THR B 1 355 ? 12.484 -0.397 -20.906 1 82.69 355 THR B CA 1
ATOM 5500 C C . THR B 1 355 ? 12.977 0.068 -19.531 1 82.69 355 THR B C 1
ATOM 5502 O O . THR B 1 355 ? 13.305 -0.752 -18.672 1 82.69 355 THR B O 1
ATOM 5505 N N . GLU B 1 356 ? 13.055 1.325 -19.391 1 84.5 356 GLU B N 1
ATOM 5506 C CA . GLU B 1 356 ? 13.484 1.876 -18.109 1 84.5 356 GLU B CA 1
ATOM 5507 C C . GLU B 1 356 ? 12.531 1.466 -16.984 1 84.5 356 GLU B C 1
ATOM 5509 O O . GLU B 1 356 ? 11.344 1.232 -17.234 1 84.5 356 GLU B O 1
ATOM 5514 N N . ALA B 1 357 ? 13 1.285 -15.789 1 78.81 357 ALA B N 1
ATOM 5515 C CA . ALA B 1 357 ? 12.289 0.786 -14.617 1 78.81 357 ALA B CA 1
ATOM 5516 C C . ALA B 1 357 ? 11.055 1.631 -14.32 1 78.81 357 ALA B C 1
ATOM 5518 O O . ALA B 1 357 ? 10.031 1.109 -13.867 1 78.81 357 ALA B O 1
ATOM 5519 N N . TYR B 1 358 ? 11.141 2.881 -14.727 1 86 358 TYR B N 1
ATOM 5520 C CA . TYR B 1 358 ? 10.031 3.76 -14.375 1 86 358 TYR B CA 1
ATOM 5521 C C . TYR B 1 358 ? 8.797 3.439 -15.203 1 86 358 TYR B C 1
ATOM 5523 O O . TYR B 1 358 ? 7.668 3.551 -14.727 1 86 358 TYR B O 1
ATOM 5531 N N . TRP B 1 359 ? 8.961 2.908 -16.375 1 86.62 359 TRP B N 1
ATOM 5532 C CA . TRP B 1 359 ? 7.824 2.52 -17.203 1 86.62 359 TRP B CA 1
ATOM 5533 C C . TRP B 1 359 ? 7.121 1.297 -16.625 1 86.62 359 TRP B C 1
ATOM 5535 O O . TRP B 1 359 ? 5.895 1.183 -16.703 1 86.62 359 TRP B O 1
ATOM 5545 N N . GLN B 1 360 ? 7.879 0.436 -16.094 1 88 360 GLN B N 1
ATOM 5546 C CA . GLN B 1 360 ? 7.301 -0.761 -15.5 1 88 360 GLN B CA 1
ATOM 5547 C C . GLN B 1 360 ? 6.352 -0.401 -14.359 1 88 360 GLN B C 1
ATOM 5549 O O . GLN B 1 360 ? 5.277 -0.994 -14.234 1 88 360 GLN B O 1
ATOM 5554 N N . LEU B 1 361 ? 6.75 0.608 -13.57 1 90.31 361 LEU B N 1
ATOM 5555 C CA . LEU B 1 361 ? 5.91 1.036 -12.453 1 90.31 361 LEU B CA 1
ATOM 5556 C C . LEU B 1 361 ? 4.605 1.643 -12.961 1 90.31 361 LEU B C 1
ATOM 5558 O O . LEU B 1 361 ? 3.529 1.325 -12.453 1 90.31 361 LEU B O 1
ATOM 5562 N N . ILE B 1 362 ? 4.719 2.436 -13.969 1 92.12 362 ILE B N 1
ATOM 5563 C CA . ILE B 1 362 ? 3.547 3.111 -14.516 1 92.12 362 ILE B CA 1
ATOM 5564 C C . ILE B 1 362 ? 2.594 2.082 -15.117 1 92.12 362 ILE B C 1
ATOM 5566 O O . ILE B 1 362 ? 1.395 2.092 -14.828 1 92.12 362 ILE B O 1
ATOM 5570 N N . VAL B 1 363 ? 3.125 1.166 -15.883 1 91.44 363 VAL B N 1
ATOM 5571 C CA . VAL B 1 363 ? 2.324 0.151 -16.562 1 91.44 363 VAL B CA 1
ATOM 5572 C C . VAL B 1 363 ? 1.663 -0.759 -15.531 1 91.44 363 VAL B C 1
ATOM 5574 O O . VAL B 1 363 ? 0.472 -1.062 -15.633 1 91.44 363 VAL B O 1
ATOM 5577 N N . LYS B 1 364 ? 2.391 -1.152 -14.547 1 90.25 364 LYS B N 1
ATOM 5578 C CA . LYS B 1 364 ? 1.854 -2.014 -13.492 1 90.25 364 LYS B CA 1
ATOM 5579 C C . LYS B 1 364 ? 0.724 -1.321 -12.742 1 90.25 364 LYS B C 1
ATOM 5581 O O . LYS B 1 364 ? -0.291 -1.944 -12.422 1 90.25 364 LYS B O 1
ATOM 5586 N N . GLY B 1 365 ? 0.964 -0.067 -12.43 1 91.94 365 GLY B N 1
ATOM 5587 C CA . GLY B 1 365 ? -0.099 0.688 -11.789 1 91.94 365 GLY B CA 1
ATOM 5588 C C . GLY B 1 365 ? -1.368 0.755 -12.617 1 91.94 365 GLY B C 1
ATOM 5589 O O . GLY B 1 365 ? -2.465 0.526 -12.102 1 91.94 365 GLY B O 1
ATOM 5590 N N . LEU B 1 366 ? -1.186 0.982 -13.883 1 93.88 366 LEU B N 1
ATOM 5591 C CA . LEU B 1 366 ? -2.324 1.084 -14.789 1 93.88 366 LEU B CA 1
ATOM 5592 C C . LEU B 1 366 ? -3.023 -0.264 -14.938 1 93.88 366 LEU B C 1
ATOM 5594 O O . LEU B 1 366 ? -4.254 -0.331 -14.945 1 93.88 366 LEU B O 1
ATOM 5598 N N . ILE B 1 367 ? -2.238 -1.296 -15.047 1 90.69 367 ILE B N 1
ATOM 5599 C CA . ILE B 1 367 ? -2.797 -2.635 -15.203 1 90.69 367 ILE B CA 1
ATOM 5600 C C . ILE B 1 367 ? -3.633 -2.99 -13.969 1 90.69 367 ILE B C 1
ATOM 5602 O O . ILE B 1 367 ? -4.738 -3.525 -14.094 1 90.69 367 ILE B O 1
ATOM 5606 N N . LEU B 1 368 ? -3.121 -2.699 -12.812 1 90.44 368 LEU B N 1
ATOM 5607 C CA . LEU B 1 368 ? -3.832 -3.008 -11.578 1 90.44 368 LEU B CA 1
ATOM 5608 C C . LEU B 1 368 ? -5.191 -2.322 -11.547 1 90.44 368 LEU B C 1
ATOM 5610 O O . LEU B 1 368 ? -6.215 -2.975 -11.328 1 90.44 368 LEU B O 1
ATOM 5614 N N . VAL B 1 369 ? -5.242 -1.022 -11.828 1 93.62 369 VAL B N 1
ATOM 5615 C CA . VAL B 1 369 ? -6.469 -0.237 -11.734 1 93.62 369 VAL B CA 1
ATOM 5616 C C . VAL B 1 369 ? -7.453 -0.681 -12.812 1 93.62 369 VAL B C 1
ATOM 5618 O O . VAL B 1 369 ? -8.641 -0.865 -12.531 1 93.62 369 VAL B O 1
ATOM 5621 N N . ILE B 1 370 ? -6.961 -0.922 -14.023 1 92.69 370 ILE B N 1
ATOM 5622 C CA . ILE B 1 370 ? -7.828 -1.308 -15.133 1 92.69 370 ILE B CA 1
ATOM 5623 C C . ILE B 1 370 ? -8.375 -2.713 -14.891 1 92.69 370 ILE B C 1
ATOM 5625 O O . ILE B 1 370 ? -9.562 -2.971 -15.125 1 92.69 370 ILE B O 1
ATOM 5629 N N . ALA B 1 371 ? -7.492 -3.613 -14.445 1 89.5 371 ALA B N 1
ATOM 5630 C CA . ALA B 1 371 ? -7.93 -4.977 -14.164 1 89.5 371 ALA B CA 1
ATOM 5631 C C . ALA B 1 371 ? -9.047 -4.988 -13.125 1 89.5 371 ALA B C 1
ATOM 5633 O O . ALA B 1 371 ? -10.055 -5.688 -13.289 1 89.5 371 ALA B O 1
ATOM 5634 N N . VAL B 1 372 ? -8.883 -4.25 -12.086 1 89.56 372 VAL B N 1
ATOM 5635 C CA . VAL B 1 372 ? -9.875 -4.199 -11.016 1 89.56 372 VAL B CA 1
ATOM 5636 C C . VAL B 1 372 ? -11.148 -3.516 -11.523 1 89.56 372 VAL B C 1
ATOM 5638 O O . VAL B 1 372 ? -12.258 -3.932 -11.188 1 89.56 372 VAL B O 1
ATOM 5641 N N . PHE B 1 373 ? -11.016 -2.447 -12.305 1 92.75 373 PHE B N 1
ATOM 5642 C CA . PHE B 1 373 ? -12.156 -1.755 -12.875 1 92.75 373 PHE B CA 1
ATOM 5643 C C . PHE B 1 373 ? -12.992 -2.705 -13.734 1 92.75 373 PHE B C 1
ATOM 5645 O O . PHE B 1 373 ? -14.219 -2.723 -13.625 1 92.75 373 PHE B O 1
ATOM 5652 N N . VAL B 1 374 ? -12.344 -3.447 -14.539 1 87.69 374 VAL B N 1
ATOM 5653 C CA . VAL B 1 374 ? -13.031 -4.387 -15.422 1 87.69 374 VAL B CA 1
ATOM 5654 C C . VAL B 1 374 ? -13.758 -5.441 -14.586 1 87.69 374 VAL B C 1
ATOM 5656 O O . VAL B 1 374 ? -14.883 -5.824 -14.906 1 87.69 374 VAL B O 1
ATOM 5659 N N . ASP B 1 375 ? -13.125 -5.941 -13.516 1 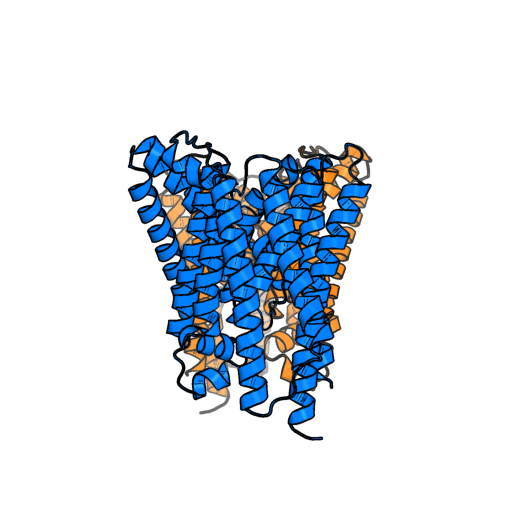85.56 375 ASP B N 1
ATOM 5660 C CA . ASP B 1 375 ? -13.742 -6.926 -12.633 1 85.56 375 ASP B CA 1
ATOM 5661 C C . ASP B 1 375 ? -15.031 -6.383 -12.016 1 85.56 375 ASP B C 1
ATOM 5663 O O . ASP B 1 375 ? -16.062 -7.043 -12.055 1 85.56 375 ASP B O 1
ATOM 5667 N N . ILE B 1 376 ? -14.938 -5.184 -11.547 1 86.62 376 ILE B N 1
ATOM 5668 C CA . ILE B 1 376 ? -16.078 -4.586 -10.859 1 86.62 376 ILE B CA 1
ATOM 5669 C C . ILE B 1 376 ? -17.188 -4.277 -11.859 1 86.62 376 ILE B C 1
ATOM 5671 O O . ILE B 1 376 ? -18.375 -4.5 -11.57 1 86.62 376 ILE B O 1
ATOM 5675 N N . TYR B 1 377 ? -16.797 -3.711 -12.977 1 85.06 377 TYR B N 1
ATOM 5676 C CA . TYR B 1 377 ? -17.75 -3.355 -14.008 1 85.06 377 TYR B CA 1
ATOM 5677 C C . TYR B 1 377 ? -18.531 -4.582 -14.484 1 85.06 377 TYR B C 1
ATOM 5679 O O . TYR B 1 377 ? -19.75 -4.523 -14.672 1 85.06 377 TYR B O 1
ATOM 5687 N N . ASN B 1 378 ? -17.891 -5.699 -14.664 1 81.94 378 ASN B N 1
ATOM 5688 C CA . ASN B 1 378 ? -18.531 -6.926 -15.125 1 81.94 378 ASN B CA 1
ATOM 5689 C C . ASN B 1 378 ? -19.438 -7.527 -14.062 1 81.94 378 ASN B C 1
ATOM 5691 O O . ASN B 1 378 ? -20.469 -8.117 -14.375 1 81.94 378 ASN B O 1
ATOM 5695 N N . LYS B 1 379 ? -19.141 -7.363 -12.867 1 80.31 379 LYS B N 1
ATOM 5696 C CA . LYS B 1 379 ? -19.938 -7.914 -11.781 1 80.31 379 LYS B CA 1
ATOM 5697 C C . LYS B 1 379 ? -21.188 -7.074 -11.547 1 80.31 379 LYS B C 1
ATOM 5699 O O . LYS B 1 379 ? -22.25 -7.605 -11.195 1 80.31 379 LYS B O 1
ATOM 5704 N N . LYS B 1 380 ? -21.047 -5.832 -11.664 1 75.69 380 LYS B N 1
ATOM 5705 C CA . LYS B 1 380 ? -22.219 -4.965 -11.5 1 75.69 380 LYS B CA 1
ATOM 5706 C C . LYS B 1 380 ? -23.234 -5.191 -12.617 1 75.69 380 LYS B C 1
ATOM 5708 O O . LYS B 1 380 ? -24.438 -5.148 -12.391 1 75.69 380 LYS B O 1
ATOM 5713 N N . LYS B 1 381 ? -22.781 -5.402 -13.734 1 65.31 381 LYS B N 1
ATOM 5714 C CA . LYS B 1 381 ? -23.672 -5.66 -14.859 1 65.31 381 LYS B CA 1
ATOM 5715 C C . LYS B 1 381 ? -24.359 -7.012 -14.719 1 65.31 381 LYS B C 1
ATOM 5717 O O . LYS B 1 381 ? -25.516 -7.172 -15.125 1 65.31 381 LYS B O 1
ATOM 5722 N N . GLY B 1 382 ? -23.656 -7.961 -14.211 1 56.53 382 GLY B N 1
ATOM 5723 C CA . GLY B 1 382 ? -24.281 -9.266 -14.016 1 56.53 382 GLY B CA 1
ATOM 5724 C C . GLY B 1 382 ? -25.328 -9.273 -12.922 1 56.53 382 GLY B C 1
ATOM 5725 O O . GLY B 1 382 ? -26.188 -10.148 -12.891 1 56.53 382 GLY B O 1
ATOM 5726 N N . ARG B 1 383 ? -25.203 -8.375 -11.914 1 53.53 383 ARG B N 1
ATOM 5727 C CA . ARG B 1 383 ? -26.203 -8.32 -10.852 1 53.53 383 ARG B CA 1
ATOM 5728 C C . ARG B 1 383 ? -27.469 -7.641 -11.336 1 53.53 383 ARG B C 1
ATOM 5730 O O . ARG B 1 383 ? -28.531 -7.793 -10.727 1 53.53 383 ARG B O 1
ATOM 5737 N N . THR B 1 384 ? -27.438 -6.762 -12.305 1 41.5 384 THR B N 1
ATOM 5738 C CA . THR B 1 384 ? -28.672 -6.133 -12.781 1 41.5 384 THR B CA 1
ATOM 5739 C C . THR B 1 384 ? -29.5 -7.113 -13.609 1 41.5 384 THR B C 1
ATOM 5741 O O . THR B 1 384 ? -30.672 -6.883 -13.852 1 41.5 384 THR B O 1
ATOM 5744 N N . PHE B 1 385 ? -28.922 -8.125 -14.148 1 32.41 385 PHE B N 1
ATOM 5745 C CA . PHE B 1 385 ? -29.844 -9.016 -14.836 1 32.41 385 PHE B CA 1
ATOM 5746 C C . PHE B 1 385 ? -30.234 -10.188 -13.945 1 32.41 385 PHE B C 1
ATOM 5748 O O . PHE B 1 385 ? -29.406 -10.719 -13.203 1 32.41 385 PHE B O 1
#

InterPro domains:
  IPR001851 ABC transporter, permease [PF02653] (47-372)

Organism: NCBI:txid1123349

Solvent-accessible surface area (backbone atoms only — not comparable to full-atom values): 35816 Å² total; per-residue (Å²): 135,61,80,66,56,59,54,53,52,52,53,52,52,56,51,52,52,56,51,48,42,52,50,50,40,51,49,51,53,50,49,38,46,67,68,32,83,82,58,51,61,82,32,40,62,43,45,48,49,37,45,52,54,15,24,34,40,20,33,32,4,48,19,44,42,52,30,23,20,52,57,41,49,62,54,17,43,9,22,37,14,17,26,26,14,35,51,29,35,43,36,35,62,75,67,59,42,54,58,67,59,26,50,52,53,24,34,50,48,16,29,50,53,9,43,53,42,20,50,41,34,65,71,63,29,55,40,51,53,34,15,44,15,42,20,30,26,29,40,13,47,29,26,54,76,44,70,68,38,68,40,67,49,78,54,62,78,46,28,39,50,32,64,33,51,36,54,50,69,57,40,50,49,52,42,51,52,50,42,50,49,52,54,51,51,51,50,50,51,50,50,50,33,53,72,72,68,46,93,72,77,56,68,66,58,50,48,50,53,49,50,49,52,41,47,50,48,50,49,49,48,53,41,24,42,68,48,76,15,44,49,36,33,45,56,50,38,52,52,50,46,53,51,52,38,44,44,48,71,72,33,71,64,20,51,48,41,33,38,37,12,63,35,50,66,61,28,47,75,70,67,50,62,60,63,60,52,48,29,50,36,28,23,50,24,19,30,27,16,13,50,20,8,45,38,46,22,21,48,65,31,39,22,42,62,66,36,37,68,63,40,29,55,50,15,50,36,8,15,36,53,23,51,29,34,81,74,18,38,38,62,48,54,67,26,9,38,52,14,12,44,42,52,28,47,50,54,46,43,39,53,74,66,63,51,59,71,29,55,54,31,28,51,50,12,50,48,37,36,50,40,48,38,53,54,50,53,54,50,56,56,55,67,73,99,137,60,78,66,56,58,54,52,50,52,53,53,51,55,50,51,52,56,50,49,42,54,51,49,41,52,49,50,54,50,51,39,45,68,70,33,82,81,60,51,61,79,32,41,64,43,45,50,50,39,45,51,53,15,25,33,42,20,34,32,4,50,18,44,42,52,31,24,19,52,58,41,49,61,54,17,43,10,22,38,15,17,26,26,14,35,48,31,33,41,36,35,62,77,66,60,40,55,57,68,60,26,50,52,54,24,33,50,48,17,29,52,52,9,44,53,43,21,49,42,34,65,70,64,30,55,40,53,52,34,15,42,15,41,21,31,26,29,40,12,47,29,27,54,76,45,68,67,38,69,40,66,48,80,54,61,78,47,29,39,51,30,64,34,51,36,55,50,67,59,42,51,49,52,42,51,51,51,43,51,48,54,53,50,52,52,51,50,50,50,48,50,33,55,73,71,69,44,90,72,78,55,69,66,58,50,49,51,53,49,51,50,53,40,48,52,51,49,49,49,49,52,41,23,42,72,49,77,15,44,49,34,34,44,54,51,38,53,52,49,46,51,51,50,39,44,42,49,71,73,33,70,65,19,52,49,40,34,39,37,12,64,36,51,68,62,27,47,75,70,67,50,62,60,60,60,53,49,28,49,35,28,23,50,24,19,31,26,16,14,52,21,8,45,37,46,25,22,49,66,31,40,24,42,62,66,37,38,68,63,41,30,57,50,14,50,35,8,15,35,54,23,53,28,34,80,76,18,39,38,63,46,55,66,26,8,39,52,14,12,43,41,52,28,47,50,54,47,43,40,52,74,64,63,52,59,70,27,56,55,30,30,50,50,12,49,49,39,36,50,40,48,37,52,53,48,55,55,50,56,56,55,68,75,98

pLDDT: mean 90.68, std 11.29, range [32.41, 98.81]

Radius of gyration: 28.72 Å; Cα contacts (8 Å, |Δi|>4): 1306; chains: 2; bounding box: 64×82×71 Å

Secondary structure (DSSP, 8-state):
--HHHHHHHHHHHHHHHHHHHHHHHHHHHHHHHHH-TTS-TTSHHHHHHHHHHHHHHHHHHHHHHHHHHTT---TTHHHHHHHHHHHHHHHHHTT---HHHHHHHHHHHHHHHHHHHHHHHHTT--HHHHHHHHHHHHHHHHHHHHTT--EE---HHHHHHHH-EE-HHHHHHHHHHHHHHHHHHHHHHHHHHHHTT-----HHHHHHHHHHHHHHHHHHHHHHHTTT-EEHHHHHHHHHHHHHHHHHHHSHHHHHHHHHHH-HHHHHHTT--HHHHHHHHHHHHHHHHHHHHHHHHHHHSEE-TTTTTTHHHHHHHHHHHTT--TTSS---HHHHHHHHHHHHHHHHHHHHTT--HHHHHHHHHHHHHHHHHHHHHHHHHHHH-/--HHHHHHHHHHHHHHHHHHHHHHHHHHHHHHHHH-TTS-TTSHHHHHHHHHHHHHHHHHHHHHHHHHHTT---TTHHHHHHHHHHHHHHHHHTT---HHHHHHHHHHHHHHHHHHHHHHHHTT--HHHHHHHHHHHHHHHHHHHHTT--EE---HHHHHHHH-EE-HHHHHHHHHHHHHHHHHHHHHHHHHHHHTT-----HHHHHHHHHHHHHHHHHHHHHHHTTT-EEHHHHHHHHHHHHHHHHHHHSHHHHHHHHHHH-HHHHHHTT--HHHHHHHHHHHHHHHHHHHHHHHHHHHSEE-TTTTTTHHHHHHHHHHHTT--TTSS---HHHHHHHHHHHHHHHHHHHHTT--HHHHHHHHHHHHHHHHHHHHHHHHHHHH-

Nearest PDB structures (foldseek):
  4dbl-assembly2_F  TM=5.114E-01  e=6.365E-02  Escherichia coli K-12
  5oge-assembly3_C  TM=1.463E-01  e=8.041E+00  Saccharomyces cerevisiae S288C
  4dbl-assembly2_F  TM=4.872E-01  e=7.264E-02  Escherichia coli K-12

Sequence (770 aa):
MSKASIKDIQKRQIDIRKYTMIIALVGIWILFSFLDKSGTFLTPRNMSNLFKQMAVTAVLAMGMFMILVDLHIDLSLGSLVGLTGGVCALLMYKLGLNPFIAIILTMALGVVCGVITGTWVNAGVPAFIASLGGMLAYRGAIMGISRGESIPISDAGFRFLGTAYVPKTLGLIIAIIACIFVVISAFKKRNARIKFGFKVKSMALEIIYLVIYVAIIMGFVLLMNSYKGIPMPIMIVLGLALILSFVATKTKFGRQVFAIGGNKEAARLSGIDIKKRTLQIFIISGLMAAIAGILLTARLGTATTDAGNGFELDAVASCVIGGTSLLGGEGTIIGAVLGALVMASIDNGMSILNTEAYWQLIVKGLILVIAVFVDIYNKKKGRTFMSKASIKDIQKRQIDIRKYTMIIALVGIWILFSFLDKSGTFLTPRNMSNLFKQMAVTAVLAMGMFMILVDLHIDLSLGSLVGLTGGVCALLMYKLGLNPFIAIILTMALGVVCGVITGTWVNAGVPAFIASLGGMLAYRGAIMGISRGESIPISDAGFRFLGTAYVPKTLGLIIAIIACIFVVISAFKKRNARIKFGFKVKSMALEIIYLVIYVAIIMGFVLLMNSYKGIPMPIMIVLGLALILSFVATKTKFGRQVFAIGGNKEAARLSGIDIKKRTLQIFIISGLMAAIAGILLTARLGTATTDAGNGFELDAVASCVIGGTSLLGGEGTIIGAVLGALVMASIDNGMSILNTEAYWQLIVKGLILVIAVFVDIYNKKKGRTF

Foldseek 3Di:
DDPVVVVVVVVVVVVVLQVVLVVLQVVLLVVLCVVQPVNPLLALVLVLVLVLQLLLLLLLLLLQLLQLQLLAAAPQLLLLLQLLLLQLLCCCQVVVDDNVVSLVVSLVVLLVLLLQLLVVVLVPDGSHVSRVVNNVVSLVNSCVVCVQDKRFADDPVLLLQRANADALVVLVVVLVVVLVVVVVVLVVVQVVCVVVPHDDDDPVVSVVVSVVVSCVSVVVQVSNVVDRGRRNSVVVSVVVQVVSQCVLPPDPLNVLSLVCLVPVVVSVVVPDDSSVSSSVSSSSSSSSSSVSSSNVCSNVRMRGSCGSPCSSLQSLLLFLSLPRASSHNDGGSVSSSSSSSSSSSVVSSCVSVVHDPVVNVVVSVVSSVVSNVVRVVVVVVVVVD/DDPVVVVVVVVVVVVVLQVVLVVLQVVLLVVLCVVQPVNPLLALVLVLVLVLQLLLLLLLLLLQLLQLQLLAAAPQLLLLLQLLLLQLLCCCQVVVDDNVVSLVVSLVVLLVLLLQLLVVVLVPDGSHVSRVVNNVVSLVNSCVVCVQDKRFADDPVLLLQRANADALVVLVVVLVVVLVVVVVVLVVVQVVCVVVPHDDDDPVVSVVVSVVVSCVSNVVQVSNVVDRGRRNSVVVSVVVQVVSQCVLPPDPLNVLSLVCLVPVVVSVVVPDDSSVSSSVSSSSSSSSSSVSSSNVCSNVRMRGSCGSPCSSLQSLLLFLSLPRASSHNDGGSVSSSSSSSSSSSVVSSCVSSVPDPVVNVVVSVVSSVVSNVVRVVVVVVVVVD

=== Feature glossary ===
Key to the feature types in this record:

pLDDT. pLDDT is the predicted lDDT-Cα score: AlphaFold's confidence that the local environment of each residue (all inter-atomic distances within 15 Å) is correctly placed. It is a per-residue number between 0 and 100, with higher meaning more reliable.

Radius of gyration, Cα contacts, bounding box. The geometric summary reports three shape descriptors. Rg (radius of gyration) measures how spread out the Cα atoms are about their centre of mass; compact globular proteins have small Rg, elongated or unfolded ones large. Cα contacts (<8 Å, |i−j|>4) count long-range residue pairs in spatial proximity — high for tightly packed folds, near zero for rods or random coil. The bounding-box extents give the protein's footprint along x, y, z in Å.

Backbone torsions (φ/ψ)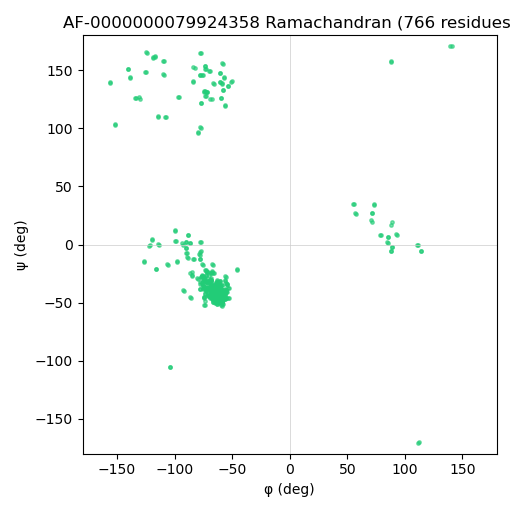. Backbone dihedral angles. Every residue except chain termini has a φ (preceding-C → N → Cα → C) and a ψ (N → Cα → C → next-N). They are reported in degrees following the IUPAC sign convention. Secondary structure is essentially a statement about which (φ, ψ) basin each residue occupies.

Contact-map, Ramachandran, and PAE plots. Plot images: a contact map (which residues are close in 3D, as an N×N binary image), a Ramachandran scatter (backbone torsion angles, revealing secondary-structure composition at a glance), and — for AlphaFold structures — a PAE heatmap (pairwise prediction confidence).

Predicted aligned error. Predicted Aligned Error (PAE) is an AlphaFold confidence matrix: entry (i, j) is the expected error in the position of residue j, in ångströms, when the prediction is superimposed on the true structure at residue i. Low PAE within a block of residues means that block is internally rigid and well-predicted; high PAE between two blocks means their relative placement is uncertain even if each block individually is confident.

Secondary structure (3-state, P-SEA). Three-state secondary structure (P-SEA) collapses the eight DSSP classes into helix (a), strand (b), and coil (c). P-SEA assigns these from Cα geometry alone — distances and angles — without requiring backbone oxygens, so it works on any Cα trace.

Solvent-accessible surface area. Solvent-accessible surface area (SASA) is the area in Å² traced out by the centre of a 1.4 Å probe sphere (a water molecule) rolled over the protein's van der Waals surface (Shrake–Rupley / Lee–Richards construction). Buried residues have near-zero SASA; fully exposed residues can exceed 200 Å². The total SASA scales roughly with the number of surface residues.

Foldseek 3Di. The Foldseek 3Di string encodes local tertiary geometry as a 20-letter alphabet — one character per residue — derived from the relative positions of nearby Cα atoms. Unlike the amino-acid sequence, 3Di is a direct function of the 3D structure, so two proteins with the same fold have similar 3Di strings even at low sequence identity.

B-factor. For experimental (PDB) structures, the B-factor (temperature factor) quantifies the positional spread of each atom in the crystal — a combination of thermal vibration and static disorder — in units of Å². High B-factors mark flexible loops or poorly resolved regions; low B-factors mark the rigid, well-ordered core.

mmCIF coordinates. The mmCIF block holds the 3D Cartesian coordinates of each backbone atom (N, Cα, C, O) in ångströms. mmCIF is the PDB's canonical archive format — a tagged-loop text representation of the atomic model.

InterPro / GO / CATH / organism. Functional annotations link the protein to curated databases. InterPro entries identify conserved domains and families by matching the sequence against member-database signatures (Pfam, PROSITE, CDD, …). Gene Ontology (GO) terms describe molecular function, biological process, and cellular component in a controlled vocabulary. CATH places the structure in a hierarchical fold classification (Class/Architecture/Topology/Homologous-superfamily). The organism is the source species.

Rendered structure images. Structure images are PyMOL renders from six orthogonal camera directions. Cartoon representation draws helices as coils and strands as arrows; sticks shows the backbone as bonds; surface shows the solvent-excluded envelope. Rainbow coloring maps sequence position to hue (blue→red, N→C); chain coloring assigns a distinct color per polypeptide.

Sequence. This is the polypeptide sequence — one letter per residue, N-terminus first. Length ranges from a few dozen residues for small domains to over a thousand for large multi-domain proteins.

Secondary structure (8-state, DSSP). The SS8 string is DSSP's per-residue secondary-structure call. α-helix (H) means an i→i+4 H-bond ladder; β-strand (E) means the residue participates in a β-sheet; 3₁₀ (G) and π (I) are tighter and wider helices; T/S are turns/bends; '-' is loop.

Nearest PDB structures. Structural nearest neighbors (via Foldseek easy-search vs the PDB). Reported per hit: target PDB id, E-value, and alignment TM-score. A TM-score above ~0.5 is the conventional threshold for 'same fold'.